Protein AF-A0A210QUE7-F1 (afdb_monomer_lite)

InterPro domains:
  IPR000237 GRIP domain [PF01465] (666-707)
  IPR000237 GRIP domain [PS50913] (662-712)
  IPR000237 GRIP domain [SM00755] (665-712)
  IPR051952 Golgi-associated and autophagy-related protein [PTHR23157] (8-717)

Sequence (719 aa):
MAMERATRVDLTKTIESQKEQLQRYEKRLRDMVQAYKGLLKEKEALDASVKVLSKSSKEERSPRQPSRTPTTDDGGDSSAAESDTEGRQFDDPLQTNSADAEDTEERDDQLQTLTASLLTLTQEKSKLEASYVSDKKRLIQENEELSKKLEEQQNKHEAELKTLEQTSNELKNRIRSQQAEREKEQNAHASMLRELQRLLAEERNSKEQLENQLEDTTAALREKEKLLPNMSEHFETRTQEMTREIKSLRSKLQAMEDKAKEPSPLVLNLQTEVAELKAQYRVQVQQEQHRVLEAENKLKQLSEQSEKRVSTLEAKISELSEVVGDYERLRFQDQQTTQKLKDRLIQLDMENTVLARAAHSPGKAELGDEDQDPANQDPHVLADKLVTLKGLLKLANQKAANPVDIDDLLQDDTSLESNKYKEELEKVKEEFERYKLRAQSVLKNKSTKDVGNTKEVDLLKSQIKDLKDKLKTLHLQMDEDMEMSKHRTGSMQKTVVSLQEKHKQDAATLAAEYKQRIGEMDIELRKQRERTVSLLAEKDREIGQLKAGNVHRIEGTYYSQLRNPPDSGASAEL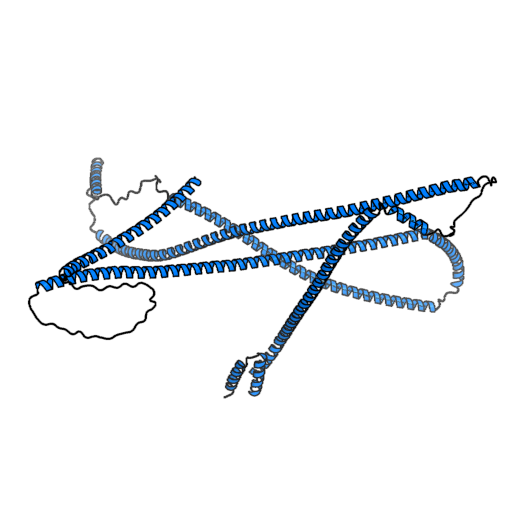PMDVLQSKSEEERAVSRLLNLGHGDANLIYFSQEQARKDVEINSLRKQKHEIELALRDLQISASTQAESLSDTIDNMKESVRKSERDKIREGANLEYLKNVTYKFLISVDPQAKQQMMNAITTILQFSPQEKAVVHTQFKGWWKH

Foldseek 3Di:
DVVVVVVVVVVVVVVVVVVVVVVVVVVVVVVVVVVVVLVVLLVVLVVLLVVLVVVVVVVDDDDDDDDDDDDDDDDDDDDDDDDDDDDDDDDDDDDDDPDCPVVVVSVVVSVVSNVVSVVSVVVSVVVVVVVVVVVVVVVVVVVVVVVVVVVVVVVVVVVVVVVVVVVVVVVVVVVVVVVVVVVVVVVVVVVVVVVVVVVVVVVVVVVVVVVVVVVVVVVVVVVVVVCVVVVVVVCVVVVVVVVVVCVVVVVVCVVCVVVPPDDDVVVVVVVVVVVVVVVVVVVVVVVVVVVVVVVVVVVVVVVVVVVVVVVVVVVVVVVVVVVVVVVVVVVVVVVVVVVVVVVVVVVVVVVVVVVVVVVPPPDDPPDDDDDDDPPPDDPVVVVVVVVVVVVVLVVVLVVDPHRDDPVVVVDDPCDPCVVVVVVVVVVVVVVVVVVVVVVVVVVVVVVVVVVVVVVVVVVVVVVVVVVVVVVVVVVVVVVVVVVVVVVVVVVVVVVVVVVVVVVVVVVVVVVVVVVVVVVVVVVVVVVVVVVVVVVVVVVVVVVVVVVVVVVVVCVVVVVPDPDDDDDDDDDDDDDDDDDDDDDPPVVVVVVVVPCPVVVVVVVVVVVVVVVVVVVVVVVVVVVVVVVVVVVVVVVVVVVVVVVVVVVVVVVVVVVVVVVVVVVVVVVLVVVLVVLVVCLVVDPDLVSVVVSVVSNCVSVVDDPVVVVVVVVVSVVVPPD

pLDDT: mean 77.84, std 19.37, range [26.31, 97.94]

Radius of gyration: 67.95 Å; chains: 1; bounding box: 179×138×189 Å

Structure (mmCIF, N/CA/C/O backbone):
data_AF-A0A210QUE7-F1
#
_entry.id   AF-A0A210QUE7-F1
#
loop_
_atom_site.group_PDB
_atom_site.id
_atom_site.type_symbol
_atom_site.label_atom_id
_atom_site.label_alt_id
_atom_site.label_comp_id
_atom_site.label_asym_id
_atom_site.label_entity_id
_atom_site.label_seq_id
_atom_site.pdbx_PDB_ins_code
_atom_site.Cartn_x
_atom_site.Cartn_y
_atom_site.Cartn_z
_atom_site.occupancy
_atom_site.B_iso_or_equiv
_atom_site.auth_seq_id
_atom_site.auth_comp_id
_atom_site.auth_asym_id
_atom_site.auth_atom_id
_atom_site.pdbx_PDB_model_num
ATOM 1 N N . MET A 1 1 ? -1.533 21.983 49.956 1.00 50.62 1 MET A N 1
ATOM 2 C CA . MET A 1 1 ? -2.956 21.872 49.551 1.00 50.62 1 MET A CA 1
ATOM 3 C C . MET A 1 1 ? -3.318 20.593 48.785 1.00 50.62 1 MET A C 1
ATOM 5 O O . MET A 1 1 ? -4.267 19.947 49.202 1.00 50.62 1 MET A O 1
ATOM 9 N N . ALA A 1 2 ? -2.639 20.186 47.698 1.00 48.59 2 ALA A N 1
ATOM 10 C CA . ALA A 1 2 ? -2.998 18.942 46.982 1.00 48.59 2 ALA A CA 1
ATOM 11 C C . ALA A 1 2 ? -2.655 17.658 47.773 1.00 48.59 2 ALA A C 1
ATOM 13 O O . ALA A 1 2 ? -3.473 16.746 47.846 1.00 48.59 2 ALA A O 1
ATOM 14 N N . MET A 1 3 ? -1.499 17.631 48.448 1.00 49.34 3 MET A N 1
ATOM 15 C CA . MET A 1 3 ? -1.089 16.514 49.316 1.00 49.34 3 MET A CA 1
ATOM 16 C C . MET A 1 3 ? -1.993 16.343 50.548 1.00 49.34 3 MET A C 1
ATOM 18 O O . MET A 1 3 ? -2.348 15.222 50.882 1.00 49.34 3 MET A O 1
ATOM 22 N N . GLU A 1 4 ? -2.432 17.441 51.177 1.00 58.12 4 GLU A N 1
ATOM 23 C CA . GLU A 1 4 ? -3.380 17.404 52.309 1.00 58.12 4 GLU A CA 1
ATOM 24 C C . GLU A 1 4 ? -4.781 16.941 51.903 1.00 58.12 4 GLU A C 1
ATOM 26 O O . GLU A 1 4 ? -5.498 16.339 52.697 1.00 58.12 4 GLU A O 1
ATOM 31 N N . ARG A 1 5 ? -5.195 17.221 50.660 1.00 61.94 5 ARG A N 1
ATOM 32 C CA . ARG A 1 5 ? -6.456 16.693 50.129 1.00 61.94 5 ARG A CA 1
ATOM 33 C C . ARG A 1 5 ? -6.364 15.186 49.905 1.00 61.94 5 ARG A C 1
ATOM 35 O O . ARG A 1 5 ? -7.312 14.497 50.255 1.00 61.94 5 ARG A O 1
ATOM 42 N N . ALA A 1 6 ? -5.238 14.680 49.397 1.00 65.31 6 ALA A N 1
ATOM 43 C CA . ALA A 1 6 ? -5.021 13.243 49.227 1.00 65.31 6 ALA A CA 1
ATOM 44 C C . ALA A 1 6 ? -5.023 12.499 50.576 1.00 65.31 6 ALA A C 1
ATOM 46 O O . ALA A 1 6 ? -5.786 11.554 50.748 1.00 65.31 6 ALA A O 1
ATOM 47 N N . THR A 1 7 ? -4.296 12.998 51.581 1.00 77.12 7 THR A N 1
ATOM 48 C CA . THR A 1 7 ? -4.293 12.387 52.922 1.00 77.12 7 THR A CA 1
ATOM 49 C C . THR A 1 7 ? -5.646 12.472 53.623 1.00 77.12 7 THR A C 1
ATOM 51 O O . THR A 1 7 ? -6.027 11.536 54.322 1.00 77.12 7 THR A O 1
ATOM 54 N N . ARG A 1 8 ? -6.419 13.546 53.416 1.00 78.00 8 ARG A N 1
ATOM 55 C CA . ARG A 1 8 ? -7.788 13.648 53.944 1.00 78.00 8 ARG A CA 1
ATOM 56 C C . ARG A 1 8 ? -8.740 12.646 53.286 1.00 78.00 8 ARG A C 1
ATOM 58 O O . ARG A 1 8 ? -9.579 12.094 53.988 1.00 78.00 8 ARG A O 1
ATOM 65 N N . VAL A 1 9 ? -8.599 12.396 51.982 1.00 84.62 9 VAL A N 1
ATOM 66 C CA . VAL A 1 9 ? -9.393 11.392 51.249 1.00 84.62 9 VAL A CA 1
ATOM 67 C C . VAL A 1 9 ? -9.064 9.973 51.723 1.00 84.62 9 VAL A C 1
ATOM 69 O O . VAL A 1 9 ? -9.971 9.170 51.953 1.00 84.62 9 VAL A O 1
ATOM 72 N N . ASP A 1 10 ? -7.785 9.676 51.944 1.00 81.94 10 ASP A N 1
ATOM 73 C CA . ASP A 1 10 ? -7.358 8.374 52.462 1.00 81.94 10 ASP A CA 1
ATOM 74 C C . ASP A 1 10 ? -7.826 8.158 53.910 1.00 81.94 10 ASP A C 1
ATOM 76 O O . ASP A 1 10 ? -8.306 7.079 54.251 1.00 81.94 10 ASP A O 1
ATOM 80 N N . LEU A 1 11 ? -7.798 9.203 54.746 1.00 83.69 11 LEU A N 1
ATOM 81 C CA . LEU A 1 11 ? -8.379 9.185 56.094 1.00 83.69 11 LEU A CA 1
ATOM 82 C C . LEU A 1 11 ? -9.901 8.987 56.082 1.00 83.69 11 LEU A C 1
ATOM 84 O O . LEU A 1 11 ? -10.429 8.247 56.906 1.00 83.69 11 LEU A O 1
ATOM 88 N N . THR A 1 12 ? -10.633 9.604 55.151 1.00 87.19 12 THR A N 1
ATOM 89 C CA . THR A 1 12 ? -12.081 9.359 55.041 1.00 87.19 12 THR A CA 1
ATOM 90 C C . THR A 1 12 ? -12.385 7.926 54.615 1.00 87.19 12 THR A C 1
ATOM 92 O O . THR A 1 12 ? -13.277 7.309 55.190 1.00 87.19 12 THR A O 1
ATOM 95 N N . LYS A 1 13 ? -11.590 7.351 53.703 1.00 90.00 13 LYS A N 1
ATOM 96 C CA . LYS A 1 13 ? -11.724 5.942 53.304 1.00 90.00 13 LYS A CA 1
ATOM 97 C C . LYS A 1 13 ? -11.430 4.978 54.450 1.00 90.00 13 LYS A C 1
ATOM 99 O O . LYS A 1 13 ? -12.116 3.967 54.589 1.00 90.00 13 LYS A O 1
ATOM 104 N N . THR A 1 14 ? -10.424 5.261 55.280 1.00 88.06 14 THR A N 1
ATOM 105 C CA . THR A 1 14 ? -10.134 4.411 56.446 1.00 88.06 14 THR A CA 1
ATOM 106 C C . THR A 1 14 ? -11.229 4.513 57.501 1.00 88.06 14 THR A C 1
ATOM 108 O O . THR A 1 14 ? -11.618 3.483 58.046 1.00 88.06 14 THR A O 1
ATOM 111 N N . ILE A 1 15 ? -11.793 5.703 57.732 1.00 89.75 15 ILE A N 1
ATOM 112 C CA . ILE A 1 15 ? -12.943 5.896 58.629 1.00 89.75 15 ILE A CA 1
ATOM 113 C C . ILE A 1 15 ? -14.182 5.150 58.113 1.00 89.75 15 ILE A C 1
ATOM 115 O O . ILE A 1 15 ? -14.866 4.493 58.896 1.00 89.75 15 ILE A O 1
ATOM 119 N N . GLU A 1 16 ? -14.471 5.204 56.812 1.00 90.06 16 GLU A N 1
ATOM 120 C CA . GLU A 1 16 ? -15.582 4.456 56.204 1.00 90.06 16 GLU A CA 1
ATOM 121 C C . GLU A 1 16 ? -15.383 2.940 56.333 1.00 90.06 16 GLU A C 1
ATOM 123 O O . GLU A 1 16 ? -16.283 2.245 56.805 1.00 90.06 16 GLU A O 1
ATOM 128 N N . SER A 1 17 ? -14.181 2.438 56.039 1.00 87.69 17 SER A N 1
ATOM 129 C CA . SER A 1 17 ? -13.819 1.026 56.233 1.00 87.69 17 SER A CA 1
ATOM 130 C C . SER A 1 17 ? -13.959 0.583 57.696 1.00 87.69 17 SER A C 1
ATOM 132 O O . SER A 1 17 ? -14.548 -0.460 57.987 1.00 87.69 17 SER A O 1
ATOM 134 N N . GLN A 1 18 ? -13.494 1.397 58.648 1.00 89.25 18 GLN A N 1
ATOM 135 C CA . GLN A 1 18 ? -13.650 1.127 60.080 1.00 89.25 18 GLN A CA 1
ATOM 136 C C . GLN A 1 18 ? -15.121 1.134 60.513 1.00 89.25 18 GLN A C 1
ATOM 138 O O . GLN A 1 18 ? -15.528 0.303 61.326 1.00 89.25 18 GLN A O 1
ATOM 143 N N . LYS A 1 19 ? -15.942 2.030 59.956 1.00 91.31 19 LYS A N 1
ATOM 144 C CA . LYS A 1 19 ? -17.382 2.099 60.234 1.00 91.31 19 LYS A CA 1
ATOM 145 C C . LYS A 1 19 ? -18.120 0.865 59.712 1.00 91.31 19 LYS A C 1
ATOM 147 O O . LYS A 1 19 ? -18.963 0.320 60.424 1.00 91.31 19 LYS A O 1
ATOM 152 N N . GLU A 1 20 ? -17.769 0.380 58.522 1.00 90.62 20 GLU A N 1
ATOM 153 C CA . GLU A 1 20 ? -18.292 -0.883 57.990 1.00 90.62 20 GLU A CA 1
ATOM 154 C C . GLU A 1 20 ? -17.875 -2.082 58.849 1.00 90.62 20 GLU A C 1
ATOM 156 O O . GLU A 1 20 ? -18.698 -2.950 59.147 1.00 90.62 20 GLU A O 1
ATOM 161 N N . GLN A 1 21 ? -16.614 -2.134 59.289 1.00 89.31 21 GLN A N 1
ATOM 162 C CA . GLN A 1 21 ? -16.139 -3.188 60.187 1.00 89.31 21 GLN A CA 1
ATOM 163 C C . GLN A 1 21 ? -16.887 -3.171 61.524 1.00 89.31 21 GLN A C 1
ATOM 165 O O . GLN A 1 21 ? -17.331 -4.223 61.986 1.00 89.31 21 GLN A O 1
ATOM 170 N N . LEU A 1 22 ? -17.097 -1.992 62.116 1.00 89.94 22 LEU A N 1
ATOM 171 C CA . LEU A 1 22 ? -17.878 -1.839 63.344 1.00 89.94 22 LEU A CA 1
ATOM 172 C C . LEU A 1 22 ? -19.328 -2.295 63.164 1.00 89.94 22 LEU A C 1
ATOM 174 O O . LEU A 1 22 ? -19.826 -3.029 64.012 1.00 89.94 22 LEU A O 1
ATOM 178 N N . GLN A 1 23 ? -19.985 -1.957 62.052 1.00 90.62 23 GLN A N 1
ATOM 179 C CA . GLN A 1 23 ? -21.335 -2.456 61.760 1.00 90.62 23 GLN A CA 1
ATOM 180 C C . GLN A 1 23 ? -21.380 -3.982 61.613 1.00 90.62 23 GLN A C 1
ATOM 182 O O . GLN A 1 23 ? -22.310 -4.624 62.106 1.00 90.62 23 GLN A O 1
ATOM 187 N N . ARG A 1 24 ? -20.373 -4.586 60.966 1.00 87.62 24 ARG A N 1
ATOM 188 C CA . ARG A 1 24 ? -20.264 -6.051 60.863 1.00 87.62 24 ARG A CA 1
ATOM 189 C C . ARG A 1 24 ? -20.098 -6.692 62.239 1.00 87.62 24 ARG A C 1
ATOM 191 O O . ARG A 1 24 ? -20.776 -7.679 62.523 1.00 87.62 24 ARG A O 1
ATOM 198 N N . TYR A 1 25 ? -19.245 -6.132 63.097 1.00 91.06 25 TYR A N 1
ATOM 199 C CA . TYR A 1 25 ? -19.064 -6.627 64.462 1.00 91.06 25 TYR A CA 1
ATOM 200 C C . TYR A 1 25 ? -20.312 -6.435 65.320 1.00 91.06 25 TYR A C 1
ATOM 202 O O . TYR A 1 25 ? -20.695 -7.359 66.025 1.00 91.06 25 TYR A O 1
ATOM 210 N N . GLU A 1 26 ? -20.992 -5.296 65.219 1.00 90.50 26 GLU A N 1
ATOM 211 C CA . GLU A 1 26 ? -22.238 -5.024 65.938 1.00 90.50 26 GLU A CA 1
ATOM 212 C C . GLU A 1 26 ? -23.349 -6.006 65.532 1.00 90.50 26 GLU A C 1
ATOM 214 O O . GLU A 1 26 ? -24.054 -6.542 66.388 1.00 90.50 26 GLU A O 1
ATOM 219 N N . LYS A 1 27 ? -23.481 -6.300 64.230 1.00 86.94 27 LYS A N 1
ATOM 220 C CA . LYS A 1 27 ? -24.419 -7.313 63.730 1.00 86.94 27 LYS A CA 1
ATOM 221 C C . LYS A 1 27 ? -24.063 -8.703 64.258 1.00 86.94 27 LYS A C 1
ATOM 223 O O . LYS A 1 27 ? -24.913 -9.358 64.848 1.00 86.94 27 LYS A O 1
ATOM 228 N N . ARG A 1 28 ? -22.791 -9.100 64.161 1.00 86.62 28 ARG A N 1
ATOM 229 C CA . ARG A 1 28 ? -22.315 -10.397 64.662 1.00 86.62 28 ARG A CA 1
ATOM 230 C C . ARG A 1 28 ? -22.491 -10.541 66.176 1.00 86.62 28 ARG A C 1
ATOM 232 O O . ARG A 1 28 ? -22.797 -11.630 66.646 1.00 86.62 28 ARG A O 1
ATOM 239 N N . LEU A 1 29 ? -22.328 -9.457 66.937 1.00 86.94 29 LEU A N 1
ATOM 240 C CA . LEU A 1 29 ? -22.552 -9.438 68.381 1.00 86.94 29 LEU A CA 1
ATOM 241 C C . LEU A 1 29 ? -24.044 -9.558 68.715 1.00 86.94 29 LEU A C 1
ATOM 243 O O . LEU A 1 29 ? -24.397 -10.315 69.613 1.00 86.94 29 LEU A O 1
ATOM 247 N N . ARG A 1 30 ? -24.928 -8.866 67.979 1.00 87.31 30 ARG A N 1
ATOM 248 C CA . ARG A 1 30 ? -26.388 -9.028 68.109 1.00 87.31 30 ARG A CA 1
ATOM 249 C C . ARG A 1 30 ? -26.819 -10.467 67.843 1.00 87.31 30 ARG A C 1
ATOM 251 O O . ARG A 1 30 ? -27.537 -11.033 68.664 1.00 87.31 30 ARG A O 1
ATOM 258 N N . ASP A 1 31 ? -26.325 -11.059 66.760 1.00 82.12 31 ASP A N 1
ATOM 259 C CA . ASP A 1 31 ? -26.628 -12.443 66.390 1.00 82.12 31 ASP A CA 1
ATOM 260 C C . ASP A 1 31 ? -26.110 -13.420 67.459 1.00 82.12 31 ASP A C 1
ATOM 262 O O . ASP A 1 31 ? -26.825 -14.328 67.879 1.00 82.12 31 ASP A O 1
ATOM 266 N N . MET A 1 32 ? -24.904 -13.184 67.991 1.00 85.81 32 MET A N 1
ATOM 267 C CA . MET A 1 32 ? -24.324 -13.982 69.076 1.00 85.81 32 MET A CA 1
ATOM 268 C C . MET A 1 32 ? -25.125 -13.859 70.378 1.00 85.81 32 MET A C 1
ATOM 270 O O . MET A 1 32 ? -25.382 -14.864 71.032 1.00 85.81 32 MET A O 1
ATOM 274 N N . VAL A 1 33 ? -25.576 -12.656 70.744 1.00 87.31 33 VAL A N 1
ATOM 275 C CA . VAL A 1 33 ? -26.442 -12.431 71.915 1.00 87.31 33 VAL A CA 1
ATOM 276 C C . VAL A 1 33 ? -27.794 -13.120 71.737 1.00 87.31 33 VAL A C 1
ATOM 278 O O . VAL A 1 33 ? -28.334 -13.670 72.696 1.00 87.31 33 VAL A O 1
ATOM 281 N N . GLN A 1 34 ? -28.353 -13.113 70.527 1.00 81.31 34 GLN A N 1
ATOM 282 C CA . GLN A 1 34 ? -29.618 -13.778 70.233 1.00 81.31 34 GLN A CA 1
ATOM 283 C C . GLN A 1 34 ? -29.484 -15.306 70.276 1.00 81.31 34 GLN A C 1
ATOM 285 O O . GLN A 1 34 ? -30.327 -15.959 70.890 1.00 81.31 34 GLN A O 1
ATOM 290 N N . ALA A 1 35 ? -28.392 -15.855 69.738 1.00 81.06 35 ALA A N 1
ATOM 291 C CA . ALA A 1 35 ? -28.042 -17.268 69.871 1.00 81.06 35 ALA A CA 1
ATOM 292 C C . ALA A 1 35 ? -27.834 -17.665 71.342 1.00 81.06 35 ALA A C 1
ATOM 294 O O . ALA A 1 35 ? -28.394 -18.661 71.792 1.00 81.06 35 ALA A O 1
ATOM 295 N N . TYR A 1 36 ? -27.122 -16.847 72.127 1.00 85.31 36 TYR A N 1
ATOM 296 C CA . TYR A 1 36 ? -26.956 -17.067 73.567 1.00 85.31 36 TYR A CA 1
ATOM 297 C C . TYR A 1 36 ? -28.292 -17.063 74.309 1.00 85.31 36 TYR A C 1
ATOM 299 O O . TYR A 1 36 ? -28.503 -17.916 75.161 1.00 85.31 36 TYR A O 1
ATOM 307 N N . LYS A 1 37 ? -29.211 -16.142 73.989 1.00 86.31 37 LYS A N 1
ATOM 308 C CA . LYS A 1 37 ? -30.558 -16.111 74.584 1.00 86.31 37 LYS A CA 1
ATOM 309 C C . LYS A 1 37 ? -31.390 -17.343 74.219 1.00 86.31 37 LYS A C 1
ATOM 311 O O . LYS A 1 37 ? -32.150 -17.803 75.063 1.00 86.31 37 LYS A O 1
ATOM 316 N N . GLY A 1 38 ? -31.267 -17.857 72.995 1.00 81.69 38 GLY A N 1
ATOM 317 C CA . GLY A 1 38 ? -31.903 -19.112 72.576 1.00 81.69 38 GLY A CA 1
ATOM 318 C C . GLY A 1 38 ? -31.352 -20.308 73.352 1.00 81.69 38 GLY A C 1
ATOM 319 O O . GLY A 1 38 ? -32.110 -21.021 74.001 1.00 81.69 38 GLY A O 1
ATOM 320 N N . LEU A 1 39 ? -30.024 -20.433 73.407 1.00 83.69 39 LEU A N 1
ATOM 321 C CA . LEU A 1 39 ? -29.335 -21.484 74.161 1.00 83.69 39 LEU A CA 1
ATOM 322 C C . LEU A 1 39 ? -29.664 -21.438 75.662 1.00 83.69 39 LEU A C 1
ATOM 324 O O . LEU A 1 39 ? -29.768 -22.469 76.316 1.00 83.69 39 LEU A O 1
ATOM 328 N N . LEU A 1 40 ? -29.848 -20.239 76.222 1.00 85.12 40 LEU A N 1
ATOM 329 C CA . LEU A 1 40 ? -30.234 -20.069 77.621 1.00 85.12 40 LEU A CA 1
ATOM 330 C C . LEU A 1 40 ? -31.646 -20.607 77.884 1.00 85.12 40 LEU A C 1
ATOM 332 O O . LEU A 1 40 ? -31.847 -21.280 78.887 1.00 85.12 40 LEU A O 1
ATOM 336 N N . LYS A 1 41 ? -32.589 -20.383 76.960 1.00 83.50 41 LYS A N 1
ATOM 337 C CA . LYS A 1 41 ? -33.944 -20.952 77.037 1.00 83.50 41 LYS A CA 1
ATOM 338 C C . LYS A 1 41 ? -33.939 -22.471 76.890 1.00 83.50 41 LYS A C 1
ATOM 340 O O . LYS A 1 41 ? -34.656 -23.144 77.619 1.00 83.50 41 LYS A O 1
ATOM 345 N N . GLU A 1 42 ? -33.119 -23.013 75.989 1.00 83.31 42 GLU A N 1
ATOM 346 C CA . GLU A 1 42 ? -32.928 -24.465 75.862 1.00 83.31 42 GLU A CA 1
ATOM 347 C C . GLU A 1 42 ? -32.347 -25.058 77.147 1.00 83.31 42 GLU A C 1
ATOM 349 O O . GLU A 1 42 ? -32.840 -26.068 77.642 1.00 83.31 42 GLU A O 1
ATOM 354 N N . LYS A 1 43 ? -31.343 -24.397 77.735 1.00 86.19 43 LYS A N 1
ATOM 355 C CA . LYS A 1 43 ? -30.761 -24.798 79.016 1.00 86.19 43 LYS A CA 1
ATOM 356 C C . LYS A 1 43 ? -31.796 -24.752 80.140 1.00 86.19 43 LYS A C 1
ATOM 358 O O . LYS A 1 43 ? -31.885 -25.704 80.899 1.00 86.19 43 LYS A O 1
ATOM 363 N N . GLU A 1 44 ? -32.584 -23.685 80.248 1.00 84.94 44 GLU A N 1
ATOM 364 C CA . GLU A 1 44 ? -33.643 -23.561 81.259 1.00 84.94 44 GLU A CA 1
ATOM 365 C C . GLU A 1 44 ? -34.726 -24.640 81.092 1.00 84.94 44 GLU A C 1
ATOM 367 O O . GLU A 1 44 ? -35.153 -25.238 82.080 1.00 84.94 44 GLU A O 1
ATOM 372 N N . ALA A 1 45 ? -35.121 -24.950 79.853 1.00 79.75 45 ALA A N 1
ATOM 373 C CA . ALA A 1 45 ? -36.062 -26.026 79.543 1.00 79.75 45 ALA A CA 1
ATOM 374 C C . ALA A 1 45 ? -35.489 -27.418 79.875 1.00 79.75 45 ALA A C 1
ATOM 376 O O . ALA A 1 45 ? -36.189 -28.273 80.429 1.00 79.75 45 ALA A O 1
ATOM 377 N N . LEU A 1 46 ? -34.206 -27.653 79.588 1.00 81.75 46 LEU A N 1
ATOM 378 C CA . LEU A 1 46 ? -33.509 -28.893 79.935 1.00 81.75 46 LEU A CA 1
ATOM 379 C C . LEU A 1 46 ? -33.296 -29.026 81.445 1.00 81.75 46 LEU A C 1
ATOM 381 O O . LEU A 1 46 ? -33.560 -30.092 81.989 1.00 81.75 46 LEU A O 1
ATOM 385 N N . ASP A 1 47 ? -32.902 -27.961 82.142 1.00 83.94 47 ASP A N 1
ATOM 386 C CA . ASP A 1 47 ? -32.756 -27.943 83.601 1.00 83.94 47 ASP A CA 1
ATOM 387 C C . ASP A 1 47 ? -34.108 -28.205 84.286 1.00 83.94 47 ASP A C 1
ATOM 389 O O . ASP A 1 47 ? -34.170 -28.968 85.253 1.00 83.94 47 ASP A O 1
ATOM 393 N 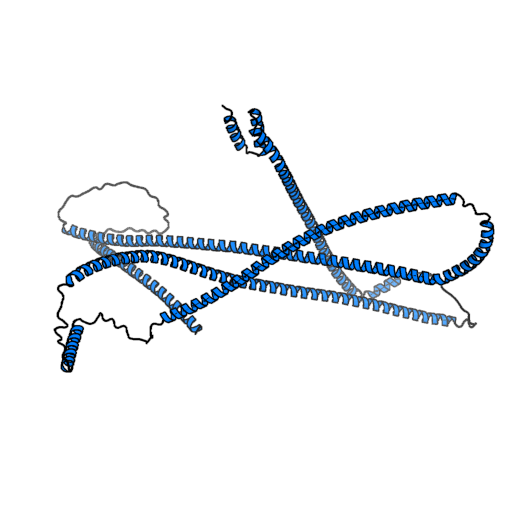N . ALA A 1 48 ? -35.211 -27.653 83.762 1.00 80.44 48 ALA A N 1
ATOM 394 C CA . ALA A 1 48 ? -36.563 -27.971 84.224 1.00 80.44 48 ALA A CA 1
ATOM 395 C C . ALA A 1 48 ? -36.903 -29.460 84.019 1.00 80.44 48 ALA A C 1
ATOM 397 O O . ALA A 1 48 ? -37.406 -30.109 84.937 1.00 80.44 48 ALA A O 1
ATOM 398 N N . SER A 1 49 ? -36.541 -30.025 82.863 1.00 79.31 49 SER A N 1
ATOM 399 C CA . SER A 1 49 ? -36.746 -31.448 82.545 1.00 79.31 49 SER A CA 1
ATOM 400 C C . SER A 1 49 ? -35.915 -32.368 83.444 1.00 79.31 49 SER A C 1
ATOM 402 O O . SER A 1 49 ? -36.428 -33.338 83.995 1.00 79.31 49 SER A O 1
ATOM 404 N N . VAL A 1 50 ? -34.637 -32.045 83.659 1.00 81.75 50 VAL A N 1
ATOM 405 C CA . VAL A 1 50 ? -33.720 -32.788 84.538 1.00 81.75 50 VAL A CA 1
ATOM 406 C C . VAL A 1 50 ? -34.175 -32.698 85.993 1.00 81.75 50 VAL A C 1
ATOM 408 O O . VAL A 1 50 ? -34.078 -33.674 86.735 1.00 81.75 50 VAL A O 1
ATOM 411 N N . LYS A 1 51 ? -34.716 -31.558 86.428 1.00 80.88 51 LYS A N 1
ATOM 412 C CA . LYS A 1 51 ? -35.250 -31.379 87.785 1.00 80.88 51 LYS A CA 1
ATOM 413 C C . LYS A 1 51 ? -36.515 -32.207 88.036 1.00 80.88 51 LYS A C 1
ATOM 415 O O . LYS A 1 51 ? -36.713 -32.663 89.159 1.00 80.88 51 LYS A O 1
ATOM 420 N N . VAL A 1 52 ? -37.330 -32.435 87.009 1.00 78.88 52 VAL A N 1
ATOM 421 C CA . VAL A 1 52 ? -38.485 -33.348 87.049 1.00 78.88 52 VAL A CA 1
ATOM 422 C C . VAL A 1 52 ? -38.025 -34.812 87.026 1.00 78.88 52 VAL A C 1
ATOM 424 O O . VAL A 1 52 ? -38.359 -35.581 87.925 1.00 78.88 52 VAL A O 1
ATOM 427 N N . LEU A 1 53 ? -37.149 -35.180 86.087 1.00 74.12 53 LEU A N 1
ATOM 428 C CA . LEU A 1 53 ? -36.608 -36.540 85.961 1.00 74.12 53 LEU A CA 1
ATOM 429 C C . LEU A 1 53 ? -35.806 -36.979 87.196 1.00 74.12 53 LEU A C 1
ATOM 431 O O . LEU A 1 53 ? -35.921 -38.119 87.638 1.00 74.12 53 LEU A O 1
ATOM 435 N N . SER A 1 54 ? -35.029 -36.082 87.805 1.00 73.75 54 SER A N 1
ATOM 436 C CA . SER A 1 54 ? -34.251 -36.382 89.017 1.00 73.75 54 SER A CA 1
ATOM 437 C C . SER A 1 54 ? -35.120 -36.613 90.256 1.00 73.75 54 SER A C 1
ATOM 439 O O . SER A 1 54 ? -34.714 -37.389 91.124 1.00 73.75 54 SER A O 1
ATOM 441 N N . LYS A 1 55 ? -36.314 -36.007 90.324 1.00 64.06 55 LYS A N 1
ATOM 442 C CA . LYS A 1 55 ? -37.321 -36.319 91.347 1.00 64.06 55 LYS A CA 1
ATOM 443 C C . LYS A 1 55 ? -37.928 -37.707 91.118 1.00 64.06 55 LYS A C 1
ATOM 445 O O . LYS A 1 55 ? -37.901 -38.499 92.051 1.00 64.06 55 LYS A O 1
ATOM 450 N N . SER A 1 56 ? -38.301 -38.050 89.879 1.00 57.50 56 SER A N 1
ATOM 451 C CA . SER A 1 56 ? -38.795 -39.402 89.542 1.00 57.50 56 SER A CA 1
ATOM 452 C C . SER A 1 56 ? -37.746 -40.509 89.778 1.00 57.50 56 SER A C 1
ATOM 454 O O . SER A 1 56 ? -38.056 -41.580 90.287 1.00 57.50 56 SER A O 1
ATOM 456 N N . SER A 1 57 ? -36.456 -40.233 89.528 1.00 46.97 57 SER A N 1
ATOM 457 C CA . SER A 1 57 ? -35.364 -41.208 89.721 1.00 46.97 57 SER A CA 1
ATOM 458 C C . SER A 1 57 ? -35.043 -41.524 91.189 1.00 46.97 57 SER A C 1
ATOM 460 O O . SER A 1 57 ? -34.290 -42.457 91.475 1.00 46.97 57 SER A O 1
ATOM 462 N N . LYS A 1 58 ? -35.559 -40.722 92.131 1.00 47.22 58 LYS A N 1
ATOM 463 C CA . LYS A 1 58 ? -35.358 -40.925 93.571 1.00 47.22 58 LYS A CA 1
ATOM 464 C C . LYS A 1 58 ? -36.339 -41.938 94.166 1.00 47.22 58 LYS A C 1
ATOM 466 O O . LYS A 1 58 ? -36.040 -42.463 95.235 1.00 47.22 58 LYS A O 1
ATOM 471 N N . GLU A 1 59 ? -37.438 -42.235 93.476 1.00 45.91 59 GLU A N 1
ATOM 472 C CA . GLU A 1 59 ? -38.470 -43.177 93.931 1.00 45.91 59 GLU A CA 1
ATOM 473 C C . GLU A 1 59 ? -38.267 -44.606 93.403 1.00 45.91 59 GLU A C 1
ATOM 475 O O . GLU A 1 59 ? -38.693 -45.562 94.045 1.00 45.91 59 GLU A O 1
ATOM 480 N N . GLU A 1 60 ? -37.485 -44.799 92.336 1.00 43.06 60 GLU A N 1
ATOM 481 C CA . GLU A 1 60 ? -37.136 -46.127 91.815 1.00 43.06 60 GLU A CA 1
ATOM 482 C C . GLU A 1 60 ? -35.655 -46.479 92.044 1.00 43.06 60 GLU A C 1
ATOM 484 O O . GLU A 1 60 ? -34.814 -46.430 91.145 1.00 43.06 60 GLU A O 1
ATOM 489 N N . ARG A 1 61 ? -35.294 -46.893 93.265 1.00 36.16 61 ARG A N 1
ATOM 490 C CA . ARG A 1 61 ? -34.048 -47.651 93.499 1.00 36.16 61 ARG A CA 1
ATOM 491 C C . ARG A 1 61 ? -34.297 -48.866 94.388 1.00 36.16 61 ARG A C 1
ATOM 493 O O . ARG A 1 61 ? -34.143 -48.800 95.603 1.00 36.16 61 ARG A O 1
ATOM 500 N N . SER A 1 62 ? -34.573 -50.005 93.753 1.00 32.19 62 SER A N 1
ATOM 501 C CA . SER A 1 62 ? -34.329 -51.335 94.327 1.00 32.19 62 SER A CA 1
ATOM 502 C C . SER A 1 62 ? -33.374 -52.124 93.411 1.00 32.19 62 SER A C 1
ATOM 504 O O . SER A 1 62 ? -33.472 -51.997 92.189 1.00 32.19 62 SER A O 1
ATOM 506 N N . PRO A 1 63 ? -32.388 -52.874 93.945 1.00 42.03 63 PRO A N 1
ATOM 507 C CA . PRO A 1 63 ? -31.170 -53.207 93.211 1.00 42.03 63 PRO A CA 1
ATOM 508 C C . PRO A 1 63 ? -31.233 -54.582 92.534 1.00 42.03 63 PRO A C 1
ATOM 510 O O . PRO A 1 63 ? -31.533 -55.585 93.182 1.00 42.03 63 PRO A O 1
ATOM 513 N N . ARG A 1 64 ? -30.806 -54.673 91.266 1.00 32.59 64 ARG A N 1
ATOM 514 C CA . ARG A 1 64 ? -30.266 -55.919 90.694 1.00 32.59 64 ARG A CA 1
ATOM 515 C C . ARG A 1 64 ? -29.014 -55.671 89.852 1.00 32.59 64 ARG A C 1
ATOM 517 O O . ARG A 1 64 ? -28.804 -54.608 89.285 1.00 32.59 64 ARG A O 1
ATOM 524 N N . GLN A 1 65 ? -28.158 -56.680 89.923 1.00 34.91 65 GLN A N 1
ATOM 525 C CA . GLN A 1 65 ? -26.712 -56.704 89.732 1.00 34.91 65 GLN A CA 1
ATOM 526 C C . GLN A 1 65 ? -26.249 -56.884 88.260 1.00 34.91 65 GLN A C 1
ATOM 528 O O . GLN A 1 65 ? -27.089 -57.028 87.376 1.00 34.91 65 GLN A O 1
ATOM 533 N N . PRO A 1 66 ? -24.922 -56.841 87.989 1.00 47.00 66 PRO A N 1
ATOM 534 C CA . PRO A 1 66 ? -24.336 -56.404 86.723 1.00 47.00 66 PRO A CA 1
ATOM 535 C C . PRO A 1 66 ? -23.987 -57.555 85.771 1.00 47.00 66 PRO A C 1
ATOM 537 O O . PRO A 1 66 ? -23.721 -58.676 86.198 1.00 47.00 66 PRO A O 1
ATOM 540 N N . SER A 1 67 ? -23.826 -57.245 84.483 1.00 32.16 67 SER A N 1
ATOM 541 C CA . SER A 1 67 ? -22.938 -58.025 83.616 1.00 32.16 67 SER A CA 1
ATOM 542 C C . SER A 1 67 ? -22.201 -57.137 82.611 1.00 32.16 67 SER A C 1
ATOM 544 O O . SER A 1 67 ? -22.731 -56.175 82.065 1.00 32.16 67 SER A O 1
ATOM 546 N N . ARG A 1 68 ? -20.910 -57.450 82.481 1.00 34.91 68 ARG A N 1
ATOM 547 C CA . ARG A 1 68 ? -19.889 -56.857 81.612 1.00 34.91 68 ARG A CA 1
ATOM 548 C C . ARG A 1 68 ? -20.119 -57.294 80.160 1.00 34.91 68 ARG A C 1
ATOM 550 O O . ARG A 1 68 ? -20.452 -58.452 79.940 1.00 34.91 68 ARG A O 1
ATOM 557 N N . THR A 1 69 ? -19.751 -56.468 79.183 1.00 33.97 69 THR A N 1
ATOM 558 C CA . THR A 1 69 ? -18.530 -56.645 78.358 1.00 33.97 69 THR A CA 1
ATOM 559 C C . THR A 1 69 ? -18.378 -55.507 77.327 1.00 33.97 69 THR A C 1
ATOM 561 O O . THR A 1 69 ? -19.383 -54.905 76.958 1.00 33.97 69 THR A O 1
ATOM 564 N N . PRO A 1 70 ? -17.141 -55.169 76.902 1.00 51.00 70 PRO A N 1
ATOM 565 C CA . PRO A 1 70 ? -16.841 -54.084 75.962 1.00 51.00 70 PRO A CA 1
ATOM 566 C C . PRO A 1 70 ? -16.366 -54.593 74.584 1.00 51.00 70 PRO A C 1
ATOM 568 O O . PRO A 1 70 ? -15.578 -55.531 74.530 1.00 51.00 70 PRO A O 1
ATOM 571 N N . THR A 1 71 ? -16.747 -53.910 73.501 1.00 34.19 71 THR A N 1
ATOM 572 C CA . THR A 1 71 ? -16.115 -53.966 72.158 1.00 34.19 71 THR A CA 1
ATOM 573 C C . THR A 1 71 ? -16.504 -52.683 71.407 1.00 34.19 71 THR A C 1
ATOM 575 O O . THR A 1 71 ? -17.691 -52.413 71.269 1.00 34.19 71 THR A O 1
ATOM 578 N N . THR A 1 72 ? -15.608 -51.711 71.214 1.00 35.00 72 THR A N 1
ATOM 579 C CA . THR A 1 72 ? -14.723 -51.513 70.041 1.00 35.00 72 THR A CA 1
ATOM 580 C C . THR A 1 72 ? -15.430 -51.449 68.685 1.00 35.00 72 THR A C 1
ATOM 582 O O . THR A 1 72 ? -15.786 -52.479 68.131 1.00 35.00 72 THR A O 1
ATOM 585 N N . ASP A 1 73 ? -15.472 -50.211 68.192 1.00 31.94 73 ASP A N 1
ATOM 586 C CA . ASP A 1 73 ? -15.053 -49.738 66.867 1.00 31.94 73 ASP A CA 1
ATOM 587 C C . ASP A 1 73 ? -15.894 -49.982 65.602 1.00 31.94 73 ASP A C 1
ATOM 589 O O . ASP A 1 73 ? -16.423 -51.057 65.344 1.00 31.94 73 ASP A O 1
ATOM 593 N N . ASP A 1 74 ? -15.838 -48.918 64.800 1.00 31.95 74 ASP A N 1
ATOM 594 C CA . ASP A 1 74 ? -15.965 -48.811 63.347 1.00 31.95 74 ASP A CA 1
ATOM 595 C C . ASP A 1 74 ? -17.352 -48.663 62.680 1.00 31.95 74 ASP A C 1
ATOM 597 O O . ASP A 1 74 ? -18.170 -49.572 62.595 1.00 31.95 74 ASP A O 1
ATOM 601 N N . GLY A 1 75 ? -17.562 -47.455 62.142 1.00 31.09 75 GLY A N 1
ATOM 602 C CA . GLY A 1 75 ? -17.488 -47.277 60.691 1.00 31.09 75 GLY A CA 1
ATOM 603 C C . GLY A 1 75 ? -18.695 -47.673 59.839 1.00 31.09 75 GLY A C 1
ATOM 604 O O . GLY A 1 75 ? -18.773 -48.788 59.341 1.00 31.09 75 GLY A O 1
ATOM 605 N N . GLY A 1 76 ? -19.503 -46.665 59.495 1.00 28.67 76 GLY A N 1
ATOM 606 C CA . GLY A 1 76 ? -20.172 -46.583 58.194 1.00 28.67 76 GLY A CA 1
ATOM 607 C C . GLY A 1 76 ? -21.652 -46.950 58.184 1.00 28.67 76 GLY A C 1
ATOM 608 O O . GLY A 1 76 ? -22.008 -48.120 58.223 1.00 28.67 76 GLY A O 1
ATOM 609 N N . ASP A 1 77 ? -22.506 -45.943 57.998 1.00 26.31 77 ASP A N 1
ATOM 610 C CA . ASP A 1 77 ? -23.779 -46.165 57.322 1.00 26.31 77 ASP A CA 1
ATOM 611 C C . ASP A 1 77 ? -23.976 -45.113 56.229 1.00 26.31 77 ASP A C 1
ATOM 613 O O . ASP A 1 77 ? -23.819 -43.904 56.433 1.00 26.31 77 ASP A O 1
ATOM 617 N N . SER A 1 78 ? -24.275 -45.622 55.042 1.00 34.44 78 SER A N 1
ATOM 618 C CA . SER A 1 78 ? -24.672 -44.883 53.863 1.00 34.44 78 SER A CA 1
ATOM 619 C C . SER A 1 78 ? -26.025 -45.418 53.425 1.00 34.44 78 SER A C 1
ATOM 621 O O . SER A 1 78 ? -26.174 -46.614 53.193 1.00 34.44 78 SER A O 1
ATOM 623 N N . SER A 1 79 ? -26.929 -44.465 53.196 1.00 32.41 79 SER A N 1
ATOM 624 C CA . SER A 1 79 ? -28.154 -44.535 52.391 1.00 32.41 79 SER A CA 1
ATOM 625 C C . SER A 1 79 ? -29.313 -45.409 52.886 1.00 32.41 79 SER A C 1
ATOM 627 O O . SER A 1 79 ? -29.371 -46.607 52.653 1.00 32.41 79 SER A O 1
ATOM 629 N N . ALA A 1 80 ? -30.304 -44.713 53.449 1.00 33.41 80 ALA A N 1
ATOM 630 C CA . ALA A 1 80 ? -31.654 -44.544 52.900 1.00 33.41 80 ALA A CA 1
ATOM 631 C C . ALA A 1 80 ? -32.244 -45.673 52.032 1.00 33.41 80 ALA A C 1
ATOM 633 O O . ALA A 1 80 ? -31.792 -45.885 50.910 1.00 33.41 80 ALA A O 1
ATOM 634 N N . ALA A 1 81 ? -33.392 -46.204 52.463 1.00 30.23 81 ALA A N 1
ATOM 635 C CA . ALA A 1 81 ? -34.605 -46.281 51.642 1.00 30.23 81 ALA A CA 1
ATOM 636 C C . ALA A 1 81 ? -35.837 -46.609 52.506 1.00 30.23 81 ALA A C 1
ATOM 638 O O . ALA A 1 81 ? -35.762 -47.358 53.476 1.00 30.23 81 ALA A O 1
ATOM 639 N N . GLU A 1 82 ? -36.951 -45.996 52.121 1.00 34.59 82 GLU A N 1
ATOM 640 C CA . GLU A 1 82 ? -38.287 -46.028 52.715 1.00 34.59 82 GLU A CA 1
ATOM 641 C C . GLU A 1 82 ? -39.034 -47.359 52.500 1.00 34.59 82 GLU A C 1
ATOM 643 O O . GLU A 1 82 ? -38.795 -48.073 51.527 1.00 34.59 82 GLU A O 1
ATOM 648 N N . SER A 1 83 ? -39.988 -47.657 53.388 1.00 30.12 83 SER A N 1
ATOM 649 C CA . SER A 1 83 ? -41.322 -48.254 53.126 1.00 30.12 83 SER A CA 1
ATOM 650 C C . SER A 1 83 ? -41.998 -48.492 54.487 1.00 30.12 83 SER A C 1
ATOM 652 O O . SER A 1 83 ? -41.407 -49.067 55.395 1.00 30.12 83 SER A O 1
ATOM 654 N N . ASP A 1 84 ? -43.053 -47.740 54.787 1.00 28.86 84 ASP A N 1
ATOM 655 C CA . ASP A 1 84 ? -44.473 -48.096 54.630 1.00 28.86 84 ASP A CA 1
ATOM 656 C C . ASP A 1 84 ? -45.028 -49.022 55.733 1.00 28.86 84 ASP A C 1
ATOM 658 O O . ASP A 1 84 ? -44.657 -50.181 55.871 1.00 28.86 84 ASP A O 1
ATOM 662 N N . THR A 1 85 ? -45.939 -48.420 56.512 1.00 34.28 85 THR A N 1
ATOM 663 C CA . THR A 1 85 ? -47.197 -48.955 57.073 1.00 34.28 85 THR A CA 1
ATOM 664 C C . THR A 1 85 ? -47.249 -50.405 57.576 1.00 34.28 85 THR A C 1
ATOM 666 O O . THR A 1 85 ? -47.183 -51.337 56.790 1.00 34.28 85 THR A O 1
ATOM 669 N N . GLU A 1 86 ? -47.605 -50.603 58.852 1.00 29.59 86 GLU A N 1
ATOM 670 C CA . GLU A 1 86 ? -48.954 -51.058 59.242 1.00 29.59 86 GLU A CA 1
ATOM 671 C C . GLU A 1 86 ? -49.110 -51.179 60.769 1.00 29.59 86 GLU A C 1
ATOM 673 O O . GLU A 1 86 ? -48.147 -51.198 61.535 1.00 29.59 86 GLU A O 1
ATOM 678 N N . GLY A 1 87 ? -50.372 -51.159 61.196 1.00 36.47 87 GLY A N 1
ATOM 679 C CA . GLY A 1 87 ? -50.817 -50.899 62.554 1.00 36.47 87 GLY A CA 1
ATOM 680 C C . GLY A 1 87 ? -50.458 -51.961 63.588 1.00 36.47 87 GLY A C 1
ATOM 681 O O . GLY A 1 87 ? -50.389 -53.159 63.317 1.00 36.47 87 GLY A O 1
ATOM 682 N N . ARG A 1 88 ? -50.384 -51.506 64.841 1.00 34.78 88 ARG A N 1
ATOM 683 C CA . ARG A 1 88 ? -50.755 -52.337 65.981 1.00 34.78 88 ARG A CA 1
ATOM 684 C C . ARG A 1 88 ? -51.701 -51.584 66.896 1.00 34.78 88 ARG A C 1
ATOM 686 O O . ARG A 1 88 ? -51.482 -50.429 67.245 1.00 34.78 88 ARG A O 1
ATOM 693 N N . GLN A 1 89 ? -52.780 -52.299 67.177 1.00 32.69 89 GLN A N 1
ATOM 694 C CA . GLN A 1 89 ? -53.937 -51.922 67.955 1.00 32.69 89 GLN A CA 1
ATOM 695 C C . GLN A 1 89 ? -53.571 -51.390 69.333 1.00 32.69 89 GLN A C 1
ATOM 697 O O . GLN A 1 89 ? -52.723 -51.921 70.045 1.00 32.69 89 GLN A O 1
ATOM 702 N N . PHE A 1 90 ? -54.302 -50.335 69.650 1.00 30.89 90 PHE A N 1
ATOM 703 C CA . PHE A 1 90 ? -54.573 -49.806 70.965 1.00 30.89 90 PHE A CA 1
ATOM 704 C C . PHE A 1 90 ? -55.431 -50.842 71.710 1.00 30.89 90 PHE A C 1
ATOM 706 O O . PHE A 1 90 ? -56.564 -51.083 71.297 1.00 30.89 90 PHE A O 1
ATOM 713 N N . ASP A 1 91 ? -54.894 -51.460 72.761 1.00 31.88 91 ASP A N 1
ATOM 714 C CA . ASP A 1 91 ? -55.711 -52.103 73.792 1.00 31.88 91 ASP A CA 1
ATOM 715 C C . ASP A 1 91 ? -55.718 -51.179 75.010 1.00 31.88 91 ASP A C 1
ATOM 717 O O . ASP A 1 91 ? -54.678 -50.872 75.592 1.00 31.88 91 ASP A O 1
ATOM 721 N N . ASP A 1 92 ? -56.918 -50.700 75.320 1.00 42.34 92 ASP A N 1
ATOM 722 C CA . ASP A 1 92 ? -57.304 -49.892 76.471 1.00 42.34 92 ASP A CA 1
ATOM 723 C C . ASP A 1 92 ? -57.500 -50.799 77.701 1.00 42.34 92 ASP A C 1
ATOM 725 O O . ASP A 1 92 ? -58.309 -51.731 77.637 1.00 42.34 92 ASP A O 1
ATOM 729 N N . PRO A 1 93 ? -56.808 -50.545 78.829 1.00 39.62 93 PRO A N 1
ATOM 730 C CA . PRO A 1 93 ? -57.183 -51.104 80.112 1.00 39.62 93 PRO A CA 1
ATOM 731 C C . PRO A 1 93 ? -57.394 -49.990 81.146 1.00 39.62 93 PRO A C 1
ATOM 733 O O . PRO A 1 93 ? -56.655 -49.871 82.123 1.00 39.62 93 PRO A O 1
ATOM 736 N N . LEU A 1 94 ? -58.446 -49.191 80.979 1.00 41.72 94 LEU A N 1
ATOM 737 C CA . LEU A 1 94 ? -59.105 -48.554 82.116 1.00 41.72 94 LEU A CA 1
ATOM 738 C C . LEU A 1 94 ? -59.938 -49.592 82.876 1.00 41.72 94 LEU A C 1
ATOM 740 O O . LEU A 1 94 ? -61.003 -49.984 82.403 1.00 4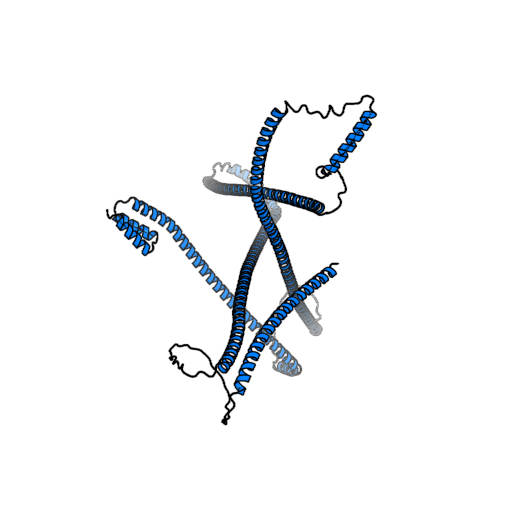1.72 94 LEU A O 1
ATOM 744 N N . GLN A 1 95 ? -59.499 -49.967 84.086 1.00 36.09 95 GLN A N 1
ATOM 745 C CA . GLN A 1 95 ? -60.375 -49.947 85.267 1.00 36.09 95 GLN A CA 1
ATOM 746 C C . GLN A 1 95 ? -59.666 -50.262 86.603 1.00 36.09 95 GLN A C 1
ATOM 748 O O . GLN A 1 95 ? -59.007 -51.287 86.761 1.00 36.09 95 GLN A O 1
ATOM 753 N N . THR A 1 96 ? -60.005 -49.427 87.598 1.00 35.06 96 THR A N 1
ATOM 754 C CA . THR A 1 96 ? -59.887 -49.603 89.066 1.00 35.06 96 THR A CA 1
ATOM 755 C C . THR A 1 96 ? -58.499 -49.285 89.654 1.00 35.06 96 THR A C 1
ATOM 757 O O . THR A 1 96 ? -57.499 -49.741 89.132 1.00 35.06 96 THR A O 1
ATOM 760 N N . ASN A 1 97 ? -58.310 -48.496 90.717 1.00 33.88 97 ASN A N 1
ATOM 761 C CA . ASN A 1 97 ? -59.180 -48.067 91.810 1.00 33.88 97 ASN A CA 1
ATOM 762 C C . ASN A 1 97 ? -58.859 -46.628 92.259 1.00 33.88 97 ASN A C 1
ATOM 764 O O . ASN A 1 97 ? -57.742 -46.141 92.146 1.00 33.88 97 ASN A O 1
ATOM 768 N N . SER A 1 98 ? -59.868 -45.987 92.834 1.00 43.09 98 SER A N 1
ATOM 769 C CA . SER A 1 98 ? -59.822 -44.714 93.542 1.00 43.09 98 SER A CA 1
ATOM 770 C C . SER A 1 98 ? -58.913 -44.775 94.779 1.00 43.09 98 SER A C 1
ATOM 772 O O . SER A 1 98 ? -59.349 -45.289 95.811 1.00 43.09 98 SER A O 1
ATOM 774 N N . ALA A 1 99 ? -57.686 -44.252 94.683 1.00 38.97 99 ALA A N 1
ATOM 775 C CA . ALA A 1 99 ? -56.871 -43.827 95.833 1.00 38.97 99 ALA A CA 1
ATOM 776 C C . ALA A 1 99 ? -55.665 -42.915 95.491 1.00 38.97 99 ALA A C 1
ATOM 778 O O . ALA A 1 99 ? -54.938 -42.573 96.413 1.00 38.97 99 ALA A O 1
ATOM 779 N N . ASP A 1 100 ? -55.471 -42.476 94.238 1.00 42.09 100 ASP A N 1
ATOM 780 C CA . ASP A 1 100 ? -54.223 -41.806 93.808 1.00 42.09 100 ASP A CA 1
ATOM 781 C C . ASP A 1 100 ? -54.426 -40.376 93.266 1.00 42.09 100 ASP A C 1
ATOM 783 O O . ASP A 1 100 ? -53.704 -39.956 92.375 1.00 42.09 100 ASP A O 1
ATOM 787 N N . ALA A 1 101 ? -55.407 -39.605 93.754 1.00 49.72 101 ALA A N 1
ATOM 788 C CA . ALA A 1 101 ? -55.672 -38.264 93.202 1.00 49.72 101 ALA A CA 1
ATOM 789 C C . ALA A 1 101 ? -54.482 -37.290 93.366 1.00 49.72 101 ALA A C 1
ATOM 791 O O . ALA A 1 101 ? -54.184 -36.535 92.445 1.00 49.72 101 ALA A O 1
ATOM 792 N N . GLU A 1 102 ? -53.761 -37.350 94.490 1.00 51.19 102 GLU A N 1
ATOM 793 C CA . GLU A 1 102 ? -52.576 -36.504 94.729 1.00 51.19 102 GLU A CA 1
ATOM 794 C C . GLU A 1 102 ? -51.353 -36.992 93.925 1.00 51.19 102 GLU A C 1
ATOM 796 O O . GLU A 1 102 ? -50.588 -36.197 93.386 1.00 51.19 102 GLU A O 1
ATOM 801 N N . ASP A 1 103 ? -51.236 -38.307 93.735 1.00 53.44 103 ASP A N 1
ATOM 802 C CA . ASP A 1 103 ? -50.160 -38.965 92.988 1.00 53.44 103 ASP A CA 1
ATOM 803 C C . ASP A 1 103 ? -50.326 -38.845 91.457 1.00 53.44 103 ASP A C 1
ATOM 805 O O . ASP A 1 103 ? -49.344 -38.928 90.710 1.00 53.44 103 ASP A O 1
ATOM 809 N N . THR A 1 104 ? -51.559 -38.661 90.969 1.00 59.94 104 THR A N 1
ATOM 810 C CA . THR A 1 104 ? -51.856 -38.342 89.564 1.00 59.94 104 THR A CA 1
ATOM 811 C C . THR A 1 104 ? -51.668 -36.865 89.258 1.00 59.94 104 THR A C 1
ATOM 813 O O . THR A 1 104 ? -51.110 -36.561 88.212 1.00 59.94 104 THR A O 1
ATOM 816 N N . GLU A 1 105 ? -52.037 -35.954 90.168 1.00 62.78 105 GLU A N 1
ATOM 817 C CA . GLU A 1 105 ? -51.814 -34.512 89.973 1.00 62.78 105 GLU A CA 1
ATOM 818 C C . GLU A 1 105 ? -50.314 -34.180 89.919 1.00 62.78 105 GLU A C 1
ATOM 820 O O . GLU A 1 105 ? -49.874 -33.456 89.027 1.00 62.78 105 GLU A O 1
ATOM 825 N N . GLU A 1 106 ? -49.488 -34.791 90.780 1.00 64.38 106 GLU A N 1
ATOM 826 C CA . GLU A 1 106 ? -48.032 -34.610 90.713 1.00 64.38 106 GLU A CA 1
ATOM 827 C C . GLU A 1 106 ? -47.417 -35.187 89.428 1.00 64.38 106 GLU A C 1
ATOM 829 O O . GLU A 1 106 ? -46.457 -34.625 88.892 1.00 64.38 106 GLU A O 1
ATOM 834 N N . ARG A 1 107 ? -47.951 -36.296 88.901 1.00 69.62 107 ARG A N 1
ATOM 835 C CA . ARG A 1 107 ? -47.519 -36.872 87.616 1.00 69.62 107 ARG A CA 1
ATOM 836 C C . ARG A 1 107 ? -47.994 -36.035 86.430 1.00 69.62 107 ARG A C 1
ATOM 838 O O . ARG A 1 107 ? -47.225 -35.859 85.485 1.00 69.62 107 ARG A O 1
ATOM 845 N N . ASP A 1 108 ? -49.193 -35.471 86.496 1.00 74.94 108 ASP A N 1
ATOM 846 C CA . ASP A 1 108 ? -49.743 -34.580 85.477 1.00 74.94 108 ASP A CA 1
ATOM 847 C C . ASP A 1 108 ? -48.958 -33.263 85.413 1.00 74.94 108 ASP A C 1
ATOM 849 O O . ASP A 1 108 ? -48.586 -32.833 84.322 1.00 74.94 108 ASP A O 1
ATOM 853 N N . ASP A 1 109 ? -48.566 -32.688 86.553 1.00 77.38 109 ASP A N 1
ATOM 854 C CA . ASP A 1 109 ? -47.686 -31.513 86.621 1.00 77.38 109 ASP A CA 1
ATOM 855 C C . ASP A 1 109 ? -46.279 -31.801 86.059 1.00 77.38 109 ASP A C 1
ATOM 857 O O . ASP A 1 109 ? -45.672 -30.970 85.363 1.00 77.38 109 ASP A O 1
ATOM 861 N N . GLN A 1 110 ? -45.743 -32.999 86.318 1.00 80.75 110 GLN A N 1
ATOM 862 C CA . GLN A 1 110 ? -44.470 -33.458 85.752 1.00 80.75 110 GLN A CA 1
ATOM 863 C C . GLN A 1 110 ? -44.563 -33.644 84.232 1.00 80.75 110 GLN A C 1
ATOM 865 O O . GLN A 1 110 ? -43.677 -33.182 83.506 1.00 80.75 110 GLN A O 1
ATOM 870 N N . LEU A 1 111 ? -45.643 -34.255 83.740 1.00 79.94 111 LEU A N 1
ATOM 871 C CA . LEU A 1 111 ? -45.922 -34.424 82.314 1.00 79.94 111 LEU A CA 1
ATOM 872 C C . LEU A 1 111 ? -46.138 -33.079 81.622 1.00 79.94 111 LEU A C 1
ATOM 874 O O . LEU A 1 111 ? -45.613 -32.864 80.531 1.00 79.94 111 LEU A O 1
ATOM 878 N N . GLN A 1 112 ? -46.843 -32.143 82.253 1.00 84.69 112 GLN A N 1
ATOM 879 C CA . GLN A 1 112 ? -47.093 -30.810 81.713 1.00 84.69 112 GLN A CA 1
ATOM 880 C C . GLN A 1 112 ? -45.794 -29.999 81.616 1.00 84.69 112 GLN A C 1
ATOM 882 O O . GLN A 1 112 ? -45.544 -29.346 80.601 1.00 84.69 112 GLN A O 1
ATOM 887 N N . THR A 1 113 ? -44.914 -30.117 82.615 1.00 82.50 113 THR A N 1
ATOM 888 C CA . THR A 1 113 ? -43.582 -29.492 82.603 1.00 82.50 113 THR A CA 1
ATOM 889 C C . THR A 1 113 ? -42.679 -30.095 81.523 1.00 82.50 113 THR A C 1
ATOM 891 O O . THR A 1 113 ? -42.024 -29.347 80.795 1.00 82.50 113 THR A O 1
ATOM 894 N N . LEU A 1 114 ? -42.670 -31.427 81.369 1.00 80.31 114 LEU A N 1
ATOM 895 C CA . LEU A 1 114 ? -41.905 -32.112 80.318 1.00 80.31 114 LEU A CA 1
ATOM 896 C C . LEU A 1 114 ? -42.449 -31.795 78.916 1.00 80.31 114 LEU A C 1
ATOM 898 O O . LEU A 1 114 ? -41.697 -31.658 77.956 1.00 80.31 114 LEU A O 1
ATOM 902 N N . THR A 1 115 ? -43.766 -31.645 78.795 1.00 85.25 115 THR A N 1
ATOM 903 C CA . THR A 1 115 ? -44.426 -31.267 77.542 1.00 85.25 115 THR A CA 1
ATOM 904 C C . THR A 1 115 ? -44.088 -29.824 77.176 1.00 85.25 115 THR A C 1
ATOM 906 O O . THR A 1 115 ? -43.772 -29.544 76.023 1.00 85.25 115 THR A O 1
ATOM 909 N N . ALA A 1 116 ? -44.075 -28.905 78.146 1.00 84.56 116 ALA A N 1
ATOM 910 C CA . ALA A 1 116 ? -43.685 -27.514 77.929 1.00 84.56 116 ALA A CA 1
ATOM 911 C C . ALA A 1 116 ? -42.195 -27.368 77.557 1.00 84.56 116 ALA A C 1
ATOM 913 O O . ALA A 1 116 ? -41.849 -26.574 76.675 1.00 84.56 116 ALA A O 1
ATOM 914 N N . SER A 1 117 ? -41.303 -28.146 78.179 1.00 85.31 117 SER A N 1
ATOM 915 C CA . SER A 1 117 ? -39.877 -28.149 77.833 1.00 85.31 117 SER A CA 1
ATOM 916 C C . SER A 1 117 ? -39.610 -28.779 76.463 1.00 85.31 117 SER A C 1
ATOM 918 O O . SER A 1 117 ? -38.814 -28.254 75.686 1.00 85.31 117 SER A O 1
ATOM 920 N N . LEU A 1 118 ? -40.323 -29.849 76.108 1.00 84.06 118 LEU A N 1
ATOM 921 C CA . LEU A 1 118 ? -40.226 -30.466 74.787 1.00 84.06 118 LEU A CA 1
ATOM 922 C C . LEU A 1 118 ? -40.775 -29.529 73.706 1.00 84.06 118 LEU A C 1
ATOM 924 O O . LEU A 1 118 ? -40.130 -29.355 72.676 1.00 84.06 118 LEU A O 1
ATOM 928 N N . LEU A 1 119 ? -41.893 -28.845 73.972 1.00 88.00 119 LEU A N 1
ATOM 929 C CA . LEU A 1 119 ? -42.489 -27.866 73.062 1.00 88.00 119 LEU A CA 1
ATOM 930 C C . LEU A 1 119 ? -41.537 -26.693 72.803 1.00 88.00 119 LEU A C 1
ATOM 932 O O . LEU A 1 119 ? -41.294 -26.345 71.647 1.00 88.00 119 LEU A O 1
ATOM 936 N N . THR A 1 120 ? -40.929 -26.131 73.851 1.00 86.69 120 THR A N 1
ATOM 937 C CA . THR A 1 120 ? -39.927 -25.059 73.705 1.00 86.69 120 THR A CA 1
ATOM 938 C C . THR A 1 120 ? -38.690 -25.521 72.934 1.00 86.69 120 THR A C 1
ATOM 940 O O . THR A 1 120 ? -38.243 -24.805 72.038 1.00 86.69 120 THR A O 1
ATOM 943 N N . LEU A 1 121 ? -38.195 -26.737 73.179 1.00 85.12 121 LEU A N 1
ATOM 944 C CA . LEU A 1 121 ? -37.052 -27.300 72.455 1.00 85.12 121 LEU A CA 1
ATOM 945 C C . LEU A 1 121 ? -37.386 -27.595 70.982 1.00 85.12 121 LEU A C 1
ATOM 947 O O . LEU A 1 121 ? -36.596 -27.281 70.094 1.00 85.12 121 LEU A O 1
ATOM 951 N N . THR A 1 122 ? -38.586 -28.105 70.682 1.00 86.12 122 THR A N 1
ATOM 952 C CA . THR A 1 122 ? -39.061 -28.250 69.294 1.00 86.12 122 THR A CA 1
ATOM 953 C C . THR A 1 122 ? -39.272 -26.908 68.601 1.00 86.12 122 THR A C 1
ATOM 955 O O . THR A 1 122 ? -39.002 -26.794 67.407 1.00 86.12 122 THR A O 1
ATOM 958 N N . GLN A 1 123 ? -39.708 -25.875 69.325 1.00 88.62 123 GLN A N 1
ATOM 959 C CA . GLN A 1 123 ? -39.922 -24.546 68.762 1.00 88.62 123 GLN A CA 1
ATOM 960 C C . GLN A 1 123 ? -38.595 -23.842 68.445 1.00 88.62 123 GLN A C 1
ATOM 962 O O . GLN A 1 123 ? -38.477 -23.231 67.384 1.00 88.62 123 GLN A O 1
ATOM 967 N N . GLU A 1 124 ? -37.590 -23.930 69.319 1.00 85.81 124 GLU A N 1
ATOM 968 C CA . GLU A 1 124 ? -36.250 -23.391 69.042 1.00 85.81 124 GLU A CA 1
ATOM 969 C C . GLU A 1 124 ? -35.528 -24.203 67.951 1.00 85.81 124 GLU A C 1
ATOM 971 O O . GLU A 1 124 ? -34.984 -23.608 67.019 1.00 85.81 124 GLU A O 1
ATOM 976 N N . LYS A 1 125 ? -35.651 -25.541 67.943 1.00 87.12 125 LYS A N 1
ATOM 977 C CA . LYS A 1 125 ? -35.164 -26.390 66.840 1.00 87.12 125 LYS A CA 1
ATOM 978 C C . LYS A 1 125 ? -35.807 -26.020 65.500 1.00 87.12 125 LYS A C 1
ATOM 980 O O . LYS A 1 125 ? -35.100 -25.834 64.516 1.00 87.12 125 LYS A O 1
ATOM 985 N N . SER A 1 126 ? -37.127 -25.832 65.465 1.00 88.31 126 SER A N 1
ATOM 986 C CA . SER A 1 126 ? -37.852 -25.409 64.260 1.00 88.31 126 SER A CA 1
ATOM 987 C C . SER A 1 126 ? -37.416 -24.022 63.774 1.00 88.31 126 SER A C 1
ATOM 989 O O . SER A 1 126 ? -37.242 -23.818 62.572 1.00 88.31 126 SER A O 1
ATOM 991 N N . LYS A 1 127 ? -37.173 -23.067 64.684 1.00 88.44 127 LYS A N 1
ATOM 992 C CA . LYS A 1 127 ? -36.630 -21.744 64.328 1.00 88.44 127 LYS A CA 1
ATOM 993 C C . LYS A 1 127 ? -35.221 -21.841 63.746 1.00 88.44 127 LYS A C 1
ATOM 995 O O . LYS A 1 127 ? -34.940 -21.180 62.746 1.00 88.44 127 LYS A O 1
ATOM 1000 N N . LEU A 1 128 ? -34.348 -22.654 64.343 1.00 86.00 128 LEU A N 1
ATOM 1001 C CA . LEU A 1 128 ? -32.992 -22.880 63.843 1.00 86.00 128 LEU A CA 1
ATOM 1002 C C . LEU A 1 128 ? -33.013 -23.553 62.468 1.00 86.00 128 LEU A C 1
ATOM 1004 O O . LEU A 1 128 ? -32.363 -23.062 61.547 1.00 86.00 128 LEU A O 1
ATOM 1008 N N . GLU A 1 129 ? -33.817 -24.598 62.284 1.00 87.94 129 GLU A N 1
ATOM 1009 C CA . GLU A 1 129 ? -33.996 -25.269 60.993 1.00 87.94 129 GLU A CA 1
ATOM 1010 C C . GLU A 1 129 ? -34.565 -24.320 59.928 1.00 87.94 129 GLU A C 1
ATOM 1012 O O . GLU A 1 129 ? -34.044 -24.264 58.813 1.00 87.94 129 GLU A O 1
ATOM 1017 N N . ALA A 1 130 ? -35.564 -23.500 60.268 1.00 89.94 130 ALA A N 1
ATOM 1018 C CA . ALA A 1 130 ? -36.102 -22.484 59.365 1.00 89.94 130 ALA A CA 1
ATOM 1019 C C . ALA A 1 130 ? -35.043 -21.438 58.979 1.00 89.94 130 ALA A C 1
ATOM 1021 O O . ALA A 1 130 ? -34.927 -21.082 57.801 1.00 89.94 130 ALA A O 1
ATOM 1022 N N . SER A 1 131 ? -34.231 -20.983 59.941 1.00 88.62 131 SER A N 1
ATOM 1023 C CA . SER A 1 131 ? -33.129 -20.053 59.676 1.00 88.62 131 SER A CA 1
ATOM 1024 C C . SER A 1 131 ? -32.067 -20.678 58.763 1.00 88.62 131 SER A C 1
ATOM 1026 O O . SER A 1 131 ? -31.694 -20.064 57.765 1.00 88.62 131 SER A O 1
ATOM 1028 N N . TYR A 1 132 ? -31.692 -21.940 58.997 1.00 90.56 132 TYR A N 1
ATOM 1029 C CA . TYR A 1 132 ? -30.735 -22.683 58.178 1.00 90.56 132 TYR A CA 1
ATOM 1030 C C . TYR A 1 132 ? -31.243 -22.899 56.749 1.00 90.56 132 TYR A C 1
ATOM 1032 O O . TYR A 1 132 ? -30.504 -22.693 55.788 1.00 90.56 132 TYR A O 1
ATOM 1040 N N . VAL A 1 133 ? -32.518 -23.264 56.578 1.00 92.31 133 VAL A N 1
ATOM 1041 C CA . VAL A 1 133 ? -33.133 -23.411 55.250 1.00 92.31 133 VAL A CA 1
ATOM 1042 C C . VAL A 1 133 ? -33.177 -22.068 54.517 1.00 92.31 133 VAL A C 1
ATOM 1044 O O . VAL A 1 133 ? -32.913 -22.025 53.313 1.00 92.31 133 VAL A O 1
ATOM 1047 N N . SER A 1 134 ? -33.470 -20.969 55.220 1.00 90.56 134 SER A N 1
ATOM 1048 C CA . SER A 1 134 ? -33.470 -19.625 54.630 1.00 90.56 134 SER A CA 1
ATOM 1049 C C . SER A 1 134 ? -32.069 -19.171 54.213 1.00 90.56 134 SER A C 1
ATOM 1051 O O . SER A 1 134 ? -31.898 -18.673 53.102 1.00 90.56 134 SER A O 1
ATOM 1053 N N . ASP A 1 135 ? -31.054 -19.431 55.039 1.00 90.44 135 ASP A N 1
ATOM 1054 C CA . ASP A 1 135 ? -29.660 -19.111 54.743 1.00 90.44 135 ASP A CA 1
ATOM 1055 C C . ASP A 1 135 ? -29.118 -19.983 53.609 1.00 90.44 135 ASP A C 1
ATOM 1057 O O . ASP A 1 135 ? -28.462 -19.470 52.708 1.00 90.44 135 ASP A O 1
ATOM 1061 N N . LYS A 1 136 ? -29.453 -21.279 53.579 1.00 93.50 136 LYS A N 1
ATOM 1062 C CA . LYS A 1 136 ? -29.113 -22.178 52.468 1.00 93.50 136 LYS A CA 1
ATOM 1063 C C . LYS A 1 136 ? -29.722 -21.689 51.155 1.00 93.50 136 LYS A C 1
ATOM 1065 O O . LYS A 1 136 ? -29.023 -21.645 50.148 1.00 93.50 136 LYS A O 1
ATOM 1070 N N . LYS A 1 137 ? -31.001 -21.291 51.154 1.00 94.75 137 LYS A N 1
ATOM 1071 C CA . LYS A 1 137 ? -31.647 -20.704 49.967 1.00 94.75 137 LYS A CA 1
ATOM 1072 C C . LYS A 1 137 ? -30.981 -19.395 49.551 1.00 94.75 137 LYS A C 1
ATOM 1074 O O . LYS A 1 137 ? -30.722 -19.222 48.365 1.00 94.75 137 LYS A O 1
ATOM 1079 N N . ARG A 1 138 ? -30.664 -18.514 50.507 1.00 94.81 138 ARG A N 1
ATOM 1080 C CA . ARG A 1 138 ? -29.960 -17.255 50.232 1.00 94.81 138 ARG A CA 1
ATOM 1081 C C . ARG A 1 138 ? -28.585 -17.508 49.616 1.00 94.81 138 ARG A C 1
ATOM 1083 O O . ARG A 1 138 ? -28.273 -16.907 48.603 1.00 94.81 138 ARG A O 1
ATOM 1090 N N . LEU A 1 139 ? -27.800 -18.432 50.168 1.00 92.38 139 LEU A N 1
ATOM 1091 C CA . LEU A 1 139 ? -26.475 -18.776 49.645 1.00 92.38 139 LEU A CA 1
ATOM 1092 C C . LEU A 1 139 ? -26.541 -19.392 48.244 1.00 92.38 139 LEU A C 1
ATOM 1094 O O . LEU A 1 139 ? -25.687 -19.096 47.417 1.00 92.38 139 LEU A O 1
ATOM 1098 N N . ILE A 1 140 ? -27.548 -20.223 47.957 1.00 94.88 140 ILE A N 1
ATOM 1099 C CA . ILE A 1 140 ? -27.757 -20.764 46.606 1.00 94.88 140 ILE A CA 1
ATOM 1100 C C . ILE A 1 140 ? -28.085 -19.631 45.628 1.00 94.88 140 ILE A C 1
ATOM 1102 O O . ILE A 1 140 ? -27.460 -19.551 44.577 1.00 94.88 140 ILE A O 1
ATOM 1106 N N . GLN A 1 141 ? -28.990 -18.720 45.996 1.00 94.81 141 GLN A N 1
ATOM 1107 C CA . GLN A 1 141 ? -29.330 -17.558 45.170 1.00 94.81 141 GLN A CA 1
ATOM 1108 C C . GLN A 1 141 ? -28.126 -16.634 44.952 1.00 94.81 141 GLN A C 1
ATOM 1110 O O . GLN A 1 141 ? -27.852 -16.252 43.821 1.00 94.81 141 GLN A O 1
ATOM 1115 N N . GLU A 1 142 ? -27.362 -16.324 46.003 1.00 95.12 142 GLU A N 1
ATOM 1116 C CA . GLU A 1 142 ? -26.135 -15.527 45.900 1.00 95.12 142 GLU A CA 1
ATOM 1117 C C . GLU A 1 142 ? -25.107 -16.204 44.981 1.00 95.12 142 GLU A C 1
ATOM 1119 O O . GLU A 1 142 ? -24.477 -15.533 44.166 1.00 95.12 142 GLU A O 1
ATOM 1124 N N . ASN A 1 143 ? -24.959 -17.529 45.058 1.00 91.56 143 ASN A N 1
ATOM 1125 C CA . ASN A 1 143 ? -24.031 -18.275 44.211 1.00 91.56 143 ASN A CA 1
ATOM 1126 C C . ASN A 1 143 ? -24.502 -18.341 42.745 1.00 91.56 143 ASN A C 1
ATOM 1128 O O . ASN A 1 143 ? -23.694 -18.190 41.830 1.00 91.56 143 ASN A O 1
ATOM 1132 N N . GLU A 1 144 ? -25.806 -18.494 42.500 1.00 96.06 144 GLU A N 1
ATOM 1133 C CA . GLU A 1 144 ? -26.399 -18.407 41.159 1.00 96.06 144 GLU A CA 1
ATOM 1134 C C . GLU A 1 144 ? -26.248 -17.003 40.560 1.00 96.06 144 GLU A C 1
ATOM 1136 O O . GLU A 1 144 ? -25.881 -16.862 39.393 1.00 96.06 144 GLU A O 1
ATOM 1141 N N . GLU A 1 145 ? -26.483 -15.949 41.344 1.00 95.25 145 GLU A N 1
ATOM 1142 C CA . GLU A 1 145 ? -26.281 -14.565 40.911 1.00 95.25 145 GLU A CA 1
ATOM 1143 C C . GLU A 1 145 ? -24.811 -14.261 40.617 1.00 95.25 145 GLU A C 1
ATOM 1145 O O . GLU A 1 145 ? -24.509 -13.590 39.630 1.00 95.25 145 GLU A O 1
ATOM 1150 N N . LEU A 1 146 ? -23.890 -14.737 41.460 1.00 94.12 146 LEU A N 1
ATOM 1151 C CA . LEU A 1 146 ? -22.454 -14.586 41.232 1.00 94.12 146 LEU A CA 1
ATOM 1152 C C . LEU A 1 146 ? -22.002 -15.361 39.993 1.00 94.12 146 LEU A C 1
ATOM 1154 O O . LEU A 1 146 ? -21.231 -14.818 39.205 1.00 94.12 146 LEU A O 1
ATOM 1158 N N . SER A 1 147 ? -22.520 -16.571 39.777 1.00 93.19 147 SER A N 1
ATOM 1159 C CA . SER A 1 147 ? -22.231 -17.373 38.582 1.00 93.19 147 SER A CA 1
ATOM 1160 C C . SER A 1 147 ? -22.742 -16.687 37.314 1.00 93.19 147 SER A C 1
ATOM 1162 O O . SER A 1 147 ? -21.986 -16.537 36.359 1.00 93.19 147 SER A O 1
ATOM 1164 N N . LYS A 1 148 ? -23.969 -16.148 37.330 1.00 96.50 148 LYS A N 1
ATOM 1165 C CA . LYS A 1 148 ? -24.508 -15.351 36.213 1.00 96.50 148 LYS A CA 1
ATOM 1166 C C . LYS A 1 148 ? -23.682 -14.098 35.946 1.00 96.50 148 LYS A C 1
ATOM 1168 O O . LYS A 1 148 ? -23.364 -13.810 34.798 1.00 96.50 148 LYS A O 1
ATOM 1173 N N . LYS A 1 149 ? -23.289 -13.363 36.991 1.00 95.12 149 LYS A N 1
ATOM 1174 C CA . LYS A 1 149 ? -22.410 -12.191 36.842 1.00 95.12 149 LYS A CA 1
ATOM 1175 C C . LYS A 1 149 ? -21.057 -12.588 36.254 1.00 95.12 149 LYS A C 1
ATOM 1177 O O . LYS A 1 149 ? -20.535 -11.851 35.426 1.00 95.12 149 LYS A O 1
ATOM 1182 N N . LEU A 1 150 ? -20.495 -13.730 36.652 1.00 93.81 150 LEU A N 1
ATOM 1183 C CA . LEU A 1 150 ? -19.242 -14.241 36.098 1.00 93.81 150 LEU A CA 1
ATOM 1184 C C . LEU A 1 150 ? -19.389 -14.573 34.607 1.00 93.81 150 LEU A C 1
ATOM 1186 O O . LEU A 1 150 ? -18.567 -14.121 33.815 1.00 93.81 150 LEU A O 1
ATOM 1190 N N . GLU A 1 151 ? -20.446 -15.288 34.218 1.00 95.56 151 GLU A N 1
ATOM 1191 C CA . GLU A 1 151 ? -20.744 -15.609 32.814 1.00 95.56 151 GLU A CA 1
ATOM 1192 C C . GLU A 1 151 ? -20.986 -14.348 31.976 1.00 95.56 151 GLU A C 1
ATOM 1194 O O . GLU A 1 151 ? -20.463 -14.220 30.872 1.00 95.56 151 GLU A O 1
ATOM 1199 N N . GLU A 1 152 ? -21.726 -13.366 32.496 1.00 95.50 152 GLU A N 1
ATOM 1200 C CA . GLU A 1 152 ? -21.931 -12.085 31.816 1.00 95.50 152 GLU A CA 1
ATOM 1201 C C . GLU A 1 152 ? -20.616 -11.328 31.599 1.00 95.50 152 GLU A C 1
ATOM 1203 O O . GLU A 1 152 ? -20.418 -10.746 30.532 1.00 95.50 152 GLU A O 1
ATOM 1208 N N . GLN A 1 153 ? -19.712 -11.322 32.584 1.00 92.69 153 GLN A N 1
ATOM 1209 C CA . GLN A 1 153 ? -18.393 -10.701 32.430 1.00 92.69 153 GLN A CA 1
ATOM 1210 C C . GLN A 1 153 ? -17.514 -11.483 31.449 1.00 92.69 153 GLN A C 1
ATOM 1212 O O . GLN A 1 153 ? -16.856 -10.871 30.612 1.00 92.69 153 GLN A O 1
ATOM 1217 N N . GLN A 1 154 ? -17.546 -12.818 31.478 1.00 93.81 154 GLN A N 1
ATOM 1218 C CA . GLN A 1 154 ? -16.846 -13.654 30.498 1.00 93.81 154 GLN A CA 1
ATOM 1219 C C . GLN A 1 154 ? -17.342 -13.386 29.075 1.00 93.81 154 GLN A C 1
ATOM 1221 O O . GLN A 1 154 ? -16.528 -13.147 28.189 1.00 93.81 154 GLN A O 1
ATOM 1226 N N . ASN A 1 155 ? -18.658 -13.319 28.867 1.00 95.81 155 ASN A N 1
ATOM 1227 C CA . ASN A 1 155 ? -19.253 -13.013 27.566 1.00 95.81 155 ASN A CA 1
ATOM 1228 C C . ASN A 1 155 ? -18.900 -11.598 27.084 1.00 95.81 155 ASN A C 1
ATOM 1230 O O . ASN A 1 155 ? -18.644 -11.401 25.896 1.00 95.81 155 ASN A O 1
ATOM 1234 N N . LYS A 1 156 ? -18.856 -10.608 27.988 1.00 94.69 156 LYS A N 1
ATOM 1235 C CA . LYS A 1 156 ? -18.397 -9.246 27.661 1.00 94.69 156 LYS A CA 1
ATOM 1236 C C . LYS A 1 156 ? -16.934 -9.242 27.230 1.00 94.69 156 LYS A C 1
ATOM 1238 O O . LYS A 1 156 ? -16.630 -8.702 26.172 1.00 94.69 156 LYS A O 1
ATOM 1243 N N . HIS A 1 157 ? -16.056 -9.900 27.983 1.00 91.44 157 HIS A N 1
ATOM 1244 C CA . HIS A 1 157 ? -14.642 -10.006 27.626 1.00 91.44 157 HIS A CA 1
ATOM 1245 C C . HIS A 1 157 ? -14.416 -10.793 26.331 1.00 91.44 157 HIS A C 1
ATOM 1247 O O . HIS A 1 157 ? -13.561 -10.421 25.532 1.00 91.44 157 HIS A O 1
ATOM 1253 N N . GLU A 1 158 ? -15.193 -11.845 26.070 1.00 95.88 158 GLU A N 1
ATOM 1254 C CA . GLU A 1 158 ? -15.114 -12.590 24.812 1.00 95.88 158 GLU A CA 1
ATOM 1255 C C . GLU A 1 158 ? -15.586 -11.739 23.620 1.00 95.88 158 GLU A C 1
ATOM 1257 O O . GLU A 1 158 ? -14.989 -11.786 22.542 1.00 95.88 158 GLU A O 1
ATOM 1262 N N . ALA A 1 159 ? -16.624 -10.918 23.803 1.00 94.88 159 ALA A N 1
ATOM 1263 C CA . ALA A 1 159 ? -17.070 -9.967 22.789 1.00 94.88 159 ALA A CA 1
ATOM 1264 C C . ALA A 1 159 ? -16.018 -8.875 22.523 1.00 94.88 159 ALA A C 1
ATOM 1266 O O . ALA A 1 159 ? -15.729 -8.590 21.362 1.00 94.88 159 ALA A O 1
ATOM 1267 N N . GLU A 1 160 ? -15.407 -8.313 23.570 1.00 95.19 160 GLU A N 1
ATOM 1268 C CA . GLU A 1 160 ? -14.306 -7.341 23.466 1.00 95.19 160 GLU A CA 1
ATOM 1269 C C . GLU A 1 160 ? -13.070 -7.938 22.776 1.00 95.19 160 GLU A C 1
ATOM 1271 O O . GLU A 1 160 ? -12.449 -7.289 21.938 1.00 95.19 160 GLU A O 1
ATOM 1276 N N . LEU A 1 161 ? -12.732 -9.199 23.063 1.00 95.00 161 LEU A N 1
ATOM 1277 C CA . LEU A 1 161 ? -11.657 -9.908 22.366 1.00 95.00 161 LEU A CA 1
ATOM 1278 C C . LEU A 1 161 ? -11.960 -10.060 20.874 1.00 95.00 161 LEU A C 1
ATOM 1280 O O . LEU A 1 161 ? -11.094 -9.778 20.049 1.00 95.00 161 LEU A O 1
ATOM 1284 N N . LYS A 1 162 ? -13.191 -10.434 20.507 1.00 95.81 162 LYS A N 1
ATOM 1285 C CA . LYS A 1 162 ? -13.595 -10.563 19.096 1.00 95.81 162 LYS A CA 1
ATOM 1286 C C . LYS A 1 162 ? -13.542 -9.227 18.355 1.00 95.81 162 LYS A C 1
ATOM 1288 O O . LYS A 1 162 ? -13.088 -9.192 17.211 1.00 95.81 162 LYS A O 1
ATOM 1293 N N . THR A 1 163 ? -13.964 -8.123 18.974 1.00 95.19 163 THR A N 1
ATOM 1294 C CA . THR A 1 163 ? -13.874 -6.793 18.343 1.00 95.19 163 THR A CA 1
ATOM 1295 C C . THR A 1 163 ? -12.422 -6.320 18.224 1.00 95.19 163 THR A C 1
ATOM 1297 O O . THR A 1 163 ? -12.028 -5.788 17.183 1.00 95.19 163 THR A O 1
ATOM 1300 N N . LEU A 1 164 ? -11.580 -6.580 19.228 1.00 93.19 164 LEU A N 1
ATOM 1301 C CA . LEU A 1 164 ? -10.136 -6.326 19.162 1.00 93.19 164 LEU A CA 1
ATOM 1302 C C . LEU A 1 164 ? -9.444 -7.171 18.079 1.00 93.19 164 LEU A C 1
ATOM 1304 O O . LEU A 1 164 ? -8.577 -6.675 17.359 1.00 93.19 164 LEU A O 1
ATOM 1308 N N . GLU A 1 165 ? -9.839 -8.430 17.902 1.00 95.81 165 GLU A N 1
ATOM 1309 C CA . GLU A 1 165 ? -9.331 -9.277 16.820 1.00 95.81 165 GLU A CA 1
ATOM 1310 C C . GLU A 1 165 ? -9.755 -8.768 15.439 1.00 95.81 165 GLU A C 1
ATOM 1312 O O . GLU A 1 165 ? -8.931 -8.727 14.521 1.00 95.81 165 GLU A O 1
ATOM 1317 N N . GLN A 1 166 ? -11.009 -8.332 15.284 1.00 96.44 166 GLN A N 1
ATOM 1318 C CA . GLN A 1 166 ? -11.508 -7.734 14.043 1.00 96.44 166 GLN A CA 1
ATOM 1319 C C . GLN A 1 166 ? -10.736 -6.461 13.688 1.00 96.44 166 GLN A C 1
ATOM 1321 O O . GLN A 1 166 ? -10.167 -6.383 12.600 1.00 96.44 166 GLN A O 1
ATOM 1326 N N . THR A 1 167 ? -10.608 -5.517 14.624 1.00 95.38 167 THR A N 1
ATOM 1327 C CA . THR A 1 167 ? -9.842 -4.275 14.408 1.00 95.38 167 THR A CA 1
ATOM 1328 C C . THR A 1 167 ? -8.358 -4.552 14.140 1.00 95.38 167 THR A C 1
ATOM 1330 O O . THR A 1 167 ? -7.749 -3.932 13.267 1.00 95.38 167 THR A O 1
ATOM 1333 N N . SER A 1 168 ? -7.759 -5.543 14.808 1.00 93.94 168 SER A N 1
ATOM 1334 C CA . SER A 1 168 ? -6.390 -5.997 14.526 1.00 93.94 168 SER A CA 1
ATOM 1335 C C . SER A 1 168 ? -6.248 -6.536 13.100 1.00 93.94 168 SER A C 1
ATOM 1337 O O . SER A 1 168 ? -5.290 -6.198 12.396 1.00 93.94 168 SER A O 1
ATOM 1339 N N . ASN A 1 169 ? -7.208 -7.335 12.633 1.00 95.00 169 ASN A N 1
ATOM 1340 C CA . ASN A 1 169 ? -7.214 -7.871 11.274 1.00 95.00 169 ASN A CA 1
ATOM 1341 C C . ASN A 1 169 ? -7.458 -6.783 10.219 1.00 95.00 169 ASN A C 1
ATOM 1343 O O . ASN A 1 169 ? -6.775 -6.771 9.193 1.00 95.00 169 ASN A O 1
ATOM 1347 N N . GLU A 1 170 ? -8.339 -5.822 10.486 1.00 96.12 170 GLU A N 1
ATOM 1348 C CA . GLU A 1 170 ? -8.537 -4.638 9.644 1.00 96.12 170 GLU A CA 1
ATOM 1349 C C . GLU A 1 170 ? -7.255 -3.805 9.532 1.00 96.12 170 GLU A C 1
ATOM 1351 O O . GLU A 1 170 ? -6.837 -3.453 8.426 1.00 96.12 170 GLU A O 1
ATOM 1356 N N . LEU A 1 171 ? -6.560 -3.557 10.647 1.00 92.62 171 LEU A N 1
ATOM 1357 C CA . LEU A 1 171 ? -5.281 -2.842 10.657 1.00 92.62 171 LEU A CA 1
ATOM 1358 C C . LEU A 1 171 ? -4.186 -3.608 9.903 1.00 92.62 171 LEU A C 1
ATOM 1360 O O . LEU A 1 171 ? -3.406 -2.993 9.173 1.00 92.62 171 LEU A O 1
ATOM 1364 N N . LYS A 1 172 ? -4.123 -4.940 10.035 1.00 97.44 172 LYS A N 1
ATOM 1365 C CA . LYS A 1 172 ? -3.204 -5.786 9.251 1.00 97.44 172 LYS A CA 1
ATOM 1366 C C . LYS A 1 172 ? -3.502 -5.685 7.754 1.00 97.44 172 LYS A C 1
ATOM 1368 O O . LYS A 1 172 ? -2.574 -5.524 6.964 1.00 97.44 172 LYS A O 1
ATOM 1373 N N . ASN A 1 173 ? -4.773 -5.733 7.361 1.00 93.56 173 ASN A N 1
ATOM 1374 C CA . ASN A 1 173 ? -5.182 -5.608 5.962 1.00 93.56 173 ASN A CA 1
ATOM 1375 C C . ASN A 1 173 ? -4.889 -4.211 5.404 1.00 93.56 173 ASN A C 1
ATOM 1377 O O . ASN A 1 173 ? -4.365 -4.095 4.297 1.00 93.56 173 ASN A O 1
ATOM 1381 N N . ARG A 1 174 ? -5.120 -3.152 6.189 1.00 97.75 174 ARG A N 1
ATOM 1382 C CA . ARG A 1 174 ? -4.766 -1.778 5.811 1.00 97.75 174 ARG A CA 1
ATOM 1383 C C . ARG A 1 174 ? -3.262 -1.614 5.598 1.00 97.75 174 ARG A C 1
ATOM 1385 O O . ARG A 1 174 ? -2.856 -0.997 4.618 1.00 97.75 174 ARG A O 1
ATOM 1392 N N . ILE A 1 175 ? -2.434 -2.209 6.460 1.00 93.12 175 ILE A N 1
ATOM 1393 C CA . ILE A 1 175 ? -0.972 -2.205 6.291 1.00 93.12 175 ILE A CA 1
ATOM 1394 C C . ILE A 1 175 ? -0.560 -2.955 5.024 1.00 93.12 175 ILE A C 1
ATOM 1396 O O . ILE A 1 175 ? 0.250 -2.433 4.263 1.00 93.12 175 ILE A O 1
ATOM 1400 N N . ARG A 1 176 ? -1.134 -4.136 4.762 1.00 94.00 176 ARG A N 1
ATOM 1401 C CA . ARG A 1 176 ? -0.865 -4.892 3.526 1.00 94.00 176 ARG A CA 1
ATOM 1402 C C . ARG A 1 176 ? -1.245 -4.097 2.276 1.00 94.00 176 ARG A C 1
ATOM 1404 O O . ARG A 1 176 ? -0.474 -4.073 1.326 1.00 94.00 176 ARG A O 1
ATOM 1411 N N . SER A 1 177 ? -2.387 -3.404 2.292 1.00 93.81 177 SER A N 1
ATOM 1412 C CA . SER A 1 177 ? -2.809 -2.536 1.183 1.00 93.81 177 SER A CA 1
ATOM 1413 C C . SER A 1 177 ? -1.808 -1.406 0.941 1.00 93.81 177 SER A C 1
ATOM 1415 O O . SER A 1 177 ? -1.373 -1.207 -0.187 1.00 93.81 177 SER A O 1
ATOM 1417 N N . GLN A 1 178 ? -1.375 -0.716 2.002 1.00 94.19 178 GLN A N 1
ATOM 1418 C CA . GLN A 1 178 ? -0.378 0.353 1.893 1.00 94.19 178 GLN A CA 1
ATOM 1419 C C . GLN A 1 178 ? 0.993 -0.156 1.430 1.00 94.19 178 GLN A C 1
ATOM 1421 O O . GLN A 1 178 ? 1.708 0.554 0.727 1.00 94.19 178 GLN A O 1
ATOM 1426 N N . GLN A 1 179 ? 1.389 -1.367 1.829 1.00 93.06 179 GLN A N 1
ATOM 1427 C CA . GLN A 1 179 ? 2.612 -2.000 1.330 1.00 93.06 179 GLN A CA 1
ATOM 1428 C C . GLN A 1 179 ? 2.497 -2.301 -0.167 1.00 93.06 179 GLN A C 1
ATOM 1430 O O . GLN A 1 179 ? 3.387 -1.920 -0.918 1.00 93.06 179 GLN A O 1
ATOM 1435 N N . ALA A 1 180 ? 1.378 -2.878 -0.610 1.00 92.88 180 ALA A N 1
ATOM 1436 C CA . ALA A 1 180 ? 1.135 -3.156 -2.023 1.00 92.88 180 ALA A CA 1
ATOM 1437 C C . ALA A 1 180 ? 1.069 -1.876 -2.879 1.00 92.88 180 ALA A C 1
ATOM 1439 O O . ALA A 1 180 ? 1.541 -1.869 -4.013 1.00 92.88 180 ALA A O 1
ATOM 1440 N N . GLU A 1 181 ? 0.505 -0.782 -2.358 1.00 93.44 181 GLU A N 1
ATOM 1441 C CA . GLU A 1 181 ? 0.524 0.529 -3.022 1.00 93.44 181 GLU A CA 1
ATOM 1442 C C . GLU A 1 181 ? 1.947 1.076 -3.149 1.00 93.44 181 GLU A C 1
ATOM 1444 O O . GLU A 1 181 ? 2.357 1.433 -4.251 1.00 93.44 181 GLU A O 1
ATOM 1449 N N . ARG A 1 182 ? 2.742 1.045 -2.072 1.00 94.88 182 ARG A N 1
ATOM 1450 C CA . ARG A 1 182 ? 4.149 1.473 -2.129 1.00 94.88 182 ARG A CA 1
ATOM 1451 C C . ARG A 1 182 ? 4.986 0.619 -3.073 1.00 94.88 182 ARG A C 1
ATOM 1453 O O . ARG A 1 182 ? 5.837 1.154 -3.772 1.00 94.88 182 ARG A O 1
ATOM 1460 N N . GLU A 1 183 ? 4.757 -0.689 -3.123 1.00 94.75 183 GLU A N 1
ATOM 1461 C CA . GLU A 1 183 ? 5.416 -1.570 -4.092 1.00 94.75 183 GLU A CA 1
ATOM 1462 C C . GLU A 1 183 ? 5.006 -1.230 -5.529 1.00 94.75 183 GLU A C 1
ATOM 1464 O O . GLU A 1 183 ? 5.858 -1.187 -6.415 1.00 94.75 183 GLU A O 1
ATOM 1469 N N . LYS A 1 184 ? 3.726 -0.924 -5.780 1.00 95.38 184 LYS A N 1
ATOM 1470 C CA . LYS A 1 184 ? 3.264 -0.447 -7.093 1.00 95.38 184 LYS A CA 1
ATOM 1471 C C . LYS A 1 184 ? 3.919 0.879 -7.478 1.00 95.38 184 LYS A C 1
ATOM 1473 O O . LYS A 1 184 ? 4.376 1.001 -8.610 1.00 95.38 184 LYS A O 1
ATOM 1478 N N . GLU A 1 185 ? 4.002 1.837 -6.558 1.00 95.44 185 GLU A N 1
ATOM 1479 C CA . GLU A 1 185 ? 4.681 3.119 -6.778 1.00 95.44 185 GLU A CA 1
ATOM 1480 C C . GLU A 1 185 ? 6.177 2.922 -7.046 1.00 95.44 185 GLU A C 1
ATOM 1482 O O . GLU A 1 185 ? 6.699 3.447 -8.024 1.00 95.44 185 GLU A O 1
ATOM 1487 N N . GLN A 1 186 ? 6.867 2.095 -6.253 1.00 94.94 186 GLN A N 1
ATOM 1488 C CA . GLN A 1 186 ? 8.273 1.750 -6.487 1.00 94.94 186 GLN A CA 1
ATOM 1489 C C . GLN A 1 186 ? 8.479 1.075 -7.844 1.00 94.94 186 GLN A C 1
ATOM 1491 O O . GLN A 1 186 ? 9.419 1.417 -8.562 1.00 94.94 186 GLN A O 1
ATOM 1496 N N . ASN A 1 187 ? 7.585 0.165 -8.234 1.00 96.38 187 ASN A N 1
ATOM 1497 C CA . ASN A 1 187 ? 7.629 -0.484 -9.540 1.00 96.38 187 ASN A CA 1
ATOM 1498 C C . ASN A 1 187 ? 7.389 0.512 -10.683 1.00 96.38 187 ASN A C 1
ATOM 1500 O O . ASN A 1 187 ? 8.090 0.441 -11.693 1.00 96.38 187 ASN A O 1
ATOM 1504 N N . ALA A 1 188 ? 6.466 1.462 -10.513 1.00 97.06 188 ALA A N 1
ATOM 1505 C CA . ALA A 1 188 ? 6.214 2.535 -11.472 1.00 97.06 188 ALA A CA 1
ATOM 1506 C C . ALA A 1 188 ? 7.412 3.493 -11.588 1.00 97.06 188 ALA A C 1
ATOM 1508 O O . ALA A 1 188 ? 7.825 3.852 -12.691 1.00 97.06 188 ALA A O 1
ATOM 1509 N N . HIS A 1 189 ? 8.038 3.859 -10.466 1.00 95.56 189 HIS A N 1
ATOM 1510 C CA . HIS A 1 189 ? 9.278 4.634 -10.467 1.00 95.56 189 HIS A CA 1
ATOM 1511 C C . HIS A 1 189 ? 10.413 3.868 -11.152 1.00 95.56 189 HIS A C 1
ATOM 1513 O O . HIS A 1 189 ? 11.151 4.446 -11.946 1.00 95.56 189 HIS A O 1
ATOM 1519 N N . ALA A 1 190 ? 10.527 2.559 -10.920 1.00 96.75 190 ALA A N 1
ATOM 1520 C CA . ALA A 1 190 ? 11.522 1.714 -11.569 1.00 96.75 190 ALA A CA 1
ATOM 1521 C C . ALA A 1 190 ? 11.268 1.536 -13.077 1.00 96.75 190 ALA A C 1
ATOM 1523 O O . ALA A 1 190 ? 12.227 1.430 -13.846 1.00 96.75 190 ALA A O 1
ATOM 1524 N N . SER A 1 191 ? 10.010 1.485 -13.533 1.00 94.94 191 SER A N 1
ATOM 1525 C CA . SER A 1 191 ? 9.695 1.485 -14.969 1.00 94.94 191 SER A CA 1
ATOM 1526 C C . SER A 1 191 ? 9.976 2.844 -15.601 1.00 94.94 191 SER A C 1
ATOM 1528 O O . SER A 1 191 ? 10.604 2.886 -16.653 1.00 94.94 191 SER A O 1
ATOM 1530 N N . MET A 1 192 ? 9.617 3.943 -14.930 1.00 95.31 192 MET A N 1
ATOM 1531 C CA . MET A 1 192 ? 9.907 5.301 -15.396 1.00 95.31 192 MET A CA 1
ATOM 1532 C C . MET A 1 192 ? 11.416 5.554 -15.488 1.00 95.31 192 MET A C 1
ATOM 1534 O O . MET A 1 192 ? 11.886 6.097 -16.478 1.00 95.31 192 MET A O 1
ATOM 1538 N N . LEU A 1 193 ? 12.204 5.111 -14.502 1.00 95.88 193 LEU A N 1
ATOM 1539 C CA . LEU A 1 193 ? 13.668 5.193 -14.539 1.00 95.88 193 LEU A CA 1
ATOM 1540 C C . LEU A 1 193 ? 14.259 4.392 -15.701 1.00 95.88 193 LEU A C 1
ATOM 1542 O O . LEU A 1 193 ? 15.150 4.892 -16.382 1.00 95.88 193 LEU A O 1
ATOM 1546 N N . ARG A 1 194 ? 13.756 3.177 -15.957 1.00 96.81 194 ARG A N 1
ATOM 1547 C CA . ARG A 1 194 ? 14.175 2.377 -17.120 1.00 96.81 194 ARG A CA 1
ATOM 1548 C C . ARG A 1 194 ? 13.814 3.058 -18.435 1.00 96.81 194 ARG A C 1
ATOM 1550 O O . ARG A 1 194 ? 14.616 3.040 -19.362 1.00 96.81 194 ARG A O 1
ATOM 1557 N N . GLU A 1 195 ? 12.645 3.680 -18.513 1.00 96.38 195 GLU A N 1
ATOM 1558 C CA . GLU A 1 195 ? 12.222 4.419 -19.697 1.00 96.38 195 GLU A CA 1
ATOM 1559 C C . GLU A 1 195 ? 13.053 5.688 -19.910 1.00 96.38 195 GLU A C 1
ATOM 1561 O O . GLU A 1 195 ? 13.523 5.917 -21.018 1.00 96.38 195 GLU A O 1
ATOM 1566 N N . LEU A 1 196 ? 13.348 6.449 -18.855 1.00 95.88 196 LEU A N 1
ATOM 1567 C CA . LEU A 1 196 ? 14.258 7.595 -18.922 1.00 95.88 196 LEU A CA 1
ATOM 1568 C C . LEU A 1 196 ? 15.677 7.175 -19.320 1.00 95.88 196 LEU A C 1
ATOM 1570 O O . LEU A 1 196 ? 16.310 7.849 -20.126 1.00 95.88 196 LEU A O 1
ATOM 1574 N N . GLN A 1 197 ? 16.180 6.054 -18.795 1.00 95.75 197 GLN A N 1
ATOM 1575 C CA . GLN A 1 197 ? 17.472 5.500 -19.207 1.00 95.75 197 GLN A CA 1
ATOM 1576 C C . GLN A 1 197 ? 17.462 5.069 -20.676 1.00 95.75 197 GLN A C 1
ATOM 1578 O O . GLN A 1 197 ? 18.440 5.319 -21.378 1.00 95.75 197 GLN A O 1
ATOM 1583 N N . ARG A 1 198 ? 16.363 4.466 -21.152 1.00 97.94 198 ARG A N 1
ATOM 1584 C CA . ARG A 1 198 ? 16.179 4.105 -22.563 1.00 97.94 198 ARG A CA 1
ATOM 1585 C C . ARG A 1 198 ? 16.172 5.344 -23.453 1.00 97.94 198 ARG A C 1
ATOM 1587 O O . ARG A 1 198 ? 16.947 5.386 -24.397 1.00 97.94 198 ARG A O 1
ATOM 1594 N N . LEU A 1 199 ? 15.376 6.361 -23.120 1.00 96.75 199 LEU A N 1
ATOM 1595 C CA . LEU A 1 199 ? 15.323 7.622 -23.864 1.00 96.75 199 LEU A CA 1
ATOM 1596 C C . LEU A 1 199 ? 16.687 8.317 -23.879 1.00 96.75 199 LEU A C 1
ATOM 1598 O O . LEU A 1 199 ? 17.139 8.765 -24.921 1.00 96.75 199 LEU A O 1
ATOM 1602 N N . LEU A 1 200 ? 17.398 8.349 -22.752 1.00 96.69 200 LEU A N 1
ATOM 1603 C CA . LEU A 1 200 ? 18.736 8.936 -22.685 1.00 96.69 200 LEU A CA 1
ATOM 1604 C C . LEU A 1 200 ? 19.755 8.152 -23.529 1.00 96.69 200 LEU A C 1
ATOM 1606 O O . LEU A 1 200 ? 20.654 8.752 -24.115 1.00 96.69 200 LEU A O 1
ATOM 1610 N N . ALA A 1 201 ? 19.630 6.825 -23.609 1.00 96.69 201 ALA A N 1
ATOM 1611 C CA . ALA A 1 201 ? 20.443 6.002 -24.502 1.00 96.69 201 ALA A CA 1
ATOM 1612 C C . ALA A 1 201 ? 20.088 6.229 -25.981 1.00 96.69 201 ALA A C 1
ATOM 1614 O O . ALA A 1 201 ? 20.992 6.318 -26.807 1.00 96.69 201 ALA A O 1
ATOM 1615 N N . GLU A 1 202 ? 18.802 6.374 -26.309 1.00 97.62 202 GLU A N 1
ATOM 1616 C CA . GLU A 1 202 ? 18.324 6.720 -27.653 1.00 97.62 202 GLU A CA 1
ATOM 1617 C C . GLU A 1 202 ? 18.827 8.106 -28.083 1.00 97.62 202 GLU A C 1
ATOM 1619 O O . GLU A 1 202 ? 19.368 8.226 -29.177 1.00 97.62 202 GLU A O 1
ATOM 1624 N N . GLU A 1 203 ? 18.766 9.111 -27.204 1.00 95.81 203 GLU A N 1
ATOM 1625 C CA . GLU A 1 203 ? 19.316 10.457 -27.431 1.00 95.81 203 GLU A CA 1
ATOM 1626 C C . GLU A 1 203 ? 20.846 10.455 -27.574 1.00 95.81 203 GLU A C 1
ATOM 1628 O O . GLU A 1 203 ? 21.415 11.194 -28.375 1.00 95.81 203 GLU A O 1
ATOM 1633 N N . ARG A 1 204 ? 21.557 9.608 -26.818 1.00 96.25 204 ARG A N 1
ATOM 1634 C CA . ARG A 1 204 ? 23.010 9.444 -26.998 1.00 96.25 204 ARG A CA 1
ATOM 1635 C C . ARG A 1 204 ? 23.343 8.798 -28.337 1.00 96.25 204 ARG A C 1
ATOM 1637 O O . ARG A 1 204 ? 24.264 9.259 -28.999 1.00 96.25 204 ARG A O 1
ATOM 1644 N N . ASN A 1 205 ? 22.597 7.772 -28.734 1.00 96.62 205 ASN A N 1
ATOM 1645 C CA . ASN A 1 205 ? 22.794 7.084 -30.006 1.00 96.62 205 ASN A CA 1
ATOM 1646 C C . ASN A 1 205 ? 22.429 7.988 -31.194 1.00 96.62 205 ASN A C 1
ATOM 1648 O O . ASN A 1 205 ? 23.154 8.024 -32.180 1.00 96.62 205 ASN A O 1
ATOM 1652 N N . SER A 1 206 ? 21.345 8.767 -31.101 1.00 95.81 206 SER A N 1
ATOM 1653 C CA . SER A 1 206 ? 20.982 9.740 -32.138 1.00 95.81 206 SER A CA 1
ATOM 1654 C C . SER A 1 206 ? 22.040 10.837 -32.258 1.00 95.81 206 SER A C 1
ATOM 1656 O O . SER A 1 206 ? 22.436 11.185 -33.369 1.00 95.81 206 SER A O 1
ATOM 1658 N N . LYS A 1 207 ? 22.565 11.328 -31.128 1.00 96.69 207 LYS A N 1
ATOM 1659 C CA . LYS A 1 207 ? 23.684 12.271 -31.109 1.00 96.69 207 LYS A CA 1
ATOM 1660 C C . LYS A 1 207 ? 24.937 11.677 -31.758 1.00 96.69 207 LYS A C 1
ATOM 1662 O O . LYS A 1 207 ? 25.514 12.337 -32.612 1.00 96.69 207 LYS A O 1
ATOM 1667 N N . GLU A 1 208 ? 25.326 10.454 -31.404 1.00 96.88 208 GLU A N 1
ATOM 1668 C CA . GLU A 1 208 ? 26.485 9.769 -31.995 1.00 96.88 208 GLU A CA 1
ATOM 1669 C C . GLU A 1 208 ? 26.304 9.555 -33.506 1.00 96.88 208 GLU A C 1
ATOM 1671 O O . GLU A 1 208 ? 27.216 9.806 -34.287 1.00 96.88 208 GLU A O 1
ATOM 1676 N N . GLN A 1 209 ? 25.104 9.175 -33.955 1.00 96.31 209 GLN A N 1
ATOM 1677 C CA . GLN A 1 209 ? 24.789 9.057 -35.382 1.00 96.31 209 GLN A CA 1
ATOM 1678 C C . GLN A 1 209 ? 24.899 10.395 -36.116 1.00 96.31 209 GLN A C 1
ATOM 1680 O O . GLN A 1 209 ? 25.436 10.438 -37.222 1.00 96.31 209 GLN A O 1
ATOM 1685 N N . LEU A 1 210 ? 24.407 11.484 -35.520 1.00 94.31 210 LEU A N 1
ATOM 1686 C CA . LEU A 1 210 ? 24.529 12.824 -36.092 1.00 94.31 210 LEU A CA 1
ATOM 1687 C C . LEU A 1 210 ? 25.983 13.304 -36.105 1.00 94.31 210 LEU A C 1
ATOM 1689 O O . LEU A 1 210 ? 26.405 13.888 -37.097 1.00 94.31 210 LEU A O 1
ATOM 1693 N N . GLU A 1 211 ? 26.754 13.041 -35.047 1.00 95.56 211 GLU A N 1
ATOM 1694 C CA . GLU A 1 211 ? 28.189 13.339 -34.985 1.00 95.56 211 GLU A CA 1
ATOM 1695 C C . GLU A 1 211 ? 28.948 12.570 -36.074 1.00 95.56 211 GLU A C 1
ATOM 1697 O O . GLU A 1 211 ? 29.685 13.194 -36.833 1.00 95.56 211 GLU A O 1
ATOM 1702 N N . ASN A 1 212 ? 28.669 11.276 -36.259 1.00 95.38 212 ASN A N 1
ATOM 1703 C CA . ASN A 1 212 ? 29.244 10.470 -37.340 1.00 95.38 212 ASN A CA 1
ATOM 1704 C C . ASN A 1 212 ? 28.866 11.009 -38.730 1.00 95.38 212 ASN A C 1
ATOM 1706 O O . ASN A 1 212 ? 29.725 11.133 -39.593 1.00 95.38 212 ASN A O 1
ATOM 1710 N N . GLN A 1 213 ? 27.608 11.407 -38.957 1.00 95.75 213 GLN A N 1
ATOM 1711 C CA . GLN A 1 213 ? 27.205 12.044 -40.222 1.00 95.75 213 GLN A CA 1
ATOM 1712 C C . GLN A 1 213 ? 27.925 13.381 -40.453 1.00 95.75 213 GLN A C 1
ATOM 1714 O O . GLN A 1 213 ? 28.244 13.743 -41.589 1.00 95.75 213 GLN A O 1
ATOM 1719 N N . LEU A 1 214 ? 28.188 14.140 -39.390 1.00 93.56 214 LEU A N 1
ATOM 1720 C CA . LEU A 1 214 ? 28.926 15.399 -39.459 1.00 93.56 214 LEU A CA 1
ATOM 1721 C C . LEU A 1 214 ? 30.414 15.139 -39.746 1.00 93.56 214 LEU A C 1
ATOM 1723 O O . LEU A 1 214 ? 31.020 15.820 -40.573 1.00 93.56 214 LEU A O 1
ATOM 1727 N N . GLU A 1 215 ? 31.000 14.106 -39.147 1.00 94.75 215 GLU A N 1
ATOM 1728 C CA . GLU A 1 215 ? 32.351 13.642 -39.462 1.00 94.75 215 GLU A CA 1
ATOM 1729 C C . GLU A 1 215 ? 32.463 13.141 -40.906 1.00 94.75 215 GLU A C 1
ATOM 1731 O O . GLU A 1 215 ? 33.354 13.584 -41.625 1.00 94.75 215 GLU A O 1
ATOM 1736 N N . ASP A 1 216 ? 31.518 12.333 -41.385 1.00 94.38 216 ASP A N 1
ATOM 1737 C CA . ASP A 1 216 ? 31.480 11.844 -42.766 1.00 94.38 216 ASP A CA 1
ATOM 1738 C C . ASP A 1 216 ? 31.315 12.990 -43.769 1.00 94.38 216 ASP A C 1
ATOM 1740 O O . ASP A 1 216 ? 32.017 13.056 -44.779 1.00 94.38 216 ASP A O 1
ATOM 1744 N N . THR A 1 217 ? 30.417 13.942 -43.498 1.00 91.06 217 THR A N 1
ATOM 1745 C CA . THR A 1 217 ? 30.227 15.108 -44.375 1.00 91.06 217 THR A CA 1
ATOM 1746 C C . THR A 1 217 ? 31.434 16.039 -44.353 1.00 91.06 217 THR A C 1
ATOM 1748 O O . THR A 1 217 ? 31.833 16.529 -45.409 1.00 91.06 217 THR A O 1
ATOM 1751 N N . THR A 1 218 ? 32.069 16.259 -43.200 1.00 93.38 218 THR A N 1
ATOM 1752 C CA . THR A 1 218 ? 33.312 17.044 -43.122 1.00 93.38 218 THR A CA 1
ATOM 1753 C C . THR A 1 218 ? 34.492 16.317 -43.761 1.00 93.38 218 THR A C 1
ATOM 1755 O O . THR A 1 218 ? 35.322 16.966 -44.396 1.00 93.38 218 THR A O 1
ATOM 1758 N N . ALA A 1 219 ? 34.567 14.988 -43.670 1.00 90.25 219 ALA A N 1
ATOM 1759 C CA . ALA A 1 219 ? 35.553 14.172 -44.370 1.00 90.25 219 ALA A CA 1
ATOM 1760 C C . ALA A 1 219 ? 35.339 14.228 -45.886 1.00 90.25 219 ALA A C 1
ATOM 1762 O O . ALA A 1 219 ? 36.291 14.495 -46.613 1.00 90.25 219 ALA A O 1
ATOM 1763 N N . ALA A 1 220 ? 34.099 14.092 -46.359 1.00 89.81 220 ALA A N 1
ATOM 1764 C CA . ALA A 1 220 ? 33.747 14.231 -47.770 1.00 89.81 220 ALA A CA 1
ATOM 1765 C C . ALA A 1 220 ? 33.995 15.654 -48.293 1.00 89.81 220 ALA A C 1
ATOM 1767 O O . ALA A 1 220 ? 34.416 15.828 -49.435 1.00 89.81 220 ALA A O 1
ATOM 1768 N N . LEU A 1 221 ? 33.768 16.688 -47.473 1.00 85.31 221 LEU A N 1
ATOM 1769 C CA . LEU A 1 221 ? 34.137 18.066 -47.803 1.00 85.31 221 LEU A CA 1
ATOM 1770 C C . LEU A 1 221 ? 35.654 18.225 -47.880 1.00 85.31 221 LEU A C 1
ATOM 1772 O O . LEU A 1 221 ? 36.127 18.767 -48.869 1.00 85.31 221 LEU A O 1
ATOM 1776 N N . ARG A 1 222 ? 36.422 17.688 -46.924 1.00 85.38 222 ARG A N 1
ATOM 1777 C CA . ARG A 1 222 ? 37.895 17.685 -46.979 1.00 85.38 222 ARG A CA 1
ATOM 1778 C C . ARG A 1 222 ? 38.430 16.905 -48.176 1.00 85.38 222 ARG A C 1
ATOM 1780 O O . ARG A 1 222 ? 39.436 17.294 -48.759 1.00 85.38 222 ARG A O 1
ATOM 1787 N N . GLU A 1 223 ? 37.796 15.798 -48.542 1.00 84.56 223 GLU A N 1
ATOM 1788 C CA . GLU A 1 223 ? 38.150 15.022 -49.728 1.00 84.56 223 GLU A CA 1
ATOM 1789 C C . GLU A 1 223 ? 37.847 15.822 -50.996 1.00 84.56 223 GLU A C 1
ATOM 1791 O O . GLU A 1 223 ? 38.718 15.957 -51.849 1.00 84.56 223 GLU A O 1
ATOM 1796 N N . LYS A 1 224 ? 36.671 16.455 -51.085 1.00 81.00 224 LYS A N 1
ATOM 1797 C CA . LYS A 1 224 ? 36.337 17.375 -52.180 1.00 81.00 224 LYS A CA 1
ATOM 1798 C C . LYS A 1 224 ? 37.278 18.576 -52.236 1.00 81.00 224 LYS A C 1
ATOM 1800 O O . LYS A 1 224 ? 37.699 18.928 -53.328 1.00 81.00 224 LYS A O 1
ATOM 1805 N N . GLU A 1 225 ? 37.655 19.169 -51.106 1.00 78.25 225 GLU A N 1
ATOM 1806 C CA . GLU A 1 225 ? 38.639 20.256 -51.012 1.00 78.25 225 GLU A CA 1
ATOM 1807 C C . GLU A 1 225 ? 40.029 19.811 -51.480 1.00 78.25 225 GLU A C 1
ATOM 1809 O O . GLU A 1 225 ? 40.712 20.573 -52.155 1.00 78.25 225 GLU A O 1
ATOM 1814 N N . LYS A 1 226 ? 40.443 18.571 -51.191 1.00 76.56 226 LYS A N 1
ATOM 1815 C CA . LYS A 1 226 ? 41.694 17.984 -51.709 1.00 76.56 226 LYS A CA 1
ATOM 1816 C C . LYS A 1 226 ? 41.612 17.607 -53.187 1.00 76.56 226 LYS A C 1
ATOM 1818 O O . LYS A 1 226 ? 42.621 17.650 -53.885 1.00 76.56 226 LYS A O 1
ATOM 1823 N N . LEU A 1 227 ? 40.428 17.234 -53.666 1.00 70.00 227 LEU A N 1
ATOM 1824 C CA . LEU A 1 227 ? 40.162 16.950 -55.073 1.00 70.00 227 LEU A CA 1
ATOM 1825 C C . LEU A 1 227 ? 39.918 18.225 -55.881 1.00 70.00 227 LEU A C 1
ATOM 1827 O O . LEU A 1 227 ? 40.021 18.168 -57.094 1.00 70.00 227 LEU A O 1
ATOM 1831 N N . LEU A 1 228 ? 39.629 19.368 -55.256 1.00 64.50 228 LEU A N 1
ATOM 1832 C CA . LEU A 1 228 ? 39.407 20.655 -55.919 1.00 64.50 228 LEU A CA 1
ATOM 1833 C C . LEU A 1 228 ? 40.645 21.146 -56.691 1.00 64.50 228 LEU A C 1
ATOM 1835 O O . LEU A 1 228 ? 40.456 21.572 -57.823 1.00 64.50 228 LEU A O 1
ATOM 1839 N N . PRO A 1 229 ? 41.891 21.033 -56.187 1.00 63.25 229 PRO A N 1
ATOM 1840 C CA . PRO A 1 229 ? 43.100 21.270 -56.975 1.00 63.25 229 PRO A CA 1
ATOM 1841 C C . PRO A 1 229 ? 43.208 20.322 -58.173 1.00 63.25 229 PRO A C 1
ATOM 1843 O O . PRO A 1 229 ? 43.311 20.781 -59.304 1.00 63.25 229 PRO A O 1
ATOM 1846 N N . ASN A 1 230 ? 43.066 19.011 -57.957 1.00 64.50 230 ASN A N 1
ATOM 1847 C CA . ASN A 1 230 ? 43.227 18.013 -59.022 1.00 64.50 230 ASN A CA 1
ATOM 1848 C C . ASN A 1 230 ? 42.104 18.087 -60.067 1.00 64.50 230 ASN A C 1
ATOM 1850 O O . ASN A 1 230 ? 42.336 17.903 -61.255 1.00 64.50 230 ASN A O 1
ATOM 1854 N N . MET A 1 231 ? 40.874 18.370 -59.643 1.00 59.66 231 MET A N 1
ATOM 1855 C CA . MET A 1 231 ? 39.729 18.561 -60.521 1.00 59.66 231 MET A CA 1
ATOM 1856 C C . MET A 1 231 ? 39.737 19.934 -61.158 1.00 59.66 231 MET A C 1
ATOM 1858 O O . MET A 1 231 ? 39.348 20.016 -62.305 1.00 59.66 231 MET A O 1
ATOM 1862 N N . SER A 1 232 ? 40.222 20.991 -60.508 1.00 65.62 232 SER A N 1
ATOM 1863 C CA . SER A 1 232 ? 40.454 22.276 -61.172 1.00 65.62 232 SER A CA 1
ATOM 1864 C C . SER A 1 232 ? 41.524 22.132 -62.245 1.00 65.62 232 SER A C 1
ATOM 1866 O O . SER A 1 232 ? 41.310 22.609 -63.345 1.00 65.62 232 SER A O 1
ATOM 1868 N N . GLU A 1 233 ? 42.616 21.413 -61.991 1.00 68.19 233 GLU A N 1
ATOM 1869 C CA . GLU A 1 233 ? 43.653 21.141 -62.993 1.00 68.19 233 GLU A CA 1
ATOM 1870 C C . GLU A 1 233 ? 43.138 20.236 -64.119 1.00 68.19 233 GLU A C 1
ATOM 1872 O O . GLU A 1 233 ? 43.369 20.508 -65.298 1.00 68.19 233 GLU A O 1
ATOM 1877 N N . HIS A 1 234 ? 42.374 19.188 -63.801 1.00 67.62 234 HIS A N 1
ATOM 1878 C CA . HIS A 1 234 ? 41.740 18.340 -64.810 1.00 67.62 234 HIS A CA 1
ATOM 1879 C C . HIS A 1 234 ? 40.617 19.053 -65.562 1.00 67.62 234 HIS A C 1
ATOM 1881 O O . HIS A 1 234 ? 40.492 18.855 -66.760 1.00 67.62 234 HIS A O 1
ATOM 1887 N N . PHE A 1 235 ? 39.815 19.902 -64.924 1.00 71.62 235 PHE A N 1
ATOM 1888 C CA . PHE A 1 235 ? 38.815 20.730 -65.589 1.00 71.62 235 PHE A CA 1
ATOM 1889 C C . PHE A 1 235 ? 39.475 21.861 -66.351 1.00 71.62 235 PHE A C 1
ATOM 1891 O O . PHE A 1 235 ? 38.939 22.243 -67.370 1.00 71.62 235 PHE A O 1
ATOM 1898 N N . GLU A 1 236 ? 40.626 22.381 -65.951 1.00 79.88 236 GLU A N 1
ATOM 1899 C CA . GLU A 1 236 ? 41.351 23.406 -66.693 1.00 79.88 236 GLU A CA 1
ATOM 1900 C C . GLU A 1 236 ? 42.016 22.797 -67.926 1.00 79.88 236 GLU A C 1
ATOM 1902 O O . GLU A 1 236 ? 41.812 23.290 -69.032 1.00 79.88 236 GLU A O 1
ATOM 1907 N N . THR A 1 237 ? 42.700 21.661 -67.786 1.00 77.81 237 THR A N 1
ATOM 1908 C CA . THR A 1 237 ? 43.236 20.894 -68.922 1.00 77.81 237 THR A CA 1
ATOM 1909 C C . THR A 1 237 ? 42.117 20.393 -69.827 1.00 77.81 237 THR A C 1
ATOM 1911 O O . THR A 1 237 ? 42.173 20.630 -71.031 1.00 77.81 237 THR A O 1
ATOM 1914 N N . ARG A 1 238 ? 41.035 19.833 -69.275 1.00 77.56 238 ARG A N 1
ATOM 1915 C CA . ARG A 1 238 ? 39.848 19.418 -70.033 1.00 77.56 238 ARG A CA 1
ATOM 1916 C C . ARG A 1 238 ? 39.090 20.601 -70.609 1.00 77.56 238 ARG A C 1
ATOM 1918 O O . ARG A 1 238 ? 38.541 20.448 -71.679 1.00 77.56 238 ARG A O 1
ATOM 1925 N N . THR A 1 239 ? 39.049 21.776 -69.987 1.00 78.94 239 THR A N 1
ATOM 1926 C CA . THR A 1 239 ? 38.420 22.982 -70.562 1.00 78.94 239 THR A CA 1
ATOM 1927 C C . THR A 1 239 ? 39.301 23.548 -71.656 1.00 78.94 239 THR A C 1
ATOM 1929 O O . THR A 1 239 ? 38.779 23.987 -72.669 1.00 78.94 239 THR A O 1
ATOM 1932 N N . GLN A 1 240 ? 40.625 23.490 -71.534 1.00 80.75 240 GLN A N 1
ATOM 1933 C CA . GLN A 1 240 ? 41.541 23.850 -72.612 1.00 80.75 240 GLN A CA 1
ATOM 1934 C C . GLN A 1 240 ? 41.438 22.861 -73.780 1.00 80.75 240 GLN A C 1
ATOM 1936 O O . GLN A 1 240 ? 41.351 23.286 -74.930 1.00 80.75 240 GLN A O 1
ATOM 1941 N N . GLU A 1 241 ? 41.383 21.558 -73.510 1.00 82.69 241 GLU A N 1
ATOM 1942 C CA . GLU A 1 241 ? 41.132 20.508 -74.499 1.00 82.69 241 GLU A CA 1
ATOM 1943 C C . GLU A 1 241 ? 39.746 20.643 -75.110 1.00 82.69 241 GLU A C 1
ATOM 1945 O O . GLU A 1 241 ? 39.666 20.738 -76.317 1.00 82.69 241 GLU A O 1
ATOM 1950 N N . MET A 1 242 ? 38.680 20.786 -74.323 1.00 77.00 242 MET A N 1
ATOM 1951 C CA . MET A 1 242 ? 37.312 21.055 -74.775 1.00 77.00 242 MET A CA 1
ATOM 1952 C C . MET A 1 242 ? 37.210 22.398 -75.478 1.00 77.00 242 MET A C 1
ATOM 1954 O O . MET A 1 242 ? 36.367 22.545 -76.334 1.00 77.00 242 MET A O 1
ATOM 1958 N N . THR A 1 243 ? 38.053 23.389 -75.204 1.00 82.62 243 THR A N 1
ATOM 1959 C CA . THR A 1 243 ? 38.081 24.640 -75.977 1.00 82.62 243 THR A CA 1
ATOM 1960 C C . THR A 1 243 ? 38.779 24.421 -77.318 1.00 82.62 243 THR A C 1
ATOM 1962 O O . THR A 1 243 ? 38.345 24.968 -78.331 1.00 82.62 243 THR A O 1
ATOM 1965 N N . ARG A 1 244 ? 39.831 23.593 -77.372 1.00 81.69 244 ARG A N 1
ATOM 1966 C CA . ARG A 1 244 ? 40.482 23.157 -78.623 1.00 81.69 244 ARG A CA 1
ATOM 1967 C C . ARG A 1 244 ? 39.571 22.225 -79.431 1.00 81.69 244 ARG A C 1
ATOM 1969 O O . ARG A 1 244 ? 39.473 22.352 -80.649 1.00 81.69 244 ARG A O 1
ATOM 1976 N N . GLU A 1 245 ? 38.845 21.349 -78.756 1.00 79.81 245 GLU A N 1
ATOM 1977 C CA . GLU A 1 245 ? 37.862 20.431 -79.303 1.00 79.81 245 GLU A CA 1
ATOM 1978 C C . GLU A 1 245 ? 36.593 21.170 -79.679 1.00 79.81 245 GLU A C 1
ATOM 1980 O O . GLU A 1 245 ? 36.134 20.921 -80.759 1.00 79.81 245 GLU A O 1
ATOM 1985 N N . ILE A 1 246 ? 36.070 22.145 -78.936 1.00 77.94 246 ILE A N 1
ATOM 1986 C CA . ILE A 1 246 ? 34.957 23.017 -79.356 1.00 77.94 246 ILE A CA 1
ATOM 1987 C C . ILE A 1 246 ? 35.398 23.895 -80.515 1.00 77.94 246 ILE A C 1
ATOM 1989 O O . ILE A 1 246 ? 34.586 24.192 -81.371 1.00 77.94 246 ILE A O 1
ATOM 1993 N N . LYS A 1 247 ? 36.663 24.307 -80.620 1.00 79.12 247 LYS A N 1
ATOM 1994 C CA . LYS A 1 247 ? 37.147 24.967 -81.842 1.00 79.12 247 LYS A CA 1
ATOM 1995 C C . LYS A 1 247 ? 37.172 23.997 -83.027 1.00 79.12 247 LYS A C 1
ATOM 1997 O O . LYS A 1 247 ? 36.670 24.343 -84.092 1.00 79.12 247 LYS A O 1
ATOM 2002 N N . SER A 1 248 ? 37.677 22.777 -82.843 1.00 79.50 248 SER A N 1
ATOM 2003 C CA . SER A 1 248 ? 37.738 21.771 -83.918 1.00 79.50 248 SER A CA 1
ATOM 2004 C C . SER A 1 248 ? 36.392 21.099 -84.213 1.00 79.50 248 SER A C 1
ATOM 2006 O O . SER A 1 248 ? 36.145 20.663 -85.326 1.00 79.50 248 SER A O 1
ATOM 2008 N N . LEU A 1 249 ? 35.493 21.056 -83.241 1.00 72.19 249 LEU A N 1
ATOM 2009 C CA . LEU A 1 249 ? 34.121 20.594 -83.310 1.00 72.19 249 LEU A CA 1
ATOM 2010 C C . LEU A 1 249 ? 33.218 21.727 -83.710 1.00 72.19 249 LEU A C 1
ATOM 2012 O O . LEU A 1 249 ? 32.240 21.414 -84.313 1.00 72.19 249 LEU A O 1
ATOM 2016 N N . ARG A 1 250 ? 33.484 23.013 -83.493 1.00 74.94 250 ARG A N 1
ATOM 2017 C CA . ARG A 1 250 ? 32.730 24.070 -84.187 1.00 74.94 250 ARG A CA 1
ATOM 2018 C C . ARG A 1 250 ? 33.055 24.047 -85.670 1.00 74.94 250 ARG A C 1
ATOM 2020 O O . ARG A 1 250 ? 32.150 24.236 -86.465 1.00 74.94 250 ARG A O 1
ATOM 2027 N N . SER A 1 251 ? 34.296 23.724 -86.049 1.00 69.00 251 SER A N 1
ATOM 2028 C CA . SER A 1 251 ? 34.632 23.524 -87.462 1.00 69.00 251 SER A CA 1
ATOM 2029 C C . SER A 1 251 ? 34.082 22.202 -88.015 1.00 69.00 251 SER A C 1
ATOM 2031 O O . SER A 1 251 ? 33.591 22.171 -89.140 1.00 69.00 251 SER A O 1
ATOM 2033 N N . LYS A 1 252 ? 34.085 21.114 -87.230 1.00 73.19 252 LYS A N 1
ATOM 2034 C CA . LYS A 1 252 ? 33.455 19.842 -87.627 1.00 73.19 252 LYS A CA 1
ATOM 2035 C C . LYS A 1 252 ? 31.934 19.846 -87.479 1.00 73.19 252 LYS A C 1
ATOM 2037 O O . LYS A 1 252 ? 31.315 19.119 -88.220 1.00 73.19 252 LYS A O 1
ATOM 2042 N N . LEU A 1 253 ? 31.345 20.622 -86.573 1.00 60.19 253 LEU A N 1
ATOM 2043 C CA . LEU A 1 253 ? 29.909 20.849 -86.367 1.00 60.19 253 LEU A CA 1
ATOM 2044 C C . LEU A 1 253 ? 29.440 21.773 -87.467 1.00 60.19 253 LEU A C 1
ATOM 2046 O O . LEU A 1 253 ? 28.485 21.395 -88.077 1.00 60.19 253 LEU A O 1
ATOM 2050 N N . GLN A 1 254 ? 30.144 22.822 -87.896 1.00 62.38 254 GLN A N 1
ATOM 2051 C CA . GLN A 1 254 ? 29.815 23.436 -89.195 1.00 62.38 254 GLN A CA 1
ATOM 2052 C C . GLN A 1 254 ? 29.793 22.383 -90.321 1.00 62.38 254 GLN A C 1
ATOM 2054 O O . GLN A 1 254 ? 28.825 22.298 -91.061 1.00 62.38 254 GLN A O 1
ATOM 2059 N N . ALA A 1 255 ? 30.785 21.485 -90.374 1.00 56.25 255 ALA A N 1
ATOM 2060 C CA . ALA A 1 255 ? 30.846 20.421 -91.384 1.00 56.25 255 ALA A CA 1
ATOM 2061 C C . ALA A 1 255 ? 29.898 19.217 -91.157 1.00 56.25 255 ALA A C 1
ATOM 2063 O O . ALA A 1 255 ? 29.768 18.369 -92.044 1.00 56.25 255 ALA A O 1
ATOM 2064 N N . MET A 1 256 ? 29.285 19.097 -89.975 1.00 53.38 256 MET A N 1
ATOM 2065 C CA . MET A 1 256 ? 28.410 17.995 -89.561 1.00 53.38 256 MET A CA 1
ATOM 2066 C C . MET A 1 256 ? 26.992 18.477 -89.273 1.00 53.38 256 MET A C 1
ATOM 2068 O O . MET A 1 256 ? 26.107 17.662 -89.327 1.00 53.38 256 MET A O 1
ATOM 2072 N N . GLU A 1 257 ? 26.732 19.757 -89.051 1.00 54.62 257 GLU A N 1
ATOM 2073 C CA . GLU A 1 257 ? 25.443 20.470 -89.037 1.00 54.62 257 GLU A CA 1
ATOM 2074 C C . GLU A 1 257 ? 24.950 20.596 -90.487 1.00 54.62 257 GLU A C 1
ATOM 2076 O O . GLU A 1 257 ? 23.765 20.410 -90.756 1.00 54.62 257 GLU A O 1
ATOM 2081 N N . ASP A 1 258 ? 25.893 20.683 -91.436 1.00 54.53 258 ASP A N 1
ATOM 2082 C CA . ASP A 1 258 ? 25.694 20.378 -92.858 1.00 54.53 258 ASP A CA 1
ATOM 2083 C C . ASP A 1 258 ? 25.390 18.883 -93.137 1.00 54.53 258 ASP A C 1
ATOM 2085 O O . ASP A 1 258 ? 24.903 18.550 -94.216 1.00 54.53 258 ASP A O 1
ATOM 2089 N N . LYS A 1 259 ? 25.632 17.966 -92.182 1.00 54.84 259 LYS A N 1
ATOM 2090 C CA . LYS A 1 259 ? 25.388 16.505 -92.311 1.00 54.84 259 LYS A CA 1
ATOM 2091 C C . LYS A 1 259 ? 24.398 15.907 -91.290 1.00 54.84 259 LYS A C 1
ATOM 2093 O O . LYS A 1 259 ? 24.086 14.728 -91.389 1.00 54.84 259 LYS A O 1
ATOM 2098 N N . ALA A 1 260 ? 23.895 16.687 -90.332 1.00 49.34 260 ALA A N 1
ATOM 2099 C CA . ALA A 1 260 ? 23.130 16.251 -89.156 1.00 49.34 260 ALA A CA 1
ATOM 2100 C C . ALA A 1 260 ? 21.791 16.992 -89.042 1.00 49.34 260 ALA A C 1
ATOM 2102 O O . ALA A 1 260 ? 21.262 17.187 -87.950 1.00 49.34 260 ALA A O 1
ATOM 2103 N N . LYS A 1 261 ? 21.190 17.346 -90.183 1.00 55.41 261 LYS A N 1
ATOM 2104 C CA . LYS A 1 261 ? 19.757 17.670 -90.255 1.00 55.41 261 LYS A CA 1
ATOM 2105 C C . LYS A 1 261 ? 18.842 16.454 -90.038 1.00 55.41 261 LYS A C 1
ATOM 2107 O O . LYS A 1 261 ? 17.632 16.596 -90.152 1.00 55.41 261 LYS A O 1
ATOM 2112 N N . GLU A 1 262 ? 19.379 15.291 -89.669 1.00 56.06 262 GLU A N 1
ATOM 2113 C CA . GLU A 1 262 ? 18.586 14.095 -89.379 1.00 56.06 262 GLU A CA 1
ATOM 2114 C C . GLU A 1 262 ? 19.060 13.413 -88.079 1.00 56.06 262 GLU A C 1
ATOM 2116 O O . GLU A 1 262 ? 20.124 12.789 -88.059 1.00 56.06 262 GLU A O 1
ATOM 2121 N N . PRO A 1 263 ? 18.309 13.522 -86.964 1.00 59.84 263 PRO A N 1
ATOM 2122 C CA . PRO A 1 263 ? 18.547 12.705 -85.780 1.00 59.84 263 PRO A CA 1
ATOM 2123 C C . PRO A 1 263 ? 18.036 11.269 -85.999 1.00 59.84 263 PRO A C 1
ATOM 2125 O O . PRO A 1 263 ? 16.914 11.048 -86.450 1.00 59.84 263 PRO A O 1
ATOM 2128 N N . SER A 1 264 ? 18.876 10.286 -85.661 1.00 67.38 264 SER A N 1
ATOM 2129 C CA . SER A 1 264 ? 18.610 8.850 -85.840 1.00 67.38 264 SER A CA 1
ATOM 2130 C C . SER A 1 264 ? 17.449 8.339 -84.959 1.00 67.38 264 SER A C 1
ATOM 2132 O O . SER A 1 264 ? 17.383 8.678 -83.772 1.00 67.38 264 SER A O 1
ATOM 2134 N N . PRO A 1 265 ? 16.565 7.471 -85.493 1.00 66.62 265 PRO A N 1
ATOM 2135 C CA . PRO A 1 265 ? 15.307 7.044 -84.861 1.00 66.62 265 PRO A CA 1
ATOM 2136 C C . PRO A 1 265 ? 15.462 6.287 -83.531 1.00 66.62 265 PRO A C 1
ATOM 2138 O O . PRO A 1 265 ? 14.533 6.254 -82.729 1.00 66.62 265 PRO A O 1
ATOM 2141 N N . LEU A 1 266 ? 16.634 5.711 -83.246 1.00 70.94 266 LEU A N 1
ATOM 2142 C CA . LEU A 1 266 ? 16.889 4.999 -81.986 1.00 70.94 266 LEU A CA 1
ATOM 2143 C C . LEU A 1 266 ? 16.926 5.944 -80.773 1.00 70.94 266 LEU A C 1
ATOM 2145 O O . LEU A 1 266 ? 16.505 5.574 -79.679 1.00 70.94 266 LEU A O 1
ATOM 2149 N N . VAL A 1 267 ? 17.397 7.178 -80.975 1.00 76.44 267 VAL A N 1
ATOM 2150 C CA . VAL A 1 267 ? 17.451 8.192 -79.913 1.00 76.44 267 VAL A CA 1
ATOM 2151 C C . VAL A 1 267 ? 16.042 8.655 -79.547 1.00 76.44 267 VAL A C 1
ATOM 2153 O O . VAL A 1 267 ? 15.761 8.854 -78.369 1.00 76.44 267 VAL A O 1
ATOM 2156 N N . LEU A 1 268 ? 15.137 8.740 -80.529 1.00 75.94 268 LEU A N 1
ATOM 2157 C CA . LEU A 1 268 ? 13.727 9.056 -80.292 1.00 75.94 268 LEU A CA 1
ATOM 2158 C C . LEU A 1 268 ? 13.037 7.974 -79.452 1.00 75.94 268 LEU A C 1
ATOM 2160 O O . LEU A 1 268 ? 12.358 8.317 -78.491 1.00 75.94 268 LEU A O 1
ATOM 2164 N N . ASN A 1 269 ? 13.276 6.691 -79.736 1.00 82.56 269 ASN A N 1
ATOM 2165 C CA . ASN A 1 269 ? 12.660 5.590 -78.984 1.00 82.56 269 ASN A CA 1
ATOM 2166 C C . ASN A 1 269 ? 13.141 5.514 -77.523 1.00 82.56 269 ASN A C 1
ATOM 2168 O O . ASN A 1 269 ? 12.346 5.306 -76.609 1.00 82.56 269 ASN A O 1
ATOM 2172 N N . LEU A 1 270 ? 14.434 5.739 -77.274 1.00 80.31 270 LEU A N 1
ATOM 2173 C CA . LEU A 1 270 ? 14.951 5.818 -75.902 1.00 80.31 270 LEU A CA 1
ATOM 2174 C C . LEU A 1 270 ? 14.431 7.066 -75.177 1.00 80.31 270 LEU A C 1
ATOM 2176 O O . LEU A 1 270 ? 14.163 7.032 -73.976 1.00 80.31 270 LEU A O 1
ATOM 2180 N N . GLN A 1 271 ? 14.247 8.172 -75.899 1.00 85.31 271 GLN A N 1
ATOM 2181 C CA . GLN A 1 271 ? 13.672 9.389 -75.338 1.00 85.31 271 GLN A CA 1
ATOM 2182 C C . GLN A 1 271 ? 12.192 9.204 -74.968 1.00 85.31 271 GLN A C 1
ATOM 2184 O O . GLN A 1 271 ? 11.767 9.735 -73.938 1.00 85.31 271 GLN A O 1
ATOM 2189 N N . THR A 1 272 ? 11.426 8.424 -75.740 1.00 85.94 272 THR A N 1
ATOM 2190 C CA . THR A 1 272 ? 10.041 8.064 -75.401 1.00 85.94 272 THR A CA 1
ATOM 2191 C C . THR A 1 272 ? 9.969 7.094 -74.225 1.00 85.94 272 THR A C 1
ATOM 2193 O O . THR A 1 272 ? 9.202 7.346 -73.303 1.00 85.94 272 THR A O 1
ATOM 2196 N N . GLU A 1 273 ? 10.818 6.065 -74.166 1.00 89.31 273 GLU A N 1
ATOM 2197 C CA . GLU A 1 273 ? 10.828 5.100 -73.052 1.00 89.31 273 GLU A CA 1
ATOM 2198 C C . GLU A 1 273 ? 11.217 5.766 -71.719 1.00 89.31 273 GLU A C 1
ATOM 2200 O O . GLU A 1 273 ? 10.573 5.568 -70.687 1.00 89.31 273 GLU A O 1
ATOM 2205 N N . VAL A 1 274 ? 12.209 6.663 -71.734 1.00 86.94 274 VAL A N 1
ATOM 2206 C CA . VAL A 1 274 ? 12.571 7.463 -70.552 1.00 86.94 274 VAL A CA 1
ATOM 2207 C C . VAL A 1 274 ? 11.440 8.414 -70.152 1.00 86.94 274 VAL A C 1
ATOM 2209 O O . VAL A 1 274 ? 11.252 8.676 -68.960 1.00 86.94 274 VAL A O 1
ATOM 2212 N N . ALA A 1 275 ? 10.684 8.953 -71.111 1.00 89.62 275 ALA A N 1
ATOM 2213 C CA . ALA A 1 275 ? 9.526 9.791 -70.815 1.00 89.62 275 ALA A CA 1
ATOM 2214 C C . ALA A 1 275 ? 8.381 8.979 -70.187 1.00 89.62 275 ALA A C 1
ATOM 2216 O O . ALA A 1 275 ? 7.787 9.437 -69.209 1.00 89.62 275 ALA A O 1
ATOM 2217 N N . GLU A 1 276 ? 8.123 7.768 -70.681 1.00 92.25 276 GLU A N 1
ATOM 2218 C CA . GLU A 1 276 ? 7.118 6.848 -70.142 1.00 92.25 276 GLU A CA 1
ATOM 2219 C C . GLU A 1 276 ? 7.473 6.378 -68.730 1.00 92.25 276 GLU A C 1
ATOM 2221 O O . GLU A 1 276 ? 6.642 6.487 -67.827 1.00 92.25 276 GLU A O 1
ATOM 2226 N N . LEU A 1 277 ? 8.721 5.966 -68.484 1.00 92.19 277 LEU A N 1
ATOM 2227 C CA . LEU A 1 277 ? 9.178 5.596 -67.141 1.00 92.19 277 LEU A CA 1
ATOM 2228 C C . LEU A 1 277 ? 9.077 6.778 -66.171 1.00 92.19 277 LEU A C 1
ATOM 2230 O O . LEU A 1 277 ? 8.564 6.633 -65.061 1.00 92.19 277 LEU A O 1
ATOM 2234 N N . LYS A 1 278 ? 9.483 7.985 -66.587 1.00 93.88 278 LYS A N 1
ATOM 2235 C CA . LYS A 1 278 ? 9.320 9.198 -65.766 1.00 93.88 278 LYS A CA 1
ATOM 2236 C C . LYS A 1 278 ? 7.851 9.500 -65.467 1.00 93.88 278 LYS A C 1
ATOM 2238 O O . LYS A 1 278 ? 7.551 9.964 -64.367 1.00 93.88 278 LYS A O 1
ATOM 2243 N N . ALA A 1 279 ? 6.942 9.258 -66.409 1.00 92.75 279 ALA A N 1
ATOM 2244 C CA . ALA A 1 279 ? 5.510 9.422 -66.185 1.00 92.75 279 ALA A CA 1
ATOM 2245 C C . ALA A 1 279 ? 4.976 8.387 -65.180 1.00 92.75 279 ALA A C 1
ATOM 2247 O O . ALA A 1 279 ? 4.275 8.765 -64.243 1.00 92.75 279 ALA A O 1
ATOM 2248 N N . GLN A 1 280 ? 5.371 7.118 -65.305 1.00 93.62 280 GLN A N 1
ATOM 2249 C CA . GLN A 1 280 ? 4.981 6.052 -64.376 1.00 93.62 280 GLN A CA 1
ATOM 2250 C C . GLN A 1 280 ? 5.489 6.311 -62.949 1.00 93.62 280 GLN A C 1
ATOM 2252 O O . GLN A 1 280 ? 4.705 6.232 -62.003 1.00 93.62 280 GLN A O 1
ATOM 2257 N N . TYR A 1 281 ? 6.753 6.719 -62.783 1.00 92.12 281 TYR A N 1
ATOM 2258 C CA . TYR A 1 281 ? 7.291 7.094 -61.470 1.00 92.12 281 TYR A CA 1
ATOM 2259 C C . TYR A 1 281 ? 6.556 8.291 -60.859 1.00 92.12 281 TYR A C 1
ATOM 2261 O O . TYR A 1 281 ? 6.270 8.287 -59.665 1.00 92.12 281 TYR A O 1
ATOM 2269 N N . ARG A 1 282 ? 6.193 9.303 -61.660 1.00 95.19 282 ARG A N 1
ATOM 2270 C CA . ARG A 1 282 ? 5.397 10.441 -61.167 1.00 95.19 282 ARG A CA 1
ATOM 2271 C C . ARG A 1 282 ? 4.029 10.001 -60.653 1.00 95.19 282 ARG A C 1
ATOM 2273 O O . ARG A 1 282 ? 3.615 10.472 -59.599 1.00 95.19 282 ARG A O 1
ATOM 2280 N N . VAL A 1 283 ? 3.356 9.093 -61.359 1.00 94.44 283 VAL A N 1
ATOM 2281 C CA . VAL A 1 283 ? 2.052 8.562 -60.933 1.00 94.44 283 VAL A CA 1
ATOM 2282 C C . VAL A 1 283 ? 2.182 7.741 -59.647 1.00 94.44 283 VAL A C 1
ATOM 2284 O O . VAL A 1 283 ? 1.388 7.937 -58.732 1.00 94.44 283 VAL A O 1
ATOM 2287 N N . GLN A 1 284 ? 3.199 6.883 -59.524 1.00 94.62 284 GLN A N 1
ATOM 2288 C CA . GLN A 1 284 ? 3.433 6.114 -58.293 1.00 94.62 284 GLN A CA 1
ATOM 2289 C C . GLN A 1 284 ? 3.730 7.020 -57.093 1.00 94.62 284 GLN A C 1
ATOM 2291 O O . GLN A 1 284 ? 3.154 6.836 -56.024 1.00 94.62 284 GLN A O 1
ATOM 2296 N N . VAL A 1 285 ? 4.561 8.050 -57.277 1.00 93.19 285 VAL A N 1
ATOM 2297 C CA . VAL A 1 285 ? 4.839 9.032 -56.219 1.00 93.19 285 VAL A CA 1
ATOM 2298 C C . VAL A 1 285 ? 3.565 9.772 -55.806 1.00 93.19 285 VAL A C 1
ATOM 2300 O O . VAL A 1 285 ? 3.333 9.949 -54.615 1.00 93.19 285 VAL A O 1
ATOM 2303 N N . GLN A 1 286 ? 2.705 10.160 -56.753 1.00 95.44 286 GLN A N 1
ATOM 2304 C CA . GLN A 1 286 ? 1.420 10.797 -56.438 1.00 95.44 286 GLN A CA 1
ATOM 2305 C C . GLN A 1 286 ? 0.466 9.862 -55.682 1.00 95.44 286 GLN A C 1
ATOM 2307 O O . GLN A 1 286 ? -0.223 10.309 -54.767 1.00 95.44 286 GLN A O 1
ATOM 2312 N N . GLN A 1 287 ? 0.433 8.573 -56.025 1.00 94.88 287 GLN A N 1
ATOM 2313 C CA . GLN A 1 287 ? -0.386 7.582 -55.322 1.00 94.88 287 GLN A CA 1
ATOM 2314 C C . GLN A 1 287 ? 0.095 7.358 -53.884 1.00 94.88 287 GLN A C 1
ATOM 2316 O O . GLN A 1 287 ? -0.725 7.353 -52.966 1.00 94.88 287 GLN A O 1
ATOM 2321 N N . GLU A 1 288 ? 1.407 7.247 -53.664 1.00 90.81 288 GLU A N 1
ATOM 2322 C CA . GLU A 1 288 ? 1.964 7.131 -52.311 1.00 90.81 288 GLU A CA 1
ATOM 2323 C C . GLU A 1 288 ? 1.757 8.419 -51.501 1.00 90.81 288 GLU A C 1
ATOM 2325 O O . GLU A 1 288 ? 1.362 8.352 -50.339 1.00 90.81 288 GLU A O 1
ATOM 2330 N N . GLN A 1 289 ? 1.901 9.600 -52.114 1.00 93.62 289 GLN A N 1
ATOM 2331 C CA . GLN A 1 289 ? 1.561 10.875 -51.468 1.00 93.62 289 GLN A CA 1
ATOM 2332 C C . GLN A 1 289 ? 0.083 10.938 -51.062 1.00 93.62 289 GLN A C 1
ATOM 2334 O O . GLN A 1 289 ? -0.225 11.343 -49.943 1.00 93.62 289 GLN A O 1
ATOM 2339 N N . HIS A 1 290 ? -0.837 10.499 -51.927 1.00 96.44 290 HIS A N 1
ATOM 2340 C CA . HIS A 1 290 ? -2.263 10.445 -51.600 1.00 96.44 290 HIS A CA 1
ATOM 2341 C C . HIS A 1 290 ? -2.545 9.475 -50.446 1.00 96.44 290 HIS A C 1
ATOM 2343 O O . HIS A 1 290 ? -3.284 9.804 -49.520 1.00 96.44 290 HIS A O 1
ATOM 2349 N N . ARG A 1 291 ? -1.913 8.297 -50.459 1.00 96.19 291 ARG A N 1
ATOM 2350 C CA . ARG A 1 291 ? -2.044 7.295 -49.396 1.00 96.19 291 ARG A CA 1
ATOM 2351 C C . ARG A 1 291 ? -1.527 7.810 -48.050 1.00 96.19 291 ARG A C 1
ATOM 2353 O O . ARG A 1 291 ? -2.160 7.557 -47.025 1.00 96.19 291 ARG A O 1
ATOM 2360 N N . VAL A 1 292 ? -0.411 8.540 -48.049 1.00 94.88 292 VAL A N 1
ATOM 2361 C CA . VAL A 1 292 ? 0.131 9.194 -46.848 1.00 94.88 292 VAL A CA 1
ATOM 2362 C C . VAL A 1 292 ? -0.827 10.274 -46.349 1.00 94.88 292 VAL A C 1
ATOM 2364 O O . VAL A 1 292 ? -1.197 10.238 -45.180 1.00 94.88 292 VAL A O 1
ATOM 2367 N N . LEU A 1 293 ? -1.322 11.156 -47.223 1.00 96.69 293 LEU A N 1
ATOM 2368 C CA . LEU A 1 293 ? -2.286 12.198 -46.846 1.00 96.69 293 LEU A CA 1
ATOM 2369 C C . LEU A 1 293 ? -3.586 11.617 -46.266 1.00 96.69 293 LEU A C 1
ATOM 2371 O O . LEU A 1 293 ? -4.128 12.141 -45.294 1.00 96.69 293 LEU A O 1
ATOM 2375 N N . GLU A 1 294 ? -4.103 10.517 -46.818 1.00 96.06 294 GLU A N 1
ATOM 2376 C CA . GLU A 1 294 ? -5.259 9.819 -46.242 1.00 96.06 294 GLU A CA 1
ATOM 2377 C C . GLU A 1 294 ? -4.968 9.247 -44.848 1.00 96.06 294 GLU A C 1
ATOM 2379 O O . GLU A 1 294 ? -5.828 9.309 -43.965 1.00 96.06 294 GLU A O 1
ATOM 2384 N N . ALA A 1 295 ? -3.778 8.677 -44.640 1.00 92.50 295 ALA A N 1
ATOM 2385 C CA . ALA A 1 295 ? -3.363 8.152 -43.343 1.00 92.50 295 ALA A CA 1
ATOM 2386 C C . ALA A 1 295 ? -3.180 9.278 -42.312 1.00 92.50 295 ALA A C 1
ATOM 2388 O O . ALA A 1 295 ? -3.669 9.156 -41.187 1.00 92.50 295 ALA A O 1
ATOM 2389 N N . GLU A 1 296 ? -2.567 10.395 -42.708 1.00 95.44 296 GLU A N 1
ATOM 2390 C CA . GLU A 1 296 ? -2.423 11.598 -41.884 1.00 95.44 296 GLU A CA 1
ATOM 2391 C C . GLU A 1 296 ? -3.784 12.182 -41.499 1.00 95.44 296 GLU A C 1
ATOM 2393 O O . GLU A 1 296 ? -4.018 12.478 -40.328 1.00 95.44 296 GLU A O 1
ATOM 2398 N N . ASN A 1 297 ? -4.727 12.272 -42.441 1.00 95.56 297 ASN A N 1
ATOM 2399 C CA . ASN A 1 297 ? -6.083 12.747 -42.158 1.00 95.56 297 ASN A CA 1
ATOM 2400 C C . ASN A 1 297 ? -6.826 11.829 -41.176 1.00 95.56 297 ASN A C 1
ATOM 2402 O O . ASN A 1 297 ? -7.495 12.321 -40.267 1.00 95.56 297 ASN A O 1
ATOM 2406 N N . LYS A 1 298 ? -6.688 10.503 -41.307 1.00 95.75 298 LYS A N 1
ATOM 2407 C CA . LYS A 1 298 ? -7.263 9.542 -40.346 1.00 95.75 298 LYS A CA 1
ATOM 2408 C C . LYS A 1 298 ? -6.641 9.696 -38.959 1.00 95.75 298 LYS A C 1
ATOM 2410 O O . LYS A 1 298 ? -7.365 9.698 -37.965 1.00 95.75 298 LYS A O 1
ATOM 2415 N N . LEU A 1 299 ? -5.321 9.865 -38.883 1.00 92.69 299 LEU A N 1
ATOM 2416 C CA . LEU A 1 299 ? -4.619 10.077 -37.618 1.00 92.69 299 LEU A CA 1
ATOM 2417 C C . LEU A 1 299 ? -5.032 11.402 -36.966 1.00 92.69 299 LEU A C 1
ATOM 2419 O O . LEU A 1 299 ? -5.300 11.436 -35.767 1.00 92.69 299 LEU A O 1
ATOM 2423 N N . LYS A 1 300 ? -5.184 12.467 -37.759 1.00 96.81 300 LYS A N 1
ATOM 2424 C CA . LYS A 1 300 ? -5.675 13.765 -37.291 1.00 96.81 300 LYS A CA 1
ATOM 2425 C C . LYS A 1 300 ? -7.103 13.675 -36.749 1.00 96.81 300 LYS A C 1
ATOM 2427 O O . LYS A 1 300 ? -7.359 14.170 -35.658 1.00 96.81 300 LYS A O 1
ATOM 2432 N N . GLN A 1 301 ? -8.008 12.977 -37.437 1.00 96.31 301 GLN A N 1
ATOM 2433 C CA . GLN A 1 301 ? -9.374 12.751 -36.947 1.00 96.31 301 GLN A CA 1
ATOM 2434 C C . GLN A 1 301 ? -9.401 11.975 -35.623 1.00 96.31 301 GLN A C 1
ATOM 2436 O O . GLN A 1 301 ? -10.154 12.336 -34.719 1.00 96.31 301 GLN A O 1
ATOM 2441 N N . LEU A 1 302 ? -8.576 10.930 -35.482 1.00 94.94 302 LEU A N 1
ATOM 2442 C CA . LEU A 1 302 ? -8.456 10.191 -34.221 1.00 94.94 302 LEU A CA 1
ATOM 2443 C C . LEU A 1 302 ? -7.885 11.072 -33.103 1.00 94.94 302 LEU A C 1
ATOM 2445 O O . LEU A 1 302 ? -8.391 11.030 -31.981 1.00 94.94 302 LEU A O 1
ATOM 2449 N N . SER A 1 303 ? -6.890 11.908 -33.415 1.00 93.44 303 SER A N 1
ATOM 2450 C CA . SER A 1 303 ? -6.330 12.881 -32.476 1.00 93.44 303 SER A CA 1
ATOM 2451 C C . SER A 1 303 ? 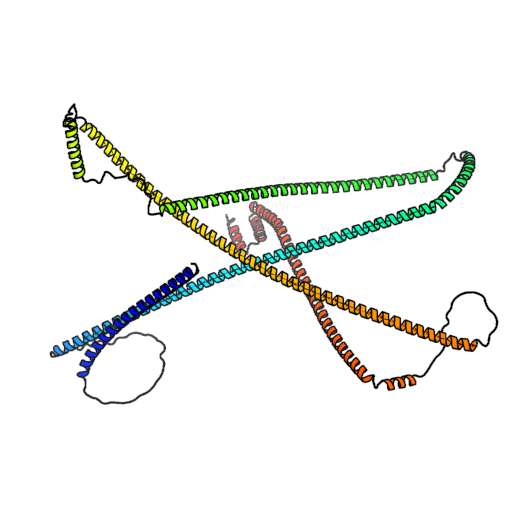-7.396 13.871 -32.009 1.00 93.44 303 SER A C 1
ATOM 2453 O O . SER A 1 303 ? -7.614 13.985 -30.808 1.00 93.44 303 SER A O 1
ATOM 2455 N N . GLU A 1 304 ? -8.138 14.500 -32.924 1.00 96.19 304 GLU A N 1
ATOM 2456 C CA . GLU A 1 304 ? -9.216 15.446 -32.598 1.00 96.19 304 GLU A CA 1
ATOM 2457 C C . GLU A 1 304 ? -10.334 14.797 -31.764 1.00 96.19 304 GLU A C 1
ATOM 2459 O O . GLU A 1 304 ? -10.882 15.420 -30.856 1.00 96.19 304 GLU A O 1
ATOM 2464 N N . GLN A 1 305 ? -10.692 13.538 -32.041 1.00 96.19 305 GLN A N 1
ATOM 2465 C CA . GLN A 1 305 ? -11.659 12.799 -31.221 1.00 96.19 305 GLN A CA 1
ATOM 2466 C C . GLN A 1 305 ? -11.114 12.521 -29.817 1.00 96.19 305 GLN A C 1
ATOM 2468 O O . GLN A 1 305 ? -11.847 12.654 -28.833 1.00 96.19 305 GLN A O 1
ATOM 2473 N N . SER A 1 306 ? -9.836 12.149 -29.714 1.00 93.69 306 SER A N 1
ATOM 2474 C CA . SER A 1 306 ? -9.186 11.912 -28.427 1.00 93.69 306 SER A CA 1
ATOM 2475 C C . SER A 1 306 ? -9.062 13.199 -27.609 1.00 93.69 306 SER A C 1
ATOM 2477 O O . SER A 1 306 ? -9.386 13.181 -26.426 1.00 93.69 306 SER A O 1
ATOM 2479 N N . GLU A 1 307 ? -8.721 14.318 -28.247 1.00 96.19 307 GLU A N 1
ATOM 2480 C CA . GLU A 1 307 ? -8.611 15.644 -27.640 1.00 96.19 307 GLU A CA 1
ATOM 2481 C C . GLU A 1 307 ? -9.976 16.158 -27.182 1.00 96.19 307 GLU A C 1
ATOM 2483 O O . GLU A 1 307 ? -10.115 16.577 -26.038 1.00 96.19 307 GLU A O 1
ATOM 2488 N N . LYS A 1 308 ? -11.028 16.021 -28.003 1.00 96.44 308 LYS A N 1
ATOM 2489 C CA . LYS A 1 308 ? -12.406 16.332 -27.582 1.00 96.44 308 LYS A CA 1
ATOM 2490 C C . LYS A 1 308 ? -12.817 15.505 -26.371 1.00 96.44 308 LYS A C 1
ATOM 2492 O O . LYS A 1 308 ? -13.398 16.040 -25.432 1.00 96.44 308 LYS A O 1
ATOM 2497 N N . ARG A 1 309 ? -12.502 14.206 -26.357 1.00 96.56 309 ARG A N 1
ATOM 2498 C CA . ARG A 1 309 ? -12.794 13.348 -25.203 1.00 96.56 309 ARG A CA 1
ATOM 2499 C C . ARG A 1 309 ? -12.034 13.819 -23.963 1.00 96.56 309 ARG A C 1
ATOM 2501 O O . ARG A 1 309 ? -12.646 13.914 -22.904 1.00 96.56 309 ARG A O 1
ATOM 2508 N N . VAL A 1 310 ? -10.746 14.131 -24.088 1.00 96.00 310 VAL A N 1
ATOM 2509 C CA . VAL A 1 310 ? -9.933 14.657 -22.980 1.00 96.00 310 VAL A CA 1
ATOM 2510 C C . VAL A 1 310 ? -10.505 15.982 -22.482 1.00 96.00 310 VAL A C 1
ATOM 2512 O O . VAL A 1 310 ? -10.825 16.067 -21.306 1.00 96.00 310 VAL A O 1
ATOM 2515 N N . SER A 1 311 ? -10.794 16.936 -23.365 1.00 96.44 311 SER A N 1
ATOM 2516 C CA . SER A 1 311 ? -11.425 18.214 -23.014 1.00 96.44 311 SER A CA 1
ATOM 2517 C C . SER A 1 311 ? -12.767 18.030 -22.290 1.00 96.44 311 SER A C 1
ATOM 2519 O O . SER A 1 311 ? -13.022 18.684 -21.282 1.00 96.44 311 SER A O 1
ATOM 2521 N N . THR A 1 312 ? -13.617 17.086 -22.719 1.00 96.19 312 THR A N 1
ATOM 2522 C CA . THR A 1 312 ? -14.871 16.796 -21.993 1.00 96.19 312 THR A CA 1
ATOM 2523 C C . THR A 1 312 ? -14.642 16.170 -20.618 1.00 96.19 312 THR A C 1
ATOM 2525 O O . THR A 1 312 ? -15.447 16.380 -19.713 1.00 96.19 312 THR A O 1
ATOM 2528 N N . LEU A 1 313 ? -13.575 15.384 -20.447 1.00 95.31 313 LEU A N 1
ATOM 2529 C CA . LEU A 1 313 ? -13.211 14.824 -19.147 1.00 95.31 313 LEU A CA 1
ATOM 2530 C C . LEU A 1 313 ? -12.613 15.899 -18.240 1.00 95.31 313 LEU A C 1
ATOM 2532 O O . LEU A 1 313 ? -12.976 15.953 -17.073 1.00 95.31 313 LEU A O 1
ATOM 2536 N N . GLU A 1 314 ? -11.775 16.784 -18.773 1.00 96.19 314 GLU A N 1
ATOM 2537 C CA . GLU A 1 314 ? -11.229 17.937 -18.057 1.00 96.19 314 GLU A CA 1
ATOM 2538 C C . GLU A 1 314 ? -12.338 18.880 -17.590 1.00 96.19 314 GLU A C 1
ATOM 2540 O O . GLU A 1 314 ? -12.344 19.253 -16.422 1.00 96.19 314 GLU A O 1
ATOM 2545 N N . ALA A 1 315 ? -13.327 19.175 -18.441 1.00 96.56 315 ALA A N 1
ATOM 2546 C CA . ALA A 1 315 ? -14.493 19.973 -18.063 1.00 96.56 315 ALA A CA 1
ATOM 2547 C C . ALA A 1 315 ? -15.272 19.329 -16.901 1.00 96.56 315 ALA A C 1
ATOM 2549 O O . ALA A 1 315 ? -15.551 19.981 -15.896 1.00 96.56 315 ALA A O 1
ATOM 2550 N N . LYS A 1 316 ? -15.537 18.017 -16.975 1.00 95.81 316 LYS A N 1
ATOM 2551 C CA . LYS A 1 316 ? -16.190 17.278 -15.880 1.00 95.81 316 LYS A CA 1
ATOM 2552 C C . LYS A 1 316 ? -15.350 17.257 -14.603 1.00 95.81 316 LYS A C 1
ATOM 2554 O O . LYS A 1 316 ? -15.903 17.321 -13.511 1.00 95.81 316 LYS A O 1
ATOM 2559 N N . ILE A 1 317 ? -14.026 17.156 -14.718 1.00 95.75 317 ILE A N 1
ATOM 2560 C CA . ILE A 1 317 ? -13.121 17.216 -13.564 1.00 95.75 317 ILE A CA 1
ATOM 2561 C C . ILE A 1 317 ? -13.125 18.621 -12.961 1.00 95.75 317 ILE A C 1
ATOM 2563 O O . ILE A 1 317 ? -13.144 18.734 -11.737 1.00 95.75 317 ILE A O 1
ATOM 2567 N N . SER A 1 318 ? -13.157 19.681 -13.774 1.00 95.44 318 SER A N 1
ATOM 2568 C CA . SER A 1 318 ? -13.274 21.050 -13.266 1.00 95.44 318 SER A CA 1
ATOM 2569 C C . SER A 1 318 ? -14.614 21.292 -12.576 1.00 95.44 318 SER A C 1
ATOM 2571 O O . SER A 1 318 ? -14.610 21.832 -11.478 1.00 95.44 318 SER A O 1
ATOM 2573 N N . GLU A 1 319 ? -15.725 20.800 -13.133 1.00 96.50 319 GLU A N 1
ATOM 2574 C CA . GLU A 1 319 ? -17.052 20.876 -12.503 1.00 96.50 319 GLU A CA 1
ATOM 2575 C C . GLU A 1 319 ? -17.073 20.128 -11.163 1.00 96.50 319 GLU A C 1
ATOM 2577 O O . GLU A 1 319 ? -17.526 20.660 -10.154 1.00 96.50 319 GLU A O 1
ATOM 2582 N N . LEU A 1 320 ? -16.530 18.905 -11.112 1.00 96.12 320 LEU A N 1
ATOM 2583 C CA . LEU A 1 320 ? -16.418 18.153 -9.859 1.00 96.12 320 LEU A CA 1
ATOM 2584 C C . LEU A 1 320 ? -15.512 18.860 -8.845 1.00 96.12 320 LEU A C 1
ATOM 2586 O O . LEU A 1 320 ? -15.816 18.859 -7.655 1.00 96.12 320 LEU A O 1
ATOM 2590 N N . SER A 1 321 ? -14.419 19.471 -9.301 1.00 95.88 321 SER A N 1
ATOM 2591 C CA . SER A 1 321 ? -13.498 20.217 -8.438 1.00 95.88 321 SER A CA 1
ATOM 2592 C C . SER A 1 321 ? -14.146 21.485 -7.882 1.00 95.88 321 SER A C 1
ATOM 2594 O O . SER A 1 321 ? -13.950 21.800 -6.711 1.00 95.88 321 SER A O 1
ATOM 2596 N N . GLU A 1 322 ? -14.945 22.185 -8.687 1.00 96.62 322 GLU A N 1
ATOM 2597 C CA . GLU A 1 322 ? -15.727 23.346 -8.257 1.00 96.62 322 GLU A CA 1
ATOM 2598 C C . GLU A 1 322 ? -16.776 22.940 -7.220 1.00 96.62 322 GLU A C 1
ATOM 2600 O O . GLU A 1 322 ? -16.805 23.506 -6.131 1.00 96.62 322 GLU A O 1
ATOM 2605 N N . VAL A 1 323 ? -17.544 21.880 -7.487 1.00 96.88 323 VAL A N 1
ATOM 2606 C CA . VAL A 1 323 ? -18.557 21.365 -6.555 1.00 96.88 323 VAL A CA 1
ATOM 2607 C C . VAL A 1 323 ? -17.926 20.918 -5.233 1.00 96.88 323 VAL A C 1
ATOM 2609 O O . VAL A 1 323 ? -18.431 21.255 -4.163 1.00 96.88 323 VAL A O 1
ATOM 2612 N N . VAL A 1 324 ? -16.804 20.191 -5.269 1.00 96.19 324 VAL A N 1
ATOM 2613 C CA . VAL A 1 324 ? -16.068 19.810 -4.050 1.00 96.19 324 VAL A CA 1
ATOM 2614 C C . VAL A 1 324 ? -15.547 21.048 -3.315 1.00 96.19 324 VAL A C 1
ATOM 2616 O O . VAL A 1 324 ? -15.658 21.113 -2.090 1.00 96.19 324 VAL A O 1
ATOM 2619 N N . GLY A 1 325 ? -15.043 22.046 -4.044 1.00 96.50 325 GLY A N 1
ATOM 2620 C CA . GLY A 1 325 ? -14.619 23.326 -3.479 1.00 96.50 325 GLY A CA 1
ATOM 2621 C C . GLY A 1 325 ? -15.760 24.082 -2.792 1.00 96.50 325 GLY A C 1
ATOM 2622 O O . GLY A 1 325 ? -15.579 24.602 -1.690 1.00 96.50 325 GLY A O 1
ATOM 2623 N N . ASP A 1 326 ? -16.952 24.097 -3.385 1.00 96.25 326 ASP A N 1
ATOM 2624 C CA . ASP A 1 326 ? -18.147 24.703 -2.798 1.00 96.25 326 ASP A CA 1
ATOM 2625 C C . ASP A 1 326 ? -18.618 23.947 -1.552 1.00 96.25 326 ASP A C 1
ATOM 2627 O O . ASP A 1 326 ? -18.941 24.575 -0.541 1.00 96.25 326 ASP A O 1
ATOM 2631 N N . TYR A 1 327 ? -18.577 22.611 -1.565 1.00 95.81 327 TYR A N 1
ATOM 2632 C CA . TYR A 1 327 ? -18.864 21.805 -0.376 1.00 95.81 327 TYR A CA 1
ATOM 2633 C C . TYR A 1 327 ? -17.857 22.047 0.751 1.00 95.81 327 TYR A C 1
ATOM 2635 O O . TYR A 1 327 ? -18.252 22.125 1.915 1.00 95.81 327 TYR A O 1
ATOM 2643 N N . GLU A 1 328 ? -16.569 22.195 0.443 1.00 95.62 328 GLU A N 1
ATOM 2644 C CA . GLU A 1 328 ? -15.553 22.507 1.448 1.00 95.62 328 GLU A CA 1
ATOM 2645 C C . GLU A 1 328 ? -15.742 23.916 2.027 1.00 95.62 328 GLU A C 1
ATOM 2647 O O . GLU A 1 328 ? -15.675 24.101 3.245 1.00 95.62 328 GLU A O 1
ATOM 2652 N N . ARG A 1 329 ? -16.072 24.901 1.182 1.00 96.44 329 ARG A N 1
ATOM 2653 C CA . ARG A 1 329 ? -16.419 26.262 1.621 1.00 96.44 329 ARG A CA 1
ATOM 2654 C C . ARG A 1 329 ? -17.662 26.276 2.502 1.00 96.44 329 ARG A C 1
ATOM 2656 O O . ARG A 1 329 ? -17.640 26.922 3.550 1.00 96.44 329 ARG A O 1
ATOM 2663 N N . LEU A 1 330 ? -18.717 25.559 2.116 1.00 96.81 330 LEU A N 1
ATOM 2664 C CA . LEU A 1 330 ? -19.940 25.440 2.908 1.00 96.81 330 LEU A CA 1
ATOM 2665 C C . LEU A 1 330 ? -19.654 24.761 4.250 1.00 96.81 330 LEU A C 1
ATOM 2667 O O . LEU A 1 330 ? -20.031 25.278 5.295 1.00 96.81 330 LEU A O 1
ATOM 2671 N N . ARG A 1 331 ? -18.878 23.672 4.245 1.00 96.06 331 ARG A N 1
ATOM 2672 C CA . ARG A 1 331 ? -18.435 22.991 5.467 1.00 96.06 331 ARG A CA 1
ATOM 2673 C C . ARG A 1 331 ? -17.640 23.919 6.385 1.00 96.06 331 ARG A C 1
ATOM 2675 O O . ARG A 1 331 ? -17.816 23.871 7.601 1.00 96.06 331 ARG A O 1
ATOM 2682 N N . PHE A 1 332 ? -16.774 24.765 5.832 1.00 96.00 332 PHE A N 1
ATOM 2683 C CA . PHE A 1 332 ? -16.028 25.750 6.613 1.00 96.00 332 PHE A CA 1
ATOM 2684 C C . PHE A 1 332 ? -16.945 26.834 7.196 1.00 96.00 332 PHE A C 1
ATOM 2686 O O . PHE A 1 332 ? -16.788 27.205 8.361 1.00 96.00 332 PHE A O 1
ATOM 2693 N N . GLN A 1 333 ? -17.935 27.309 6.433 1.00 96.56 333 GLN A N 1
ATOM 2694 C CA . GLN A 1 333 ? -18.959 28.226 6.942 1.00 96.56 333 GLN A CA 1
ATOM 2695 C C . GLN A 1 333 ? -19.766 27.584 8.076 1.00 96.56 333 GLN A C 1
ATOM 2697 O O . GLN A 1 333 ? -19.911 28.200 9.131 1.00 96.56 333 GLN A O 1
ATOM 2702 N N . ASP A 1 334 ? -20.197 26.334 7.918 1.00 94.88 334 ASP A N 1
ATOM 2703 C CA . ASP A 1 334 ? -20.918 25.575 8.943 1.00 94.88 334 ASP A CA 1
ATOM 2704 C C . ASP A 1 334 ? -20.065 25.330 10.191 1.00 94.88 334 ASP A C 1
ATOM 2706 O O . ASP A 1 334 ? -20.545 25.398 11.325 1.00 94.88 334 ASP A O 1
ATOM 2710 N N . GLN A 1 335 ? -18.764 25.099 10.019 1.00 96.12 335 GLN A N 1
ATOM 2711 C CA . GLN A 1 335 ? -17.837 24.992 11.139 1.00 96.12 335 GLN A CA 1
ATOM 2712 C C . GLN A 1 335 ? -17.699 26.331 11.878 1.00 96.12 335 GLN A C 1
ATOM 2714 O O . GLN A 1 335 ? -17.693 26.350 13.111 1.00 96.12 335 GLN A O 1
ATOM 2719 N N . GLN A 1 336 ? -17.640 27.455 11.157 1.00 96.00 336 GLN A N 1
ATOM 2720 C CA . GLN A 1 336 ? -17.614 28.783 11.771 1.00 96.00 336 GLN A CA 1
ATOM 2721 C C . GLN A 1 336 ? -18.923 29.131 12.483 1.00 96.00 336 GLN A C 1
ATOM 2723 O O . GLN A 1 336 ? -18.880 29.686 13.580 1.00 96.00 336 GLN A O 1
ATOM 2728 N N . THR A 1 337 ? -20.086 28.832 11.898 1.00 95.19 337 THR A N 1
ATOM 2729 C CA . THR A 1 337 ? -21.383 29.060 12.558 1.00 95.19 337 THR A CA 1
ATOM 2730 C C . THR A 1 337 ? -21.509 28.178 13.793 1.00 95.19 337 THR A C 1
ATOM 2732 O O . THR A 1 337 ? -21.889 28.672 14.852 1.00 95.19 337 THR A O 1
ATOM 2735 N N . THR A 1 338 ? -21.077 26.919 13.708 1.00 95.12 338 THR A N 1
ATOM 2736 C CA . THR A 1 338 ? -20.994 26.009 14.855 1.00 95.12 338 THR A CA 1
ATOM 2737 C C . THR A 1 338 ? -20.089 26.573 15.947 1.00 95.12 338 THR A C 1
ATOM 2739 O O . THR A 1 338 ? -20.461 26.532 17.117 1.00 95.12 338 THR A O 1
ATOM 2742 N N . GLN A 1 339 ? -18.930 27.140 15.600 1.00 94.25 339 GLN A N 1
ATOM 2743 C CA . GLN A 1 339 ? -18.039 27.760 16.580 1.00 94.25 339 GLN A CA 1
ATOM 2744 C C . GLN A 1 339 ? -18.672 29.003 17.220 1.00 94.25 339 GLN A C 1
ATOM 2746 O O . GLN A 1 339 ? -18.683 29.108 18.439 1.00 94.25 339 GLN A O 1
ATOM 2751 N N . LYS A 1 340 ? -19.298 29.888 16.434 1.00 96.94 340 LYS A N 1
ATOM 2752 C CA . LYS A 1 340 ? -20.025 31.059 16.961 1.00 96.94 340 LYS A CA 1
ATOM 2753 C C . LYS A 1 340 ? -21.168 30.658 17.896 1.00 96.94 340 LYS A C 1
ATOM 2755 O O . LYS A 1 340 ? -21.375 31.299 18.923 1.00 96.94 340 LYS A O 1
ATOM 2760 N N . LEU A 1 341 ? -21.904 29.597 17.563 1.00 93.88 341 LEU A N 1
ATOM 2761 C CA . LEU A 1 341 ? -22.966 29.056 18.413 1.00 93.88 341 LEU A CA 1
ATOM 2762 C C . LEU A 1 341 ? -22.402 28.424 19.690 1.00 93.88 341 LEU A C 1
ATOM 2764 O O . LEU A 1 341 ? -22.979 28.625 20.754 1.00 93.88 341 LEU A O 1
ATOM 2768 N N . LYS A 1 342 ? -21.266 27.717 19.613 1.00 95.38 342 LYS A N 1
ATOM 2769 C CA . LYS A 1 342 ? -20.544 27.214 20.794 1.00 95.38 342 LYS A CA 1
ATOM 2770 C C . LYS A 1 342 ? -20.080 28.359 21.690 1.00 95.38 342 LYS A C 1
ATOM 2772 O O . LYS A 1 342 ? -20.314 28.306 22.891 1.00 95.38 342 LYS A O 1
ATOM 2777 N N . ASP A 1 343 ? -19.499 29.409 21.121 1.00 94.81 343 ASP A N 1
ATOM 2778 C CA . ASP A 1 343 ? -19.050 30.581 21.872 1.00 94.81 343 ASP A CA 1
ATOM 2779 C C . ASP A 1 343 ? -20.242 31.310 22.513 1.00 94.81 343 ASP A C 1
ATOM 2781 O O . ASP A 1 343 ? -20.174 31.696 23.679 1.00 94.81 343 ASP A O 1
ATOM 2785 N N . ARG A 1 344 ? -21.380 31.429 21.808 1.00 94.94 344 ARG A N 1
ATOM 2786 C CA . ARG A 1 344 ? -22.616 31.990 22.378 1.00 94.94 344 ARG A CA 1
ATOM 2787 C C . ARG A 1 344 ? -23.202 31.105 23.477 1.00 94.94 344 ARG A C 1
ATOM 2789 O O . ARG A 1 344 ? -23.701 31.637 24.461 1.00 94.94 344 ARG A O 1
ATOM 2796 N N . LEU A 1 345 ? -23.132 29.782 23.337 1.00 92.31 345 LEU A N 1
ATOM 2797 C CA . LEU A 1 345 ? -23.543 28.842 24.380 1.00 92.31 345 LEU A CA 1
ATOM 2798 C C . LEU A 1 345 ? -22.673 29.012 25.628 1.00 92.31 345 LEU A C 1
ATOM 2800 O O . LEU A 1 345 ? -23.211 29.101 26.722 1.00 92.31 345 LEU A O 1
ATOM 2804 N N . ILE A 1 346 ? -21.351 29.131 25.463 1.00 93.19 346 ILE A N 1
ATOM 2805 C CA . ILE A 1 346 ? -20.423 29.393 26.570 1.00 93.19 346 ILE A CA 1
ATOM 2806 C C . ILE A 1 346 ? -20.741 30.742 27.224 1.00 93.19 346 ILE A C 1
ATOM 2808 O O . ILE A 1 346 ? -20.795 30.815 28.446 1.00 93.19 346 ILE A O 1
ATOM 2812 N N . GLN A 1 347 ? -21.004 31.795 26.445 1.00 92.81 347 GLN A N 1
ATOM 2813 C CA . GLN A 1 347 ? -21.434 33.091 26.985 1.00 92.81 347 GLN A CA 1
ATOM 2814 C C . GLN A 1 347 ? -22.736 32.975 27.781 1.00 92.81 347 GLN A C 1
ATOM 2816 O O . GLN A 1 347 ? -22.805 33.485 28.891 1.00 92.81 347 GLN A O 1
ATOM 2821 N N . LEU A 1 348 ? -23.743 32.275 27.253 1.00 90.62 348 LEU A N 1
ATOM 2822 C CA . LEU A 1 348 ? -25.012 32.054 27.949 1.00 90.62 348 LEU A CA 1
ATOM 2823 C C . LEU A 1 348 ? -24.841 31.185 29.200 1.00 90.62 348 LEU A C 1
ATOM 2825 O O . LEU A 1 348 ? -25.499 31.439 30.201 1.00 90.62 348 LEU A O 1
ATOM 2829 N N . ASP A 1 349 ? -23.947 30.198 29.189 1.00 90.50 349 ASP A N 1
ATOM 2830 C CA . ASP A 1 349 ? -23.601 29.412 30.375 1.00 90.50 349 ASP A CA 1
ATOM 2831 C C . ASP A 1 349 ? -22.847 30.272 31.404 1.00 90.50 349 ASP A C 1
ATOM 2833 O O . ASP A 1 349 ? -23.083 30.153 32.605 1.00 90.50 349 ASP A O 1
ATOM 2837 N N . MET A 1 350 ? -21.986 31.195 30.973 1.00 89.31 350 MET A N 1
ATOM 2838 C CA . MET A 1 350 ? -21.349 32.178 31.856 1.00 89.31 350 MET A CA 1
ATOM 2839 C C . MET A 1 350 ? -22.376 33.151 32.449 1.00 89.31 350 MET A C 1
ATOM 2841 O O . MET A 1 350 ? -22.380 33.367 33.656 1.00 89.31 350 MET A O 1
ATOM 2845 N N . GLU A 1 351 ? -23.287 33.690 31.640 1.00 90.38 351 GLU A N 1
ATOM 2846 C CA . GLU A 1 351 ? -24.393 34.539 32.096 1.00 90.38 351 GLU A CA 1
ATOM 2847 C C . GLU A 1 351 ? -25.290 33.771 33.079 1.00 90.38 351 GLU A C 1
ATOM 2849 O O . GLU A 1 351 ? -25.544 34.250 34.179 1.00 90.38 351 GLU A O 1
ATOM 2854 N N . ASN A 1 352 ? -25.683 32.537 32.758 1.00 82.12 352 ASN A N 1
ATOM 2855 C CA . ASN A 1 352 ? -26.485 31.685 33.636 1.00 82.12 352 ASN A CA 1
ATOM 2856 C C . ASN A 1 352 ? -25.749 31.286 34.915 1.00 82.12 352 ASN A C 1
ATOM 2858 O O . ASN A 1 352 ? -26.377 31.195 35.962 1.00 82.12 352 ASN A O 1
ATOM 2862 N N . THR A 1 353 ? -24.436 31.057 34.879 1.00 87.31 353 THR A N 1
ATOM 2863 C CA . THR A 1 353 ? -23.654 30.766 36.092 1.00 87.31 353 THR A CA 1
ATOM 2864 C C . THR A 1 353 ? -23.453 32.009 36.951 1.00 87.31 353 THR A C 1
ATOM 2866 O O . THR A 1 353 ? -23.467 31.896 38.174 1.00 87.31 353 THR A O 1
ATOM 2869 N N . VAL A 1 354 ? -23.328 33.197 36.353 1.00 81.00 354 VAL A N 1
ATOM 2870 C CA . VAL A 1 354 ? -23.320 34.478 37.074 1.00 81.00 354 VAL A CA 1
ATOM 2871 C C . VAL A 1 354 ? -24.695 34.760 37.680 1.00 81.00 354 VAL A C 1
ATOM 2873 O O . VAL A 1 354 ? -24.762 35.104 38.856 1.00 81.00 354 VAL A O 1
ATOM 2876 N N . LEU A 1 355 ? -25.783 34.539 36.939 1.00 77.38 355 LEU A N 1
ATOM 2877 C CA . LEU A 1 355 ? -27.159 34.677 37.424 1.00 77.38 355 LEU A CA 1
ATOM 2878 C C . LEU A 1 355 ? -27.490 33.642 38.504 1.00 77.38 355 LEU A C 1
ATOM 2880 O O . LEU A 1 355 ? -28.077 33.993 39.519 1.00 77.38 355 LEU A O 1
ATOM 2884 N N . ALA A 1 356 ? -27.057 32.390 38.351 1.00 75.19 356 ALA A N 1
ATOM 2885 C CA . ALA A 1 356 ? -27.200 31.362 39.377 1.00 75.19 356 ALA A CA 1
ATOM 2886 C C . ALA A 1 356 ? -26.345 31.679 40.609 1.00 75.19 356 ALA A C 1
ATOM 2888 O O . ALA A 1 356 ? -26.783 31.450 41.727 1.00 75.19 356 ALA A O 1
ATOM 2889 N N . ARG A 1 357 ? -25.148 32.257 40.443 1.00 70.62 357 ARG A N 1
ATOM 2890 C CA . ARG A 1 357 ? -24.323 32.735 41.563 1.00 70.62 357 ARG A CA 1
ATOM 2891 C C . ARG A 1 357 ? -24.949 33.951 42.254 1.00 70.62 357 ARG A C 1
ATOM 2893 O O . ARG A 1 357 ? -24.870 34.033 43.473 1.00 70.62 357 ARG A O 1
ATOM 2900 N N . ALA A 1 358 ? -25.595 34.847 41.510 1.00 66.62 358 ALA A N 1
ATOM 2901 C CA . ALA A 1 358 ? -26.367 35.957 42.064 1.00 66.62 358 ALA A CA 1
ATOM 2902 C C . ALA A 1 358 ? -27.626 35.460 42.799 1.00 66.62 358 ALA A C 1
ATOM 2904 O O . ALA A 1 358 ? -27.929 35.942 43.884 1.00 66.62 358 ALA A O 1
ATOM 2905 N N . ALA A 1 359 ? -28.302 34.434 42.272 1.00 59.34 359 ALA A N 1
ATOM 2906 C CA . ALA A 1 359 ? -29.451 33.786 42.907 1.00 59.34 359 ALA A CA 1
ATOM 2907 C C . ALA A 1 359 ? -29.064 32.899 44.111 1.00 59.34 359 ALA A C 1
ATOM 2909 O O . ALA A 1 359 ? -29.861 32.715 45.027 1.00 59.34 359 ALA A O 1
ATOM 2910 N N . HIS A 1 360 ? -27.840 32.362 44.136 1.00 48.78 360 HIS A N 1
ATOM 2911 C CA . HIS A 1 360 ? -27.275 31.569 45.236 1.00 48.78 360 HIS A CA 1
ATOM 2912 C C . HIS A 1 360 ? -26.402 32.387 46.198 1.00 48.78 360 HIS A C 1
ATOM 2914 O O . HIS A 1 360 ? -25.668 31.804 46.996 1.00 48.78 360 HIS A O 1
ATOM 2920 N N . SER A 1 361 ? -26.499 33.719 46.165 1.00 39.97 361 SER A N 1
ATOM 2921 C CA . SER A 1 361 ? -26.035 34.583 47.249 1.00 39.97 361 SER A CA 1
ATOM 2922 C C . SER A 1 361 ? -27.214 34.894 48.182 1.00 39.97 361 SER A C 1
ATOM 2924 O O . SER A 1 361 ? -27.927 35.871 47.953 1.00 39.97 361 SER A O 1
ATOM 2926 N N . PRO A 1 362 ? -27.467 34.096 49.239 1.00 49.53 362 PRO A N 1
ATOM 2927 C CA . PRO A 1 362 ? -28.368 34.512 50.297 1.00 49.53 362 PRO A CA 1
ATOM 2928 C C . PRO A 1 362 ? -27.652 35.589 51.121 1.00 49.53 362 PRO A C 1
ATOM 2930 O O . PRO A 1 362 ? -26.767 35.290 51.919 1.00 49.53 362 PRO A O 1
ATOM 2933 N N . GLY A 1 363 ? -28.024 36.852 50.915 1.00 40.53 363 GLY A N 1
ATOM 2934 C CA . GLY A 1 363 ? -27.659 37.949 51.811 1.00 40.53 363 GLY A CA 1
ATOM 2935 C C . GLY A 1 363 ? -27.045 39.165 51.121 1.00 40.53 363 GLY A C 1
ATOM 2936 O O . GLY A 1 363 ? -25.992 39.071 50.496 1.00 40.53 363 GLY A O 1
ATOM 2937 N N . LYS A 1 364 ? -27.695 40.311 51.362 1.00 39.66 364 LYS A N 1
ATOM 2938 C CA . LYS A 1 364 ? -27.339 41.694 50.999 1.00 39.66 364 LYS A CA 1
ATOM 2939 C C . LYS A 1 364 ? -27.593 42.127 49.552 1.00 39.66 364 LYS A C 1
ATOM 2941 O O . LYS A 1 364 ? -26.674 42.423 48.799 1.00 39.66 364 LYS A O 1
ATOM 2946 N N . ALA A 1 365 ? -28.873 42.333 49.254 1.00 35.88 365 ALA A N 1
ATOM 2947 C CA . ALA A 1 365 ? -29.298 43.568 48.606 1.00 35.88 365 ALA A CA 1
ATOM 2948 C C . ALA A 1 365 ? -30.003 44.423 49.675 1.00 35.88 365 ALA A C 1
ATOM 2950 O O . ALA A 1 365 ? -31.185 44.248 49.946 1.00 35.88 365 ALA A O 1
ATOM 2951 N N . GLU A 1 366 ? -29.240 45.282 50.355 1.00 40.53 366 GLU A N 1
ATOM 2952 C CA . GLU A 1 366 ? -29.800 46.515 50.913 1.00 40.53 366 GLU A CA 1
ATOM 2953 C C . GLU A 1 366 ? -30.171 47.378 49.711 1.00 40.53 366 GLU A C 1
ATOM 2955 O O . GLU A 1 366 ? -29.272 47.757 48.965 1.00 40.53 366 GLU A O 1
ATOM 2960 N N . LEU A 1 367 ? -31.467 47.609 49.497 1.00 39.78 367 LEU A N 1
ATOM 2961 C CA . LEU A 1 367 ? -32.044 48.764 48.802 1.00 39.78 367 LEU A CA 1
ATOM 2962 C C . LEU A 1 367 ? -33.574 48.605 48.794 1.00 39.78 367 LEU A C 1
ATOM 2964 O O . LEU A 1 367 ? -34.107 47.807 48.030 1.00 39.78 367 LEU A O 1
ATOM 2968 N N . GLY A 1 368 ? -34.251 49.400 49.627 1.00 36.94 368 GLY A N 1
ATOM 2969 C CA . GLY A 1 368 ? -35.655 49.774 49.430 1.00 36.94 368 GLY A CA 1
ATOM 2970 C C . GLY A 1 368 ? -36.685 49.028 50.275 1.00 36.94 368 GLY A C 1
ATOM 2971 O O . GLY A 1 368 ? -37.440 48.221 49.748 1.00 36.94 368 GLY A O 1
ATOM 2972 N N . ASP A 1 369 ? -36.756 49.362 51.564 1.00 37.84 369 ASP A N 1
ATOM 2973 C CA . ASP A 1 369 ? -37.995 49.298 52.347 1.00 37.84 369 ASP A CA 1
ATOM 2974 C C . ASP A 1 369 ? -39.071 50.169 51.673 1.00 37.84 369 ASP A C 1
ATOM 2976 O O . ASP A 1 369 ? -39.010 51.379 51.845 1.00 37.84 369 ASP A O 1
ATOM 2980 N N . GLU A 1 370 ? -40.035 49.596 50.943 1.00 47.25 370 GLU A N 1
ATOM 2981 C CA . GLU A 1 370 ? -41.347 50.228 50.658 1.00 47.25 370 GLU A CA 1
ATOM 2982 C C . GLU A 1 370 ? -42.475 49.218 50.343 1.00 47.25 370 GLU A C 1
ATOM 2984 O O . GLU A 1 370 ? -43.427 49.560 49.659 1.00 47.25 370 GLU A O 1
ATOM 2989 N N . ASP A 1 371 ? -42.461 48.005 50.903 1.00 39.38 371 ASP A N 1
ATOM 2990 C CA . ASP A 1 371 ? -43.642 47.122 50.850 1.00 39.38 371 ASP A CA 1
ATOM 2991 C C . ASP A 1 371 ? -44.031 46.659 52.261 1.00 39.38 371 ASP A C 1
ATOM 2993 O O . ASP A 1 371 ? -43.789 45.529 52.685 1.00 39.38 371 ASP A O 1
ATOM 2997 N N . GLN A 1 372 ? -44.632 47.577 53.027 1.00 45.88 372 GLN A N 1
ATOM 2998 C CA . GLN A 1 372 ? -45.447 47.213 54.187 1.00 45.88 372 GLN A CA 1
ATOM 2999 C C . GLN A 1 372 ? -46.869 46.911 53.713 1.00 45.88 372 GLN A C 1
ATOM 3001 O O . GLN A 1 372 ? -47.653 47.822 53.450 1.00 45.88 372 GLN A O 1
ATOM 3006 N N . ASP A 1 373 ? -47.198 45.621 53.653 1.00 45.19 373 ASP A N 1
ATOM 3007 C CA . ASP A 1 373 ? -48.558 45.107 53.495 1.00 45.19 373 ASP A CA 1
ATOM 3008 C C . ASP A 1 373 ? -49.528 45.762 54.512 1.00 45.19 373 ASP A C 1
ATOM 3010 O O . ASP A 1 373 ? -49.406 45.541 55.724 1.00 45.19 373 ASP A O 1
ATOM 3014 N N . PRO A 1 374 ? -50.544 46.532 54.072 1.00 51.16 374 PRO A N 1
ATOM 3015 C CA . PRO A 1 374 ? -51.476 47.243 54.955 1.00 51.16 374 PRO A CA 1
ATOM 3016 C C . PRO A 1 374 ? -52.601 46.358 55.528 1.00 51.16 374 PRO A C 1
ATOM 3018 O O . PRO A 1 374 ? -53.532 46.867 56.149 1.00 51.16 374 PRO A O 1
ATOM 3021 N N . ALA A 1 375 ? -52.552 45.039 55.330 1.00 56.34 375 ALA A N 1
ATOM 3022 C CA . ALA A 1 375 ? -53.655 44.129 55.646 1.00 56.34 375 ALA A CA 1
ATOM 3023 C C . ALA A 1 375 ? -53.551 43.436 57.019 1.00 56.34 375 ALA A C 1
ATOM 3025 O O . ALA A 1 375 ? -54.428 42.644 57.355 1.00 56.34 375 ALA A O 1
ATOM 3026 N N . ASN A 1 376 ? -52.507 43.714 57.812 1.00 54.75 376 ASN A N 1
ATOM 3027 C CA . ASN A 1 376 ? -52.235 42.974 59.053 1.00 54.75 376 ASN A CA 1
ATOM 3028 C C . ASN A 1 376 ? -52.102 43.857 60.312 1.00 54.75 376 ASN A C 1
ATOM 3030 O O . ASN A 1 376 ? -51.424 43.484 61.266 1.00 54.75 376 ASN A O 1
ATOM 3034 N N . GLN A 1 377 ? -52.732 45.040 60.325 1.00 55.78 377 GLN A N 1
ATOM 3035 C CA . GLN A 1 377 ? -52.857 45.865 61.535 1.00 55.78 377 GLN A CA 1
ATOM 3036 C C . GLN A 1 377 ? -54.211 45.617 62.208 1.00 55.78 377 GLN A C 1
ATOM 3038 O O . GLN A 1 377 ? -55.250 45.664 61.552 1.00 55.78 377 GLN A O 1
ATOM 3043 N N . ASP A 1 378 ? -54.186 45.372 63.522 1.00 61.06 378 ASP A N 1
ATOM 3044 C CA . ASP A 1 378 ? -55.373 45.069 64.321 1.00 61.06 378 ASP A CA 1
ATOM 3045 C C . ASP A 1 378 ? -56.478 46.134 64.144 1.00 61.06 378 ASP A C 1
ATOM 3047 O O . ASP A 1 378 ? -56.189 47.337 64.220 1.00 61.06 378 ASP A O 1
ATOM 3051 N N . PRO A 1 379 ? -57.757 45.732 63.989 1.00 61.12 379 PRO A N 1
ATOM 3052 C CA . PRO A 1 379 ? -58.889 46.650 63.825 1.00 61.12 379 PRO A CA 1
ATOM 3053 C C . PRO A 1 379 ? -58.981 47.702 64.936 1.00 61.12 379 PRO A C 1
ATOM 3055 O O . PRO A 1 379 ? -59.408 48.831 64.697 1.00 61.12 379 PRO A O 1
ATOM 3058 N N . HIS A 1 380 ? -58.533 47.355 66.146 1.00 61.91 380 HIS A N 1
ATOM 3059 C CA . HIS A 1 380 ? -58.493 48.272 67.281 1.00 61.91 380 HIS A CA 1
ATOM 3060 C C . HIS A 1 380 ? -57.418 49.359 67.141 1.00 61.91 380 HIS A C 1
ATOM 3062 O O . HIS A 1 380 ? -57.667 50.504 67.502 1.00 61.91 380 HIS A O 1
ATOM 3068 N N . VAL A 1 381 ? -56.269 49.047 66.536 1.00 66.00 381 VAL A N 1
ATOM 3069 C CA . VAL A 1 381 ? -55.183 50.010 66.282 1.00 66.00 381 VAL A CA 1
ATOM 3070 C C . VAL A 1 381 ? -55.562 50.970 65.150 1.00 66.00 381 VAL A C 1
ATOM 3072 O O . VAL A 1 381 ? -55.214 52.150 65.189 1.00 66.00 381 VAL A O 1
ATOM 3075 N N . LEU A 1 382 ? -56.323 50.497 64.160 1.00 63.75 382 LEU A N 1
ATOM 3076 C CA . LEU A 1 382 ? -56.947 51.341 63.135 1.00 63.75 382 LEU A CA 1
ATOM 3077 C C . LEU A 1 382 ? -58.052 52.231 63.719 1.00 63.75 382 LEU A C 1
ATOM 3079 O O . LEU A 1 382 ? -58.117 53.409 63.374 1.00 63.75 382 LEU A O 1
ATOM 3083 N N . ALA A 1 383 ? -58.867 51.713 64.642 1.00 66.94 383 ALA A N 1
ATOM 3084 C CA . ALA A 1 383 ? -59.874 52.502 65.349 1.00 66.94 383 ALA A CA 1
ATOM 3085 C C . ALA A 1 383 ? -59.237 53.594 66.227 1.00 66.94 383 ALA A C 1
ATOM 3087 O O . ALA A 1 383 ? -59.687 54.736 66.189 1.00 66.94 383 ALA A O 1
ATOM 3088 N N . ASP A 1 384 ? -58.143 53.299 66.931 1.00 71.81 384 ASP A N 1
ATOM 3089 C CA . ASP A 1 384 ? -57.415 54.286 67.740 1.00 71.81 384 ASP A CA 1
ATOM 3090 C C . ASP A 1 384 ? -56.708 55.339 66.871 1.00 71.81 384 ASP A C 1
ATOM 3092 O O . ASP A 1 384 ? -56.707 56.532 67.194 1.00 71.81 384 ASP A O 1
ATOM 3096 N N . LYS A 1 385 ? -56.175 54.943 65.706 1.00 70.06 385 LYS A N 1
ATOM 3097 C CA . LYS A 1 385 ? -55.678 55.878 64.679 1.00 70.06 385 LYS A CA 1
ATOM 3098 C C . LYS A 1 385 ? -56.799 56.750 64.109 1.00 70.06 385 LYS A C 1
ATOM 3100 O O . LYS A 1 385 ? -56.594 57.936 63.874 1.00 70.06 385 LYS A O 1
ATOM 3105 N N . LEU A 1 386 ? -58.003 56.209 63.942 1.00 71.44 386 LEU A N 1
ATOM 3106 C CA . LEU A 1 386 ? -59.168 56.953 63.463 1.00 71.44 386 LEU A CA 1
ATOM 3107 C C . LEU A 1 386 ? -59.710 57.907 64.537 1.00 71.44 386 LEU A C 1
ATOM 3109 O O . LEU A 1 386 ? -60.073 59.036 64.221 1.00 71.44 386 LEU A O 1
ATOM 3113 N N . VAL A 1 387 ? -59.689 57.521 65.815 1.00 74.62 387 VAL A N 1
ATOM 3114 C CA . VAL A 1 387 ? -60.042 58.397 66.946 1.00 74.62 387 VAL A CA 1
ATOM 3115 C C . VAL A 1 387 ? -59.017 59.519 67.111 1.00 74.62 387 VAL A C 1
ATOM 3117 O O . VAL A 1 387 ? -59.404 60.673 67.296 1.00 74.62 387 VAL A O 1
ATOM 3120 N N . THR A 1 388 ? -57.723 59.223 66.991 1.00 73.31 388 THR A N 1
ATOM 3121 C CA . THR A 1 388 ? -56.666 60.247 67.040 1.00 73.31 388 THR A CA 1
ATOM 3122 C C . THR A 1 388 ? -56.719 61.176 65.828 1.00 73.31 388 THR A C 1
ATOM 3124 O O . THR A 1 388 ? -56.631 62.390 66.008 1.00 73.31 388 THR A O 1
ATOM 3127 N N . LEU A 1 389 ? -56.984 60.663 64.622 1.00 70.00 389 LEU A N 1
ATOM 3128 C CA . LEU A 1 389 ? -57.228 61.479 63.426 1.00 70.00 389 LEU A CA 1
ATOM 3129 C C . LEU A 1 389 ? -58.509 62.310 63.544 1.00 70.00 389 LEU A C 1
ATOM 3131 O O . LEU A 1 389 ? -58.488 63.482 63.192 1.00 70.00 389 LEU A O 1
ATOM 3135 N N . LYS A 1 390 ? -59.595 61.776 64.114 1.00 71.12 390 LYS A N 1
ATOM 3136 C CA . LYS A 1 390 ? -60.824 62.530 64.420 1.00 71.12 390 LYS A CA 1
ATOM 3137 C C . LYS A 1 390 ? -60.571 63.615 65.470 1.00 71.12 390 LYS A C 1
ATOM 3139 O O . LYS A 1 390 ? -61.122 64.708 65.365 1.00 71.12 390 LYS A O 1
ATOM 3144 N N . GLY A 1 391 ? -59.720 63.348 66.461 1.00 71.88 391 GLY A N 1
ATOM 3145 C CA . GLY A 1 391 ? -59.265 64.327 67.450 1.00 71.88 391 GLY A CA 1
ATOM 3146 C C . GLY A 1 391 ? -58.434 65.446 66.822 1.00 71.88 391 GLY A C 1
ATOM 3147 O O . GLY A 1 391 ? -58.689 66.621 67.082 1.00 71.88 391 GLY A O 1
ATOM 3148 N N . LEU A 1 392 ? -57.500 65.097 65.934 1.00 71.25 392 LEU A N 1
ATOM 3149 C CA . LEU A 1 392 ? -56.701 66.050 65.163 1.00 71.25 392 LEU A CA 1
ATOM 3150 C C . LEU A 1 392 ? -57.554 66.846 64.170 1.00 71.25 392 LEU A C 1
ATOM 3152 O O . LEU A 1 392 ? -57.346 68.047 64.042 1.00 71.25 392 LEU A O 1
ATOM 3156 N N . LEU A 1 393 ? -58.553 66.224 63.538 1.00 67.81 393 LEU A N 1
ATOM 3157 C CA . LEU A 1 393 ? -59.504 66.884 62.644 1.00 67.81 393 LEU A CA 1
ATOM 3158 C C . LEU A 1 393 ? -60.382 67.870 63.423 1.00 67.81 393 LEU A C 1
ATOM 3160 O O . LEU A 1 393 ? -60.546 68.999 62.985 1.00 67.81 393 LEU A O 1
ATOM 3164 N N . LYS A 1 394 ? -60.874 67.506 64.617 1.00 70.38 394 LYS A N 1
ATOM 3165 C CA . LYS A 1 394 ? -61.597 68.433 65.507 1.00 70.38 394 LYS A CA 1
ATOM 3166 C C . LYS A 1 394 ? -60.711 69.588 65.986 1.00 70.38 394 LYS A C 1
ATOM 3168 O O . LYS A 1 394 ? -61.169 70.725 66.003 1.00 70.38 394 LYS A O 1
ATOM 3173 N N . LEU A 1 395 ? -59.447 69.327 66.327 1.00 69.38 395 LEU A N 1
ATOM 3174 C CA . LEU A 1 395 ? -58.478 70.363 66.711 1.00 69.38 395 LEU A CA 1
ATOM 3175 C C . LEU A 1 395 ? -58.091 71.277 65.537 1.00 69.38 395 LEU A C 1
ATOM 3177 O O . LEU A 1 395 ? -57.897 72.474 65.738 1.00 69.38 395 LEU A O 1
ATOM 3181 N N . ALA A 1 396 ? -57.996 70.739 64.320 1.00 66.06 396 ALA A N 1
ATOM 3182 C CA . ALA A 1 396 ? -57.761 71.506 63.099 1.00 66.06 396 ALA A CA 1
ATOM 3183 C C . ALA A 1 396 ? -58.999 72.329 62.709 1.00 66.06 396 ALA A C 1
ATOM 3185 O O . ALA A 1 396 ? -58.863 73.492 62.345 1.00 66.06 396 ALA A O 1
ATOM 3186 N N . ASN A 1 397 ? -60.199 71.772 62.886 1.00 66.81 397 ASN A N 1
ATOM 3187 C CA . ASN A 1 397 ? -61.474 72.443 62.637 1.00 66.81 397 ASN A CA 1
ATOM 3188 C C . ASN A 1 397 ? -61.748 73.575 63.648 1.00 66.81 397 ASN A C 1
ATOM 3190 O O . ASN A 1 397 ? -62.305 74.600 63.284 1.00 66.81 397 ASN A O 1
ATOM 3194 N N . GLN A 1 398 ? -61.283 73.447 64.900 1.00 65.38 398 GLN A N 1
ATOM 3195 C CA . GLN A 1 398 ? -61.306 74.530 65.901 1.00 65.38 398 GLN A CA 1
ATOM 3196 C C . GLN A 1 398 ? -60.275 75.643 65.631 1.00 65.38 398 GLN A C 1
ATOM 3198 O O . GLN A 1 398 ? -60.422 76.748 66.148 1.00 65.38 398 GLN A O 1
ATOM 3203 N N . LYS A 1 399 ? -59.221 75.362 64.851 1.00 65.25 399 LYS A N 1
ATOM 3204 C CA . LYS A 1 399 ? -58.175 76.330 64.463 1.00 65.25 399 LYS A CA 1
ATOM 3205 C C . LYS A 1 399 ? -58.392 76.935 63.070 1.00 65.25 399 LYS A C 1
ATOM 3207 O O . LYS A 1 399 ? -57.678 77.868 62.706 1.00 65.25 399 LYS A O 1
ATOM 3212 N N . ALA A 1 400 ? -59.344 76.421 62.296 1.00 59.72 400 ALA A N 1
ATOM 3213 C CA . ALA A 1 400 ? -59.695 76.927 60.977 1.00 59.72 400 ALA A CA 1
ATOM 3214 C C . ALA A 1 400 ? -60.722 78.064 61.094 1.00 59.72 400 ALA A C 1
ATOM 3216 O O . ALA A 1 400 ? -61.689 77.969 61.842 1.00 59.72 400 ALA A O 1
ATOM 3217 N N . ALA A 1 401 ? -60.529 79.141 60.327 1.00 59.31 401 ALA A N 1
ATOM 3218 C CA . ALA A 1 401 ? -61.408 80.315 60.346 1.00 59.31 401 ALA A CA 1
ATOM 3219 C C . ALA A 1 401 ? -62.829 80.050 59.793 1.00 59.31 401 ALA A C 1
ATOM 3221 O O . ALA A 1 401 ? -63.697 80.900 59.955 1.00 59.31 401 ALA A O 1
ATOM 3222 N N . ASN A 1 402 ? -63.070 78.870 59.204 1.00 57.69 402 ASN A N 1
ATOM 3223 C CA . ASN A 1 402 ? -64.380 78.359 58.795 1.00 57.69 402 ASN A CA 1
ATOM 3224 C C . ASN A 1 402 ? -64.532 76.913 59.309 1.00 57.69 402 ASN A C 1
ATOM 3226 O O . ASN A 1 402 ? -63.886 76.022 58.750 1.00 57.69 402 ASN A O 1
ATOM 3230 N N . PRO A 1 403 ? -65.343 76.654 60.348 1.00 56.47 403 PRO A N 1
ATOM 3231 C CA . PRO A 1 403 ? -65.572 75.300 60.830 1.00 56.47 403 PRO A CA 1
ATOM 3232 C C . PRO A 1 403 ? -66.506 74.538 59.878 1.00 56.47 403 PRO A C 1
ATOM 3234 O O . PRO A 1 403 ? -67.606 74.997 59.577 1.00 56.47 403 PRO A O 1
ATOM 3237 N N . VAL A 1 404 ? -66.066 73.373 59.406 1.00 60.91 404 VAL A N 1
ATOM 3238 C CA . VAL A 1 404 ? -66.873 72.435 58.608 1.00 60.91 404 VAL A CA 1
ATOM 3239 C C . VAL A 1 404 ? -67.622 71.511 59.566 1.00 60.91 404 VAL A C 1
ATOM 3241 O O . VAL A 1 404 ? -67.015 70.985 60.500 1.00 60.91 404 VAL A O 1
ATOM 3244 N N . ASP A 1 405 ? -68.927 71.320 59.371 1.00 59.88 405 ASP A N 1
ATOM 3245 C CA . ASP A 1 405 ? -69.707 70.376 60.173 1.00 59.88 405 ASP A CA 1
ATOM 3246 C C . ASP A 1 405 ? -69.314 68.936 59.804 1.00 59.88 405 ASP A C 1
ATOM 3248 O O . ASP A 1 405 ? -69.481 68.491 58.671 1.00 59.88 405 ASP A O 1
ATOM 3252 N N . ILE A 1 406 ? -68.695 68.228 60.748 1.00 58.84 406 ILE A N 1
ATOM 3253 C CA . ILE A 1 406 ? -68.097 66.905 60.511 1.00 58.84 406 ILE A CA 1
ATOM 3254 C C . ILE A 1 406 ? -69.175 65.804 60.517 1.00 58.84 406 ILE A C 1
ATOM 3256 O O . ILE A 1 406 ? -68.916 64.713 60.012 1.00 58.84 406 ILE A O 1
ATOM 3260 N N . ASP A 1 407 ? -70.377 66.079 61.037 1.00 59.16 407 ASP A N 1
ATOM 3261 C CA . ASP A 1 407 ? -71.468 65.097 61.079 1.00 59.16 407 ASP A CA 1
ATOM 3262 C C . ASP A 1 407 ? -72.345 65.101 59.806 1.00 59.16 407 ASP A C 1
ATOM 3264 O O . ASP A 1 407 ? -73.030 64.113 59.559 1.00 59.16 407 ASP A O 1
ATOM 3268 N N . ASP A 1 408 ? -72.257 66.125 58.947 1.00 59.44 408 ASP A N 1
ATOM 3269 C CA . ASP A 1 408 ? -72.963 66.187 57.648 1.00 59.44 408 ASP A CA 1
ATOM 3270 C C . ASP A 1 408 ? -72.180 65.472 56.520 1.00 59.44 408 ASP A C 1
ATOM 3272 O O . ASP A 1 408 ? -72.745 64.988 55.546 1.00 59.44 408 ASP A O 1
ATOM 3276 N N . LEU A 1 409 ? -70.859 65.300 56.684 1.00 57.22 409 LEU A N 1
ATOM 3277 C CA . LEU A 1 409 ? -69.998 64.540 55.757 1.00 57.22 409 LEU A CA 1
ATOM 3278 C C . LEU A 1 409 ? -70.079 63.011 55.969 1.00 57.22 409 LEU A C 1
ATOM 3280 O O . LEU A 1 409 ? -69.494 62.242 55.208 1.00 57.22 409 LEU A O 1
ATOM 3284 N N . LEU A 1 410 ? -70.766 62.566 57.026 1.00 58.62 410 LEU A N 1
ATOM 3285 C CA . LEU A 1 410 ? -70.919 61.156 57.402 1.00 58.62 410 LEU A CA 1
ATOM 3286 C C . LEU A 1 410 ? -72.390 60.712 57.477 1.00 58.62 410 LEU A C 1
ATOM 3288 O O . LEU A 1 410 ? -72.653 59.599 57.932 1.00 58.62 410 LEU A O 1
ATOM 3292 N N . GLN A 1 411 ? -73.342 61.549 57.045 1.00 54.03 411 GLN A N 1
ATOM 3293 C CA . GLN A 1 411 ? -74.745 61.154 56.929 1.00 54.03 411 GLN A CA 1
ATOM 3294 C C . GLN A 1 411 ? -75.063 60.630 55.524 1.00 54.03 411 GLN A C 1
ATOM 3296 O O . GLN A 1 411 ? -74.890 61.285 54.502 1.00 54.03 411 GLN A O 1
ATOM 3301 N N . ASP A 1 412 ? -75.500 59.379 55.533 1.00 47.81 412 ASP A N 1
ATOM 3302 C CA . ASP A 1 412 ? -75.822 58.499 54.424 1.00 47.81 412 ASP A CA 1
ATOM 3303 C C . ASP A 1 412 ? -77.076 58.927 53.623 1.00 47.81 412 ASP A C 1
ATOM 3305 O O . ASP A 1 412 ? -78.204 58.681 54.055 1.00 47.81 412 ASP A O 1
ATOM 3309 N N . ASP A 1 413 ? -76.917 59.389 52.378 1.00 47.19 413 ASP A N 1
ATOM 3310 C CA . ASP A 1 413 ? -77.994 59.408 51.361 1.00 47.19 413 ASP A CA 1
ATOM 3311 C C . ASP A 1 413 ? -78.216 57.996 50.747 1.00 47.19 413 ASP A C 1
ATOM 3313 O O . ASP A 1 413 ? -78.302 57.781 49.535 1.00 47.19 413 ASP A O 1
ATOM 3317 N N . THR A 1 414 ? -78.303 56.963 51.593 1.00 55.66 414 THR A N 1
ATOM 3318 C CA . THR A 1 414 ? -78.261 55.534 51.208 1.00 55.66 414 THR A CA 1
ATOM 3319 C C . THR A 1 414 ? -79.623 54.888 50.930 1.00 55.66 414 THR A C 1
ATOM 3321 O O . THR A 1 414 ? -79.770 53.672 51.060 1.00 55.66 414 THR A O 1
ATOM 3324 N N . SER A 1 415 ? -80.645 55.641 50.514 1.00 55.66 415 SER A N 1
ATOM 3325 C CA . SER A 1 415 ? -81.996 55.057 50.368 1.00 55.66 415 SER A CA 1
ATOM 3326 C C . SER A 1 415 ? -82.474 54.825 48.928 1.00 55.66 415 SER A C 1
ATOM 3328 O O . SER A 1 415 ? -83.219 53.875 48.700 1.00 55.66 415 SER A O 1
ATOM 3330 N N . LEU A 1 416 ? -82.032 55.604 47.931 1.00 53.50 416 LEU A N 1
ATOM 3331 C CA . LEU A 1 416 ? -82.516 55.453 46.541 1.00 53.50 416 LEU A CA 1
ATOM 3332 C C . LEU A 1 416 ? -81.478 54.889 45.560 1.00 53.50 416 LEU A C 1
ATOM 3334 O O . LEU A 1 416 ? -81.858 54.166 44.639 1.00 53.50 416 LEU A O 1
ATOM 3338 N N . GLU A 1 417 ? -80.179 55.103 45.781 1.00 51.31 417 GLU A N 1
ATOM 3339 C CA . GLU A 1 417 ? -79.147 54.446 44.966 1.00 51.31 417 GLU A CA 1
ATOM 3340 C C . GLU A 1 417 ? -78.827 53.013 45.434 1.00 51.31 417 GLU A C 1
ATOM 3342 O O . GLU A 1 417 ? -78.364 52.188 44.651 1.00 51.31 417 GLU A O 1
ATOM 3347 N N . SER A 1 418 ? -79.173 52.656 46.678 1.00 54.88 418 SER A N 1
ATOM 3348 C CA . SER A 1 418 ? -78.891 51.336 47.265 1.00 54.88 418 SER A CA 1
ATOM 3349 C C . SER A 1 418 ? -79.525 50.171 46.493 1.00 54.88 418 SER A C 1
ATOM 3351 O O . SER A 1 418 ? -78.922 49.109 46.395 1.00 54.88 418 SER A O 1
ATOM 3353 N N . ASN A 1 419 ? -80.705 50.345 45.887 1.00 58.31 419 ASN A N 1
ATOM 3354 C CA . ASN A 1 419 ? -81.326 49.265 45.107 1.00 58.31 419 ASN A CA 1
ATOM 3355 C C . ASN A 1 419 ? -80.692 49.085 43.720 1.00 58.31 419 ASN A C 1
ATOM 3357 O O . ASN A 1 419 ? -80.524 47.948 43.287 1.00 58.31 419 ASN A O 1
ATOM 3361 N N . LYS A 1 420 ? -80.259 50.167 43.060 1.00 60.81 420 LYS A N 1
ATOM 3362 C CA . LYS A 1 420 ? -79.513 50.066 41.794 1.00 60.81 420 LYS A CA 1
ATOM 3363 C C . LYS A 1 420 ? -78.126 49.476 42.023 1.00 60.81 420 LYS A C 1
ATOM 3365 O O . LYS A 1 420 ? -77.748 48.540 41.329 1.00 60.81 420 LYS A O 1
ATOM 3370 N N . TYR A 1 421 ? -77.428 49.924 43.068 1.00 58.62 421 TYR A N 1
ATOM 3371 C CA . TYR A 1 421 ? -76.151 49.329 43.445 1.00 58.62 421 TYR A CA 1
ATOM 3372 C C . TYR A 1 421 ? -76.292 47.881 43.905 1.00 58.62 421 TYR A C 1
ATOM 3374 O O . TYR A 1 421 ? -75.392 47.103 43.639 1.00 58.62 421 TYR A O 1
ATOM 3382 N N . LYS A 1 422 ? -77.398 47.463 44.538 1.00 71.00 422 LYS A N 1
ATOM 3383 C CA . LYS A 1 422 ? -77.619 46.044 44.875 1.00 71.00 422 LYS A CA 1
ATOM 3384 C C . LYS A 1 422 ? -77.790 45.170 43.635 1.00 71.00 422 LYS A C 1
ATOM 3386 O O . LYS A 1 422 ? -77.154 44.124 43.573 1.00 71.00 422 LYS A O 1
ATOM 3391 N N . GLU A 1 423 ? -78.581 45.598 42.652 1.00 72.38 423 GLU A N 1
ATOM 3392 C CA . GLU A 1 423 ? -78.741 44.855 41.393 1.00 72.38 423 GLU A CA 1
ATOM 3393 C C . GLU A 1 423 ? -77.450 44.836 40.561 1.00 72.38 423 GLU A C 1
ATOM 3395 O O . GLU A 1 423 ? -77.106 43.815 39.964 1.00 72.38 423 GLU A O 1
ATOM 3400 N N . GLU A 1 424 ? -76.700 45.939 40.530 1.00 76.19 424 GLU A N 1
ATOM 3401 C CA . GLU A 1 424 ? -75.386 45.984 39.882 1.00 76.19 424 GLU A CA 1
ATOM 3402 C C . GLU A 1 424 ? -74.359 45.131 40.632 1.00 76.19 424 GLU A C 1
ATOM 3404 O O . GLU A 1 424 ? -73.601 44.400 40.003 1.00 76.19 424 GLU A O 1
ATOM 3409 N N . LEU A 1 425 ? -74.380 45.124 41.965 1.00 75.31 425 LEU A N 1
ATOM 3410 C CA . LEU A 1 425 ? -73.525 44.265 42.781 1.00 75.31 425 LEU A CA 1
ATOM 3411 C C . LEU A 1 425 ? -73.871 42.783 42.587 1.00 75.31 425 LEU A C 1
ATOM 3413 O O . LEU A 1 425 ? -72.975 41.946 42.618 1.00 75.31 425 LEU A O 1
ATOM 3417 N N . GLU A 1 426 ? -75.143 42.440 42.379 1.00 81.94 426 GLU A N 1
ATOM 3418 C CA . GLU A 1 426 ? -75.571 41.067 42.099 1.00 81.94 426 GLU A CA 1
ATOM 3419 C C . GLU A 1 426 ? -75.129 40.619 40.699 1.00 81.94 426 GLU A C 1
ATOM 3421 O O . GLU A 1 426 ? -74.515 39.560 40.566 1.00 81.94 426 GLU A O 1
ATOM 3426 N N . LYS A 1 427 ? -75.286 41.471 39.677 1.00 83.00 427 LYS A N 1
ATOM 3427 C CA . LYS A 1 427 ? -74.752 41.215 38.326 1.00 83.00 427 LYS A CA 1
ATOM 3428 C C . LYS A 1 427 ? -73.229 41.098 38.319 1.00 83.00 427 LYS A C 1
ATOM 3430 O O . LYS A 1 427 ? -72.696 40.158 37.738 1.00 83.00 427 LYS A O 1
ATOM 3435 N N . VAL A 1 428 ? -72.522 41.988 39.015 1.00 84.50 428 VAL A N 1
ATOM 3436 C CA . VAL A 1 428 ? -71.057 41.935 39.141 1.00 84.50 428 VAL A CA 1
ATOM 3437 C C . VAL A 1 428 ? -70.619 40.694 39.919 1.00 84.50 428 VAL A C 1
ATOM 3439 O O . VAL A 1 428 ? -69.608 40.092 39.570 1.00 84.50 428 VAL A O 1
ATOM 3442 N N . LYS A 1 429 ? -71.375 40.245 40.928 1.00 85.00 429 LYS A N 1
ATOM 3443 C CA . LYS A 1 429 ? -71.104 38.974 41.623 1.00 85.00 429 LYS A CA 1
ATOM 3444 C C . LYS A 1 429 ? -71.307 37.766 40.715 1.00 85.00 429 LYS A C 1
ATOM 3446 O O . LYS A 1 429 ? -70.482 36.857 40.744 1.00 85.00 429 LYS A O 1
ATOM 3451 N N . GLU A 1 430 ? -72.352 37.748 39.892 1.00 86.94 430 GLU A N 1
ATOM 3452 C CA . GLU A 1 430 ? -72.550 36.683 38.906 1.00 86.94 430 GLU A CA 1
ATOM 3453 C C . GLU A 1 430 ? -71.457 36.685 37.831 1.00 86.94 430 GLU A C 1
ATOM 3455 O O . GLU A 1 430 ? -70.938 35.627 37.469 1.00 86.94 430 GLU A O 1
ATOM 3460 N N . GLU A 1 431 ? -71.063 37.859 37.337 1.00 86.44 431 GLU A N 1
ATOM 3461 C CA . GLU A 1 431 ? -69.942 38.010 36.409 1.00 86.44 431 GLU A CA 1
ATOM 3462 C C . GLU A 1 431 ? -68.620 37.590 37.051 1.00 86.44 431 GLU A C 1
ATOM 3464 O O . GLU A 1 431 ? -67.820 36.910 36.408 1.00 86.44 431 GLU A O 1
ATOM 3469 N N . PHE A 1 432 ? -68.417 37.905 38.330 1.00 85.81 432 PHE A N 1
ATOM 3470 C CA . PHE A 1 432 ? -67.251 37.490 39.097 1.00 85.81 432 PHE A CA 1
ATOM 3471 C C . PHE A 1 432 ? -67.217 35.976 39.310 1.00 85.81 432 PHE A C 1
ATOM 3473 O O . PHE A 1 432 ? -66.175 35.365 39.096 1.00 85.81 432 PHE A O 1
ATOM 3480 N N . GLU A 1 433 ? -68.334 35.333 39.658 1.00 87.44 433 GLU A N 1
ATOM 3481 C CA . GLU A 1 433 ? -68.389 33.871 39.794 1.00 87.44 433 GLU A CA 1
ATOM 3482 C C . GLU A 1 433 ? -68.206 33.171 38.439 1.00 87.44 433 GLU A C 1
ATOM 3484 O O . GLU A 1 433 ? -67.476 32.181 38.336 1.00 87.44 433 GLU A O 1
ATOM 3489 N N . ARG A 1 434 ? -68.753 33.728 37.350 1.00 85.56 434 ARG A N 1
ATOM 3490 C CA . ARG A 1 434 ? -68.472 33.245 35.986 1.00 85.56 434 ARG A CA 1
ATOM 3491 C C . ARG A 1 434 ? -67.005 33.434 35.606 1.00 85.56 434 ARG A C 1
ATOM 3493 O O . ARG A 1 434 ? -66.411 32.534 35.007 1.00 85.56 434 ARG A O 1
ATOM 3500 N N . TYR A 1 435 ? -66.406 34.570 35.953 1.00 87.31 435 TYR A N 1
ATOM 3501 C CA . TYR A 1 435 ? -64.993 34.847 35.714 1.00 87.31 435 TYR A CA 1
ATOM 3502 C C . TYR A 1 435 ? -64.100 33.912 36.530 1.00 87.31 435 TYR A C 1
ATOM 3504 O O . TYR A 1 435 ? -63.163 33.341 35.985 1.00 87.31 435 TYR A O 1
ATOM 3512 N N . LYS A 1 436 ? -64.431 33.668 37.797 1.00 87.69 436 LYS A N 1
ATOM 3513 C CA . LYS A 1 436 ? -63.738 32.745 38.699 1.00 87.69 436 LYS A CA 1
ATOM 3514 C C . LYS A 1 436 ? -63.810 31.306 38.199 1.00 87.69 436 LYS A C 1
ATOM 3516 O O . LYS A 1 436 ? -62.776 30.649 38.126 1.00 87.69 436 LYS A O 1
ATOM 3521 N N . LEU A 1 437 ? -64.978 30.835 37.760 1.00 82.69 437 LEU A N 1
ATOM 3522 C CA . LEU A 1 437 ? -65.129 29.509 37.147 1.00 82.69 437 LEU A CA 1
ATOM 3523 C C . LEU A 1 437 ? -64.341 29.389 35.836 1.00 82.69 437 LEU A C 1
ATOM 3525 O O . LEU A 1 437 ? -63.672 28.380 35.597 1.00 82.69 437 LEU A O 1
ATOM 3529 N N . ARG A 1 438 ? -64.362 30.429 34.992 1.00 81.75 438 ARG A N 1
ATOM 3530 C CA . ARG A 1 438 ? -63.574 30.469 33.752 1.00 81.75 438 ARG A CA 1
ATOM 3531 C C . ARG A 1 438 ? -62.071 30.485 34.046 1.00 81.75 438 ARG A C 1
ATOM 3533 O O . ARG A 1 438 ? -61.340 29.703 33.443 1.00 81.75 438 ARG A O 1
ATOM 3540 N N . ALA A 1 439 ? -61.615 31.307 34.986 1.00 78.62 439 ALA A N 1
ATOM 3541 C CA . ALA A 1 439 ? -60.221 31.396 35.411 1.00 78.62 439 ALA A CA 1
ATOM 3542 C C . ALA A 1 439 ? -59.740 30.079 36.031 1.00 78.62 439 ALA A C 1
ATOM 3544 O O . ALA A 1 439 ? -58.668 29.596 35.679 1.00 78.62 439 ALA A O 1
ATOM 3545 N N . GLN A 1 440 ? -60.556 29.440 36.874 1.00 79.88 440 GLN A N 1
ATOM 3546 C CA . GLN A 1 440 ? -60.246 28.142 37.473 1.00 79.88 440 GLN A CA 1
ATOM 3547 C C . GLN A 1 440 ? -60.166 27.031 36.415 1.00 79.88 440 GLN A C 1
ATOM 3549 O O . GLN A 1 440 ? -59.268 26.192 36.472 1.00 79.88 440 GLN A O 1
ATOM 3554 N N . SER A 1 441 ? -61.048 27.046 35.412 1.00 79.12 441 SER A N 1
ATOM 3555 C CA . SER A 1 441 ? -60.989 26.126 34.268 1.00 79.12 441 SER A CA 1
ATOM 3556 C C . SER A 1 441 ? -59.728 26.337 33.421 1.00 79.12 441 SER A C 1
ATOM 3558 O O . SER A 1 441 ? -59.033 25.376 33.083 1.00 79.12 441 SER A O 1
ATOM 3560 N N . VAL A 1 442 ? -59.366 27.593 33.138 1.00 76.62 442 VAL A N 1
ATOM 3561 C CA . VAL A 1 442 ? -58.135 27.929 32.407 1.00 76.62 442 VAL A CA 1
ATOM 3562 C C . VAL A 1 442 ? -56.898 27.509 33.198 1.00 76.62 442 VAL A C 1
ATOM 3564 O O . VAL A 1 442 ? -56.018 26.877 32.624 1.00 76.62 442 VAL A O 1
ATOM 3567 N N . LEU A 1 443 ? -56.844 27.767 34.507 1.00 72.25 443 LEU A N 1
ATOM 3568 C CA . LEU A 1 443 ? -55.745 27.352 35.387 1.00 72.25 443 LEU A CA 1
ATOM 3569 C C . LEU A 1 443 ? -55.607 25.831 35.462 1.00 72.25 443 LEU A C 1
ATOM 3571 O O . LEU A 1 443 ? -54.494 25.314 35.400 1.00 72.25 443 LEU A O 1
ATOM 3575 N N . LYS A 1 444 ? -56.723 25.098 35.532 1.00 73.12 444 LYS A N 1
ATOM 3576 C CA . LYS A 1 444 ? -56.702 23.632 35.560 1.00 73.12 444 LYS A CA 1
ATOM 3577 C C . LYS A 1 444 ? -56.197 23.053 34.235 1.00 73.12 444 LYS A C 1
ATOM 3579 O O . LYS A 1 444 ? -55.329 22.186 34.244 1.00 73.12 444 LYS A O 1
ATOM 3584 N N . ASN A 1 445 ? -56.653 23.600 33.107 1.00 69.94 445 ASN A N 1
ATOM 3585 C CA . ASN A 1 445 ? -56.200 23.193 31.772 1.00 69.94 445 ASN A CA 1
ATOM 3586 C C . ASN A 1 445 ? -54.748 23.613 31.483 1.00 69.94 445 ASN A C 1
ATOM 3588 O O . ASN A 1 445 ? -54.009 22.901 30.795 1.00 69.94 445 ASN A O 1
ATOM 3592 N N . LYS A 1 446 ? -54.323 24.760 32.021 1.00 74.12 446 LYS A N 1
ATOM 3593 C CA . LYS A 1 446 ? -52.950 25.264 31.937 1.00 74.12 446 LYS A CA 1
ATOM 3594 C C . LYS A 1 446 ? -52.004 24.396 32.763 1.00 74.12 446 LYS A C 1
ATOM 3596 O O . LYS A 1 446 ? -51.000 23.951 32.226 1.00 74.12 446 LYS A O 1
ATOM 3601 N N . SER A 1 447 ? -52.390 24.035 33.987 1.00 63.19 447 SER A N 1
ATOM 3602 C CA . SER A 1 447 ? -51.637 23.119 34.850 1.00 63.19 447 SER A CA 1
ATOM 3603 C C . SER A 1 447 ? -51.452 21.740 34.207 1.00 63.19 447 SER A C 1
ATOM 3605 O O . SER A 1 447 ? -50.336 21.233 34.170 1.00 63.19 447 SER A O 1
ATOM 3607 N N . THR A 1 448 ? -52.490 21.153 33.598 1.00 66.94 448 THR A N 1
ATOM 3608 C CA . THR A 1 448 ? -52.348 19.853 32.914 1.00 66.94 448 THR A CA 1
ATOM 3609 C C . THR A 1 448 ? -51.435 19.908 31.687 1.00 66.94 448 THR A C 1
ATOM 3611 O O . THR A 1 448 ? -50.679 18.966 31.455 1.00 66.94 448 THR A O 1
ATOM 3614 N N . LYS A 1 449 ? -51.460 21.006 30.915 1.00 70.44 449 LYS A N 1
ATOM 3615 C CA . LYS A 1 449 ? -50.547 21.196 29.775 1.00 70.44 449 LYS A CA 1
ATOM 3616 C C . LYS A 1 449 ? -49.118 21.500 30.222 1.00 70.44 449 LYS A C 1
ATOM 3618 O O . LYS A 1 449 ? -48.185 20.965 29.638 1.00 70.44 449 LYS A O 1
ATOM 3623 N N . ASP A 1 450 ? -48.938 22.291 31.275 1.00 69.06 450 ASP A N 1
ATOM 3624 C CA . ASP A 1 450 ? -47.614 22.605 31.815 1.00 69.06 450 ASP A CA 1
ATOM 3625 C C . ASP A 1 450 ? -46.959 21.370 32.457 1.00 69.06 450 ASP A C 1
ATOM 3627 O O . ASP A 1 450 ? -45.747 21.214 32.348 1.00 69.06 450 ASP A O 1
ATOM 3631 N N . VAL A 1 451 ? -47.738 20.436 33.024 1.00 70.19 451 VAL A N 1
ATOM 3632 C CA . VAL A 1 451 ? -47.245 19.121 33.489 1.00 70.19 451 VAL A CA 1
ATOM 3633 C C . VAL A 1 451 ? -46.822 18.212 32.322 1.00 70.19 451 VAL A C 1
ATOM 3635 O O . VAL A 1 451 ? -45.866 17.449 32.447 1.00 70.19 451 VAL A O 1
ATOM 3638 N N . GLY A 1 452 ? -47.505 18.283 31.174 1.00 75.62 452 GLY A N 1
ATOM 3639 C CA . GLY A 1 452 ? -47.089 17.583 29.951 1.00 75.62 452 GLY A CA 1
ATOM 3640 C C . GLY A 1 452 ? -45.792 18.158 29.378 1.00 75.62 452 GLY A C 1
ATOM 3641 O O . GLY A 1 452 ? -44.825 17.429 29.171 1.00 75.62 452 GLY A O 1
ATOM 3642 N N . ASN A 1 453 ? -45.739 19.484 29.242 1.00 76.62 453 ASN A N 1
ATOM 3643 C CA . ASN A 1 453 ? -44.570 20.195 28.734 1.00 76.62 453 ASN A CA 1
ATOM 3644 C C . ASN A 1 453 ? -43.348 20.043 29.654 1.00 76.62 453 ASN A C 1
ATOM 3646 O O . ASN A 1 453 ? -42.233 19.928 29.163 1.00 76.62 453 ASN A O 1
ATOM 3650 N N . THR A 1 454 ? -43.522 20.009 30.980 1.00 81.06 454 THR A N 1
ATOM 3651 C CA . THR A 1 454 ? -42.399 19.771 31.911 1.00 81.06 454 THR A CA 1
ATOM 3652 C C . THR A 1 454 ? -41.818 18.371 31.757 1.00 81.06 454 THR A C 1
ATOM 3654 O O . THR A 1 454 ? -40.601 18.240 31.703 1.00 81.06 454 THR A O 1
ATOM 3657 N N . LYS A 1 455 ? -42.652 17.338 31.581 1.00 83.56 455 LYS A N 1
ATOM 3658 C CA . LYS A 1 455 ? -42.172 15.971 31.317 1.00 83.56 455 LYS A CA 1
ATOM 3659 C C . LYS A 1 455 ? -41.420 15.858 29.990 1.00 83.56 455 LYS A C 1
ATOM 3661 O O . LYS A 1 455 ? -40.390 15.192 29.939 1.00 83.56 455 LYS A O 1
ATOM 3666 N N . GLU A 1 456 ? -41.900 16.512 28.934 1.00 84.94 456 GLU A N 1
ATOM 3667 C CA . GLU A 1 456 ? -41.195 16.562 27.645 1.00 84.94 456 GLU A CA 1
ATOM 3668 C C . GLU A 1 456 ? -39.868 17.318 27.752 1.00 84.94 456 GLU A C 1
ATOM 3670 O O . GLU A 1 456 ? -38.846 16.854 27.252 1.00 84.94 456 GLU A O 1
ATOM 3675 N N . VAL A 1 457 ? -39.848 18.445 28.466 1.00 86.88 457 VAL A N 1
ATOM 3676 C CA . VAL A 1 457 ? -38.622 19.204 28.740 1.00 86.88 457 VAL A CA 1
ATOM 3677 C C . VAL A 1 457 ? -37.627 18.375 29.554 1.00 86.88 457 VAL A C 1
ATOM 3679 O O . VAL A 1 457 ? -36.431 18.418 29.270 1.00 86.88 457 VAL A O 1
ATOM 3682 N N . ASP A 1 458 ? -38.084 17.594 30.529 1.00 88.44 458 ASP A N 1
ATOM 3683 C CA . ASP A 1 458 ? -37.216 16.725 31.326 1.00 88.44 458 ASP A CA 1
ATOM 3684 C C . ASP A 1 458 ? -36.680 15.537 30.512 1.00 88.44 458 ASP A C 1
ATOM 3686 O O . ASP A 1 458 ? -35.512 15.171 30.665 1.00 88.44 458 ASP A O 1
ATOM 3690 N N . LEU A 1 459 ? -37.472 15.000 29.577 1.00 91.94 459 LEU A N 1
ATOM 3691 C CA . LEU A 1 459 ? -37.022 13.990 28.614 1.00 91.94 459 LEU A CA 1
ATOM 3692 C C . LEU A 1 459 ? -35.987 14.561 27.630 1.00 91.94 459 LEU A C 1
ATOM 3694 O O . LEU A 1 459 ? -34.978 13.927 27.336 1.00 91.94 459 LEU A O 1
ATOM 3698 N N . LEU A 1 460 ? -36.192 15.781 27.136 1.00 91.44 460 LEU A N 1
ATOM 3699 C CA . LEU A 1 460 ? -35.218 16.449 26.271 1.00 91.44 460 LEU A CA 1
ATOM 3700 C C . LEU A 1 460 ? -33.930 16.773 27.036 1.00 91.44 460 LEU A C 1
ATOM 3702 O O . LEU A 1 460 ? -32.835 16.611 26.502 1.00 91.44 460 LEU A O 1
ATOM 3706 N N . LYS A 1 461 ? -34.026 17.170 28.310 1.00 92.19 461 LYS A N 1
ATOM 3707 C CA . LYS A 1 461 ? -32.856 17.366 29.176 1.00 92.19 461 LYS A CA 1
ATOM 3708 C C . LYS A 1 461 ? -32.095 16.063 29.415 1.00 92.19 461 LYS A C 1
ATOM 3710 O O . LYS A 1 461 ? -30.864 16.099 29.399 1.00 92.19 461 LYS A O 1
ATOM 3715 N N . SER A 1 462 ? -32.779 14.932 29.615 1.00 93.50 462 SER A N 1
ATOM 3716 C CA . SER A 1 462 ? -32.107 13.633 29.753 1.00 93.50 462 SER A CA 1
ATOM 3717 C C . SER A 1 462 ? -31.433 13.212 28.447 1.00 93.50 462 SER A C 1
ATOM 3719 O O . SER A 1 462 ? -30.261 12.855 28.471 1.00 93.50 462 SER A O 1
ATOM 3721 N N . GLN A 1 463 ? -32.086 13.397 27.297 1.00 93.62 463 GLN A N 1
ATOM 3722 C CA . GLN A 1 463 ? -31.481 13.144 25.984 1.00 93.62 463 GLN A CA 1
ATOM 3723 C C . GLN A 1 463 ? -30.263 14.039 25.713 1.00 93.62 463 GLN A C 1
ATOM 3725 O O . GLN A 1 463 ? -29.242 13.559 25.224 1.00 93.62 463 GLN A O 1
ATOM 3730 N N . ILE A 1 464 ? -30.321 15.328 26.064 1.00 92.25 464 ILE A N 1
ATOM 3731 C CA . ILE A 1 464 ? -29.173 16.243 25.954 1.00 92.25 464 ILE A CA 1
ATOM 3732 C C . ILE A 1 464 ? -28.034 15.790 26.871 1.00 92.25 464 ILE A C 1
ATOM 3734 O O . ILE A 1 464 ? -26.870 15.872 26.480 1.00 92.25 464 ILE A O 1
ATOM 3738 N N . LYS A 1 465 ? -28.343 15.315 28.081 1.00 95.38 465 LYS A N 1
ATOM 3739 C CA . LYS A 1 465 ? -27.340 14.775 29.003 1.00 95.38 465 LYS A CA 1
ATOM 3740 C C . LYS A 1 465 ? -26.687 13.515 28.429 1.00 95.38 465 LYS A C 1
ATOM 3742 O O . LYS A 1 465 ? -25.463 13.464 28.372 1.00 95.38 465 LYS A O 1
ATOM 3747 N N . ASP A 1 466 ? -27.475 12.577 27.916 1.00 94.44 466 ASP A N 1
ATOM 3748 C CA . ASP A 1 466 ? -26.974 11.347 27.300 1.00 94.44 466 ASP A CA 1
ATOM 3749 C C . ASP A 1 466 ? -26.125 11.641 26.059 1.00 94.44 466 ASP A C 1
ATOM 3751 O O . ASP A 1 466 ? -25.081 11.027 25.861 1.00 94.44 466 ASP A O 1
ATOM 3755 N N . LEU A 1 467 ? -26.524 12.614 25.232 1.00 92.69 467 LEU A N 1
ATOM 3756 C CA . LEU A 1 467 ? -25.727 13.067 24.090 1.00 92.69 467 LEU A CA 1
ATOM 3757 C C . LEU A 1 467 ? -24.428 13.746 24.533 1.00 92.69 467 LEU A C 1
ATOM 3759 O O . LEU A 1 467 ? -23.385 13.503 23.931 1.00 92.69 467 LEU A O 1
ATOM 3763 N N . LYS A 1 468 ? -24.455 14.557 25.598 1.00 93.75 468 LYS A N 1
ATOM 3764 C CA . LYS A 1 468 ? -23.241 15.155 26.175 1.00 93.75 468 LYS A CA 1
ATOM 3765 C C . LYS A 1 468 ? -22.299 14.087 26.733 1.00 93.75 468 LYS A C 1
ATOM 3767 O O . LYS A 1 468 ? -21.092 14.201 26.538 1.00 93.75 468 LYS A O 1
ATOM 3772 N N . ASP A 1 469 ? -22.818 13.055 27.388 1.00 95.38 469 ASP A N 1
ATOM 3773 C CA . ASP A 1 469 ? -22.003 11.974 27.946 1.00 95.38 469 ASP A CA 1
ATOM 3774 C C . ASP A 1 469 ? -21.487 11.024 26.846 1.00 95.38 469 ASP A C 1
ATOM 3776 O O . ASP A 1 469 ? -20.325 10.614 26.884 1.00 95.38 469 ASP A O 1
ATOM 3780 N N . LYS A 1 470 ? -22.264 10.789 25.779 1.00 95.62 470 LYS A N 1
ATOM 3781 C CA . LYS A 1 470 ? -21.784 10.145 24.541 1.00 95.62 470 LYS A CA 1
ATOM 3782 C C . LYS A 1 470 ? -20.679 10.949 23.859 1.00 95.62 470 LYS A C 1
ATOM 3784 O O . LYS A 1 470 ? -19.702 10.383 23.392 1.00 95.62 470 LYS A O 1
ATOM 3789 N N . LEU A 1 471 ? -20.796 12.273 23.826 1.00 91.12 471 LEU A N 1
ATOM 3790 C CA . LEU A 1 471 ? -19.778 13.132 23.225 1.00 91.12 471 LEU A CA 1
ATOM 3791 C C . LEU A 1 471 ? -18.489 13.160 24.061 1.00 91.12 471 LEU A C 1
ATOM 3793 O O . LEU A 1 471 ? -17.399 13.150 23.501 1.00 91.12 471 LEU A O 1
ATOM 3797 N N . LYS A 1 472 ? -18.594 13.130 25.395 1.00 95.00 472 LYS A N 1
ATOM 3798 C CA . LYS A 1 472 ? -17.428 12.987 26.284 1.00 95.00 472 LYS A CA 1
ATOM 3799 C C . LYS A 1 472 ? -16.745 11.631 26.135 1.00 95.00 472 LYS A C 1
ATOM 3801 O O . LYS A 1 472 ? -15.525 11.588 26.079 1.00 95.00 472 LYS A O 1
ATOM 3806 N N . THR A 1 473 ? -17.514 10.545 26.083 1.00 95.31 473 THR A N 1
ATOM 3807 C CA . THR A 1 473 ? -16.956 9.197 25.889 1.00 95.31 473 THR A CA 1
ATOM 3808 C C . THR A 1 473 ? -16.306 9.062 24.518 1.00 95.31 473 THR A C 1
ATOM 3810 O O . THR A 1 473 ? -15.201 8.543 24.437 1.00 95.31 473 THR A O 1
ATOM 3813 N N . LEU A 1 474 ? -16.914 9.622 23.468 1.00 94.12 474 LEU A N 1
ATOM 3814 C CA . LEU A 1 474 ? -16.311 9.655 22.138 1.00 94.12 474 LEU A CA 1
ATOM 3815 C C . LEU A 1 474 ? -15.021 10.485 22.110 1.00 94.12 474 LEU A C 1
ATOM 3817 O O . LEU A 1 474 ? -14.047 10.059 21.505 1.00 94.12 474 LEU A O 1
ATOM 3821 N N . HIS A 1 475 ? -14.974 11.643 22.777 1.00 94.00 475 HIS A N 1
ATOM 3822 C CA . HIS A 1 475 ? -13.725 12.403 22.898 1.00 94.00 475 HIS A CA 1
ATOM 3823 C C . HIS A 1 475 ? -12.647 11.625 23.654 1.00 94.00 475 HIS A C 1
ATOM 3825 O O . HIS A 1 475 ? -11.512 11.598 23.197 1.00 94.00 475 HIS A O 1
ATOM 3831 N N . LEU A 1 476 ? -13.001 10.953 24.753 1.00 95.94 476 LEU A N 1
ATOM 3832 C CA . LEU A 1 476 ? -12.049 10.134 25.501 1.00 95.94 476 LEU A CA 1
ATOM 3833 C C . LEU A 1 476 ? -11.493 8.993 24.636 1.00 95.94 476 LEU A C 1
ATOM 3835 O O . LEU A 1 476 ? -10.290 8.774 24.629 1.00 95.94 476 LEU A O 1
ATOM 3839 N N . GLN A 1 477 ? -12.346 8.334 23.846 1.00 94.44 477 GLN A N 1
ATOM 3840 C CA . GLN A 1 477 ? -11.922 7.307 22.890 1.00 94.44 477 GLN A CA 1
ATOM 3841 C C . GLN A 1 477 ? -11.014 7.874 21.795 1.00 94.44 477 GLN A C 1
ATOM 3843 O O . GLN A 1 477 ? -10.001 7.267 21.474 1.00 94.44 477 GLN A O 1
ATOM 3848 N N . MET A 1 478 ? -11.325 9.054 21.249 1.00 91.75 478 MET A N 1
ATOM 3849 C CA . MET A 1 478 ? -10.451 9.713 20.272 1.00 91.75 478 MET A CA 1
ATOM 3850 C C . MET A 1 478 ? -9.088 10.066 20.878 1.00 91.75 478 MET A C 1
ATOM 3852 O O . MET A 1 478 ? -8.068 9.893 20.214 1.00 91.75 478 MET A O 1
ATOM 3856 N N . ASP A 1 479 ? -9.051 10.537 22.126 1.00 94.06 479 ASP A N 1
ATOM 3857 C CA . ASP A 1 479 ? -7.806 10.844 22.833 1.00 94.06 479 ASP A CA 1
ATOM 3858 C C . ASP A 1 479 ? -6.977 9.574 23.094 1.00 94.06 479 ASP A C 1
ATOM 3860 O O . ASP A 1 479 ? -5.768 9.559 22.847 1.00 94.06 479 ASP A O 1
ATOM 3864 N N . GLU A 1 480 ? -7.623 8.485 23.518 1.00 95.31 480 GLU A N 1
ATOM 3865 C CA . GLU A 1 480 ? -6.994 7.171 23.693 1.00 95.31 480 GLU A CA 1
ATOM 3866 C C . GLU A 1 480 ? -6.455 6.614 22.364 1.00 95.31 480 GLU A C 1
ATOM 3868 O O . GLU A 1 480 ? -5.297 6.193 22.296 1.00 95.31 480 GLU A O 1
ATOM 3873 N N . ASP A 1 481 ? -7.237 6.682 21.284 1.00 90.38 481 ASP A N 1
ATOM 3874 C CA . ASP A 1 481 ? -6.832 6.251 19.943 1.00 90.38 481 ASP A CA 1
ATOM 3875 C C . ASP A 1 481 ? -5.663 7.089 19.400 1.00 90.38 481 ASP A C 1
ATOM 3877 O O . ASP A 1 481 ? -4.732 6.553 18.782 1.00 90.38 481 ASP A O 1
ATOM 3881 N N . MET A 1 482 ? -5.666 8.404 19.650 1.00 91.50 482 MET A N 1
ATOM 3882 C CA . MET A 1 482 ? -4.562 9.297 19.289 1.00 91.50 482 MET A CA 1
ATOM 3883 C C . MET A 1 482 ? -3.280 8.927 20.033 1.00 91.50 482 MET A C 1
ATOM 3885 O O . MET A 1 482 ? -2.220 8.813 19.406 1.00 91.50 482 MET A O 1
ATOM 3889 N N . GLU A 1 483 ? -3.355 8.691 21.343 1.00 92.56 483 GLU A N 1
ATOM 3890 C CA . GLU A 1 483 ? -2.197 8.261 22.123 1.00 92.56 483 GLU A CA 1
ATOM 3891 C C . GLU A 1 483 ? -1.709 6.876 21.677 1.00 92.56 483 GLU A C 1
ATOM 3893 O O . GLU A 1 483 ? -0.509 6.698 21.461 1.00 92.56 483 GLU A O 1
ATOM 3898 N N . MET A 1 484 ? -2.595 5.913 21.413 1.00 92.12 484 MET A N 1
ATOM 3899 C CA . MET A 1 484 ? -2.213 4.592 20.895 1.00 92.12 484 MET A CA 1
ATOM 3900 C C . MET A 1 484 ? -1.543 4.673 19.517 1.00 92.12 484 MET A C 1
ATOM 3902 O O . MET A 1 484 ? -0.513 4.031 19.280 1.00 92.12 484 MET A O 1
ATOM 3906 N N . SER A 1 485 ? -2.065 5.507 18.615 1.00 82.50 485 SER A N 1
ATOM 3907 C CA . SER A 1 485 ? -1.462 5.765 17.304 1.00 82.50 485 SER A CA 1
ATOM 3908 C C . SER A 1 485 ? -0.078 6.406 17.431 1.00 82.50 485 SER A C 1
ATOM 3910 O O . SER A 1 485 ? 0.870 6.001 16.749 1.00 82.50 485 SER A O 1
ATOM 3912 N N . LYS A 1 486 ? 0.088 7.351 18.361 1.00 93.25 486 LYS A N 1
ATOM 3913 C CA . LYS A 1 486 ? 1.369 8.002 18.655 1.00 93.25 486 LYS A CA 1
ATOM 3914 C C . LYS A 1 486 ? 2.388 7.026 19.241 1.00 93.25 486 LYS A C 1
ATOM 3916 O O . LYS A 1 486 ? 3.532 7.006 18.786 1.00 93.25 486 LYS A O 1
ATOM 3921 N N . HIS A 1 487 ? 1.984 6.159 20.171 1.00 93.06 487 HIS A N 1
ATOM 3922 C CA . HIS A 1 487 ? 2.842 5.103 20.718 1.00 93.06 487 HIS A CA 1
ATOM 3923 C C . HIS A 1 487 ? 3.261 4.099 19.639 1.00 93.06 487 HIS A C 1
ATOM 3925 O O . HIS A 1 487 ? 4.440 3.751 19.548 1.00 93.06 487 HIS A O 1
ATOM 3931 N N . ARG A 1 488 ? 2.330 3.677 18.773 1.00 94.31 488 ARG A N 1
ATOM 3932 C CA . ARG A 1 488 ? 2.613 2.777 17.644 1.00 94.31 488 ARG A CA 1
ATOM 3933 C C . ARG A 1 488 ? 3.533 3.416 16.607 1.00 94.31 488 ARG A C 1
ATOM 3935 O O . ARG A 1 488 ? 4.437 2.760 16.098 1.00 94.31 488 ARG A O 1
ATOM 3942 N N . THR A 1 489 ? 3.328 4.693 16.303 1.00 87.25 489 THR A N 1
ATOM 3943 C CA . THR A 1 489 ? 4.191 5.442 15.384 1.00 87.25 489 THR A CA 1
ATOM 3944 C C . THR A 1 489 ? 5.585 5.605 15.983 1.00 87.25 489 THR A C 1
ATOM 3946 O O . THR A 1 489 ? 6.572 5.349 15.301 1.00 87.25 489 THR A O 1
ATOM 3949 N N . GLY A 1 490 ? 5.682 5.922 17.277 1.00 95.31 490 GLY A N 1
ATOM 3950 C CA . GLY A 1 490 ? 6.953 6.020 17.991 1.00 95.31 490 GLY A CA 1
ATOM 3951 C C . GLY A 1 490 ? 7.706 4.689 18.076 1.00 95.31 490 GLY A C 1
ATOM 3952 O O . GLY A 1 490 ? 8.925 4.666 17.910 1.00 95.31 490 GLY A O 1
ATOM 3953 N N . SER A 1 491 ? 7.014 3.565 18.291 1.00 94.25 491 SER A N 1
ATOM 3954 C CA . SER A 1 491 ? 7.648 2.240 18.285 1.00 94.25 491 SER A CA 1
ATOM 3955 C C . SER A 1 491 ? 8.111 1.843 16.883 1.00 94.25 491 SER A C 1
ATOM 3957 O O . SER A 1 491 ? 9.260 1.431 16.724 1.00 94.25 491 SER A O 1
ATOM 3959 N N . MET A 1 492 ? 7.283 2.064 15.857 1.00 87.69 492 MET A N 1
ATOM 3960 C CA . MET A 1 492 ? 7.654 1.826 14.461 1.00 87.69 492 MET A CA 1
ATOM 3961 C C . MET A 1 492 ? 8.860 2.682 14.058 1.00 87.69 492 MET A C 1
ATOM 3963 O O . MET A 1 492 ? 9.826 2.166 13.501 1.00 87.69 492 MET A O 1
ATOM 3967 N N . GLN A 1 493 ? 8.867 3.968 14.415 1.00 93.12 493 GLN A N 1
ATOM 3968 C CA . GLN A 1 493 ? 9.986 4.868 14.146 1.00 93.12 493 GLN A CA 1
ATOM 3969 C C . GLN A 1 493 ? 11.277 4.376 14.812 1.00 93.12 493 GLN A C 1
ATOM 3971 O O . GLN A 1 493 ? 12.315 4.334 14.157 1.00 93.12 493 GLN A O 1
ATOM 3976 N N . LYS A 1 494 ? 11.220 3.911 16.069 1.00 94.25 494 LYS A N 1
ATOM 3977 C CA . LYS A 1 494 ? 12.378 3.293 16.743 1.00 94.25 494 LYS A CA 1
ATOM 3978 C C . LYS A 1 494 ? 12.876 2.040 16.017 1.00 94.25 494 LYS A C 1
ATOM 3980 O O . LYS A 1 494 ? 14.085 1.862 15.894 1.00 94.25 494 LYS A O 1
ATOM 3985 N N . THR A 1 495 ? 11.978 1.187 15.515 1.00 93.94 495 THR A N 1
ATOM 3986 C CA . THR A 1 495 ? 12.380 -0.007 14.745 1.00 93.94 495 THR A CA 1
ATOM 3987 C C . THR A 1 495 ? 12.991 0.337 13.389 1.00 93.94 495 THR A C 1
ATOM 3989 O O . THR A 1 495 ? 13.946 -0.308 12.972 1.00 93.94 495 THR A O 1
ATOM 3992 N N . VAL A 1 496 ? 12.493 1.380 12.718 1.00 92.56 496 VAL A N 1
ATOM 3993 C CA . VAL A 1 496 ? 13.061 1.854 11.450 1.00 92.56 496 VAL A CA 1
ATOM 3994 C C . VAL A 1 496 ? 14.455 2.425 11.676 1.00 92.56 496 VAL A C 1
ATOM 3996 O O . VAL A 1 496 ? 15.367 2.078 10.934 1.00 92.56 496 VAL A O 1
ATOM 3999 N N . VAL A 1 497 ? 14.646 3.240 12.718 1.00 96.56 497 VAL A N 1
ATOM 4000 C CA . VAL A 1 497 ? 15.964 3.803 13.050 1.00 96.56 497 VAL A CA 1
ATOM 4001 C C . VAL A 1 497 ? 16.960 2.698 13.399 1.00 96.56 497 VAL A C 1
ATOM 4003 O O . VAL A 1 497 ? 18.061 2.695 12.859 1.00 96.56 497 VAL A O 1
ATOM 4006 N N . SER A 1 498 ? 16.580 1.712 14.219 1.00 95.38 498 SER A N 1
ATOM 4007 C CA . SER A 1 498 ? 17.494 0.614 14.565 1.00 95.38 498 SER A CA 1
ATOM 4008 C C . SER A 1 498 ? 17.845 -0.265 13.360 1.00 95.38 498 SER A C 1
ATOM 4010 O O . SER A 1 498 ? 18.977 -0.731 13.243 1.00 95.38 498 SER A O 1
ATOM 4012 N N . LEU A 1 499 ? 16.909 -0.466 12.429 1.00 93.94 499 LEU A N 1
ATOM 4013 C CA . LEU A 1 499 ? 17.158 -1.193 11.185 1.00 93.94 499 LEU A CA 1
ATOM 4014 C C . LEU A 1 499 ? 18.038 -0.383 10.216 1.00 93.94 499 LEU A C 1
ATOM 4016 O O . LEU A 1 499 ? 18.941 -0.944 9.601 1.00 93.94 499 LEU A O 1
ATOM 4020 N N . GLN A 1 500 ? 17.848 0.936 10.135 1.00 93.62 500 GLN A N 1
ATOM 4021 C CA . GLN A 1 500 ? 18.727 1.837 9.382 1.00 93.62 500 GLN A CA 1
ATOM 4022 C C . GLN A 1 500 ? 20.151 1.863 9.949 1.00 93.62 500 GLN A C 1
ATOM 4024 O O . GLN A 1 500 ? 21.109 1.825 9.179 1.00 93.62 500 GLN A O 1
ATOM 4029 N N . GLU A 1 501 ? 20.309 1.896 11.275 1.00 94.56 501 GLU A N 1
ATOM 4030 C CA . GLU A 1 501 ? 21.619 1.817 11.930 1.00 94.56 501 GLU A CA 1
ATOM 4031 C C . GLU A 1 501 ? 22.312 0.482 11.647 1.00 94.56 501 GLU A C 1
ATOM 4033 O O . GLU A 1 501 ? 23.491 0.486 11.295 1.00 94.56 501 GLU A O 1
ATOM 4038 N N . LYS A 1 502 ? 21.579 -0.639 11.696 1.00 95.19 502 LYS A N 1
ATOM 4039 C CA . LYS A 1 502 ? 22.104 -1.955 11.298 1.00 95.19 502 LYS A CA 1
ATOM 4040 C C . LYS A 1 502 ? 22.551 -1.974 9.841 1.00 95.19 502 LYS A C 1
ATOM 4042 O O . LYS A 1 502 ? 23.693 -2.311 9.572 1.00 95.19 502 LYS A O 1
ATOM 4047 N N . HIS A 1 503 ? 21.717 -1.512 8.910 1.00 92.25 503 HIS A N 1
ATOM 4048 C CA . HIS A 1 503 ? 22.096 -1.449 7.494 1.00 92.25 503 HIS A CA 1
ATOM 4049 C C . HIS A 1 503 ? 23.311 -0.546 7.254 1.00 92.25 503 HIS A C 1
ATOM 4051 O O . HIS A 1 503 ? 24.156 -0.849 6.415 1.00 92.25 503 HIS A O 1
ATOM 4057 N N . LYS A 1 504 ? 23.425 0.563 7.994 1.00 96.06 504 LYS A N 1
ATOM 4058 C CA . LYS A 1 504 ? 24.597 1.441 7.936 1.00 96.06 504 LYS A CA 1
ATOM 4059 C C . LYS A 1 504 ? 25.848 0.739 8.467 1.00 96.06 504 LYS A C 1
ATOM 4061 O O . LYS A 1 504 ? 26.919 0.912 7.889 1.00 96.06 504 LYS A O 1
ATOM 4066 N N . GLN A 1 505 ? 25.719 -0.040 9.539 1.00 96.00 505 GLN A N 1
ATOM 4067 C CA . GLN A 1 505 ? 26.805 -0.852 10.079 1.00 96.00 505 GLN A CA 1
ATOM 4068 C C . GLN A 1 505 ? 27.221 -1.946 9.088 1.00 96.00 505 GLN A C 1
ATOM 4070 O O . GLN A 1 505 ? 28.405 -2.041 8.778 1.00 96.00 505 GLN A O 1
ATOM 4075 N N . ASP A 1 506 ? 26.272 -2.685 8.517 1.00 93.88 506 ASP A N 1
ATOM 4076 C CA . ASP A 1 506 ? 26.533 -3.741 7.534 1.00 93.88 506 ASP A CA 1
ATOM 4077 C C . ASP A 1 506 ? 27.219 -3.168 6.285 1.00 93.88 506 ASP A C 1
ATOM 4079 O O . ASP A 1 506 ? 28.257 -3.668 5.848 1.00 93.88 506 ASP A O 1
ATOM 4083 N N . ALA A 1 507 ? 26.728 -2.038 5.767 1.00 93.38 507 ALA A N 1
ATOM 4084 C CA . ALA A 1 507 ? 27.363 -1.330 4.657 1.00 93.38 507 ALA A CA 1
ATOM 4085 C C . ALA A 1 507 ? 28.795 -0.878 4.994 1.00 93.38 507 ALA A C 1
ATOM 4087 O O . ALA A 1 507 ? 29.682 -0.967 4.145 1.00 93.38 507 ALA A O 1
ATOM 4088 N N . ALA A 1 508 ? 29.044 -0.422 6.227 1.00 94.75 508 ALA A N 1
ATOM 4089 C CA . ALA A 1 508 ? 30.383 -0.050 6.676 1.00 94.75 508 ALA A CA 1
ATOM 4090 C C . ALA A 1 508 ? 31.316 -1.267 6.789 1.00 94.75 508 ALA A C 1
ATOM 4092 O O . ALA A 1 508 ? 32.475 -1.173 6.384 1.00 94.75 508 ALA A O 1
ATOM 4093 N N . THR A 1 509 ? 30.821 -2.407 7.284 1.00 95.94 509 THR A N 1
ATOM 4094 C CA . THR A 1 509 ? 31.604 -3.653 7.347 1.00 95.94 509 THR A CA 1
ATOM 4095 C C . THR A 1 509 ? 31.957 -4.163 5.955 1.00 95.94 509 THR A C 1
ATOM 4097 O O . THR A 1 509 ? 33.130 -4.392 5.676 1.00 95.94 509 THR A O 1
ATOM 4100 N N . LEU A 1 510 ? 30.993 -4.196 5.033 1.00 94.00 510 LEU A N 1
ATOM 4101 C CA . LEU A 1 510 ? 31.215 -4.619 3.653 1.00 94.00 510 LEU A CA 1
ATOM 4102 C C . LEU A 1 510 ? 32.193 -3.682 2.923 1.00 94.00 510 LEU A C 1
ATOM 4104 O O . LEU A 1 510 ? 33.078 -4.126 2.193 1.00 94.00 510 LEU A O 1
ATOM 4108 N N . ALA A 1 511 ? 32.082 -2.368 3.146 1.00 94.19 511 ALA A N 1
ATOM 4109 C CA . ALA A 1 511 ? 33.030 -1.396 2.604 1.00 94.19 511 ALA A CA 1
ATOM 4110 C C . ALA A 1 511 ? 34.452 -1.599 3.160 1.00 94.19 511 ALA A C 1
ATOM 4112 O O . ALA A 1 511 ? 35.427 -1.467 2.414 1.00 94.19 511 ALA A O 1
ATOM 4113 N N . ALA A 1 512 ? 34.586 -1.937 4.447 1.00 94.50 512 ALA A N 1
ATOM 4114 C CA . ALA A 1 512 ? 35.873 -2.254 5.058 1.00 94.50 512 ALA A CA 1
ATOM 4115 C C . ALA A 1 512 ? 36.473 -3.547 4.483 1.00 94.50 512 ALA A C 1
ATOM 4117 O O . ALA A 1 512 ? 37.656 -3.557 4.144 1.00 94.50 512 ALA A O 1
ATOM 4118 N N . GLU A 1 513 ? 35.661 -4.587 4.286 1.00 96.62 513 GLU A N 1
ATOM 4119 C CA . GLU A 1 513 ? 36.074 -5.843 3.652 1.00 96.62 513 GLU A CA 1
ATOM 4120 C C . GLU A 1 513 ? 36.558 -5.624 2.216 1.00 96.62 513 GLU A C 1
ATOM 4122 O O . GLU A 1 513 ? 37.638 -6.087 1.849 1.00 96.62 513 GLU A O 1
ATOM 4127 N N . TYR A 1 514 ? 35.823 -4.860 1.399 1.00 92.69 514 TYR A N 1
ATOM 4128 C CA . TYR A 1 514 ? 36.272 -4.542 0.040 1.00 92.69 514 TYR A CA 1
ATOM 4129 C C . TYR A 1 514 ? 37.564 -3.731 0.036 1.00 92.69 514 TYR A C 1
ATOM 4131 O O . TYR A 1 514 ? 38.455 -4.000 -0.770 1.00 92.69 514 TYR A O 1
ATOM 4139 N N . LYS A 1 515 ? 37.707 -2.773 0.956 1.00 96.75 515 LYS A N 1
ATOM 4140 C CA . LYS A 1 515 ? 38.945 -2.003 1.097 1.00 96.75 515 LYS A CA 1
ATOM 4141 C C . LYS A 1 515 ? 40.122 -2.892 1.505 1.00 96.75 515 LYS A C 1
ATOM 4143 O O . LYS A 1 515 ? 41.218 -2.708 0.979 1.00 96.75 515 LYS A O 1
ATOM 4148 N N . GLN A 1 516 ? 39.901 -3.858 2.396 1.00 96.31 516 GLN A N 1
ATOM 4149 C CA . GLN A 1 516 ? 40.909 -4.849 2.764 1.00 96.31 516 GLN A CA 1
ATOM 4150 C C . GLN A 1 516 ? 41.304 -5.699 1.551 1.00 96.31 516 GLN A C 1
ATOM 4152 O O . GLN A 1 516 ? 42.490 -5.805 1.253 1.00 96.31 516 GLN A O 1
ATOM 4157 N N . ARG A 1 517 ? 40.327 -6.223 0.802 1.00 96.38 517 ARG A N 1
ATOM 4158 C CA . ARG A 1 517 ? 40.564 -7.045 -0.396 1.00 96.38 517 ARG A CA 1
ATOM 4159 C C . ARG A 1 517 ? 41.345 -6.293 -1.474 1.00 96.38 517 ARG A C 1
ATOM 4161 O O . ARG A 1 517 ? 42.255 -6.847 -2.081 1.00 96.38 517 ARG A O 1
ATOM 4168 N N . ILE A 1 518 ? 41.025 -5.015 -1.685 1.00 94.56 518 ILE A N 1
ATOM 4169 C CA . ILE A 1 518 ? 41.790 -4.131 -2.576 1.00 94.56 518 ILE A CA 1
ATOM 4170 C C . ILE A 1 518 ? 43.223 -3.959 -2.056 1.00 94.56 518 ILE A C 1
ATOM 4172 O O . ILE A 1 518 ? 44.169 -4.085 -2.828 1.00 94.56 518 ILE A O 1
ATOM 4176 N N . GLY A 1 519 ? 43.399 -3.734 -0.750 1.00 95.31 519 GLY A N 1
ATOM 4177 C CA . GLY A 1 519 ? 44.721 -3.628 -0.130 1.00 95.31 519 GLY A CA 1
ATOM 4178 C C . GLY A 1 519 ? 45.571 -4.893 -0.290 1.00 95.31 519 GLY A C 1
ATOM 4179 O O . GLY A 1 519 ? 46.763 -4.797 -0.576 1.00 95.31 519 GLY A O 1
ATOM 4180 N N . GLU A 1 520 ? 44.967 -6.074 -0.160 1.00 96.06 520 GLU A N 1
ATOM 4181 C CA . GLU A 1 520 ? 45.622 -7.366 -0.389 1.00 96.06 520 GLU A CA 1
ATOM 4182 C C . GLU A 1 520 ? 46.057 -7.523 -1.853 1.00 96.06 520 GLU A C 1
ATOM 4184 O O . GLU A 1 520 ? 47.229 -7.812 -2.108 1.00 96.06 520 GLU A O 1
ATOM 4189 N N . MET A 1 521 ? 45.172 -7.224 -2.813 1.00 93.88 521 MET A N 1
ATOM 4190 C CA . MET A 1 521 ? 45.515 -7.233 -4.242 1.00 93.88 521 MET A CA 1
ATOM 4191 C C . MET A 1 521 ? 46.643 -6.246 -4.570 1.00 93.88 521 MET A C 1
ATOM 4193 O O . MET A 1 521 ? 47.569 -6.582 -5.307 1.00 93.88 521 MET A O 1
ATOM 4197 N N . ASP A 1 522 ? 46.630 -5.047 -3.985 1.00 93.19 522 ASP A N 1
ATOM 4198 C CA . ASP A 1 522 ? 47.705 -4.068 -4.157 1.00 93.19 522 ASP A CA 1
ATOM 4199 C C . ASP A 1 522 ? 49.044 -4.578 -3.603 1.00 93.19 522 ASP A C 1
ATOM 4201 O O . ASP A 1 522 ? 50.101 -4.331 -4.191 1.00 93.19 522 ASP A O 1
ATOM 4205 N N . ILE A 1 523 ? 49.035 -5.284 -2.468 1.00 95.44 523 ILE A N 1
ATOM 4206 C CA . ILE A 1 523 ? 50.240 -5.911 -1.906 1.00 95.44 523 ILE A CA 1
ATOM 4207 C C . ILE A 1 523 ? 50.743 -7.019 -2.836 1.00 95.44 523 ILE A C 1
ATOM 4209 O O . ILE A 1 523 ? 51.945 -7.090 -3.096 1.00 95.44 523 ILE A O 1
ATOM 4213 N N . GLU A 1 524 ? 49.862 -7.863 -3.368 1.00 94.38 524 GLU A N 1
ATOM 4214 C CA . GLU A 1 524 ? 50.234 -8.908 -4.326 1.00 94.38 524 GLU A CA 1
ATOM 4215 C C . GLU A 1 524 ? 50.818 -8.327 -5.617 1.00 94.38 524 GLU A C 1
ATOM 4217 O O . GLU A 1 524 ? 51.857 -8.803 -6.084 1.00 94.38 524 GLU A O 1
ATOM 4222 N N . LEU A 1 525 ? 50.227 -7.253 -6.147 1.00 92.56 525 LEU A N 1
ATOM 4223 C CA . LEU A 1 525 ? 50.748 -6.526 -7.305 1.00 92.56 525 LEU A CA 1
ATOM 4224 C C . LEU A 1 525 ? 52.114 -5.901 -7.016 1.00 92.56 525 LEU A C 1
ATOM 4226 O O . LEU A 1 525 ? 53.018 -6.004 -7.846 1.00 92.56 525 LEU A O 1
ATOM 4230 N N . ARG A 1 526 ? 52.314 -5.293 -5.838 1.00 93.19 526 ARG A N 1
ATOM 4231 C CA . ARG A 1 526 ? 53.636 -4.790 -5.421 1.00 93.19 526 ARG A CA 1
ATOM 4232 C C . ARG A 1 526 ? 54.658 -5.920 -5.344 1.00 93.19 526 ARG A C 1
ATOM 4234 O O . ARG A 1 526 ? 55.736 -5.778 -5.910 1.00 93.19 526 ARG A O 1
ATOM 4241 N N . LYS A 1 527 ? 54.300 -7.065 -4.756 1.00 96.44 527 LYS A N 1
ATOM 4242 C CA . LYS A 1 527 ? 55.163 -8.258 -4.704 1.00 96.44 527 LYS A CA 1
ATOM 4243 C C . LYS A 1 527 ? 55.469 -8.816 -6.095 1.00 96.44 527 LYS A C 1
ATOM 4245 O O . LYS A 1 527 ? 56.560 -9.326 -6.322 1.00 96.44 527 LYS A O 1
ATOM 4250 N N . GLN A 1 528 ? 54.525 -8.783 -7.037 1.00 93.38 528 GLN A N 1
ATOM 4251 C CA . GLN A 1 528 ? 54.782 -9.177 -8.428 1.00 93.38 528 GLN A CA 1
ATOM 4252 C C . GLN A 1 528 ? 55.739 -8.196 -9.109 1.00 93.38 528 GLN A C 1
ATOM 4254 O O . GLN A 1 528 ? 56.724 -8.636 -9.694 1.00 93.38 528 GLN A O 1
ATOM 4259 N N . ARG A 1 529 ? 55.509 -6.885 -8.965 1.00 94.38 529 ARG A N 1
ATOM 4260 C CA . ARG A 1 529 ? 56.404 -5.841 -9.487 1.00 94.38 529 ARG A CA 1
ATOM 4261 C C . ARG A 1 529 ? 57.817 -5.991 -8.927 1.00 94.38 529 ARG A C 1
ATOM 4263 O O . ARG A 1 529 ? 58.769 -6.026 -9.696 1.00 94.38 529 ARG A O 1
ATOM 4270 N N . GLU A 1 530 ? 57.960 -6.172 -7.620 1.00 94.31 530 GLU A N 1
ATOM 4271 C CA . GLU A 1 530 ? 59.254 -6.379 -6.963 1.00 94.31 530 GLU A CA 1
ATOM 4272 C C . GLU A 1 530 ? 59.957 -7.655 -7.446 1.00 94.31 530 GLU A C 1
ATOM 4274 O O . GLU A 1 530 ? 61.150 -7.620 -7.750 1.00 94.31 530 GLU A O 1
ATOM 4279 N N . ARG A 1 531 ? 59.218 -8.763 -7.615 1.00 94.00 531 ARG A N 1
ATOM 4280 C CA . ARG A 1 531 ? 59.751 -9.993 -8.226 1.00 94.00 531 ARG A CA 1
ATOM 4281 C C . ARG A 1 531 ? 60.224 -9.758 -9.659 1.00 94.00 531 ARG A C 1
ATOM 4283 O O . ARG A 1 531 ? 61.324 -10.180 -9.995 1.00 94.00 531 ARG A O 1
ATOM 4290 N N . THR A 1 532 ? 59.443 -9.064 -10.489 1.00 93.62 532 THR A N 1
ATOM 4291 C CA . THR A 1 532 ? 59.844 -8.753 -11.873 1.00 93.62 532 THR A CA 1
ATOM 4292 C C . THR A 1 532 ? 61.064 -7.839 -11.928 1.00 93.62 532 THR A C 1
ATOM 4294 O O . THR A 1 532 ? 61.973 -8.100 -12.706 1.00 93.62 532 THR A O 1
ATOM 4297 N N . VAL A 1 533 ? 61.142 -6.825 -11.061 1.00 94.62 533 VAL A N 1
ATOM 4298 C CA . VAL A 1 533 ? 62.310 -5.937 -10.957 1.00 94.62 533 VAL A CA 1
ATOM 4299 C C . VAL A 1 533 ? 63.538 -6.710 -10.478 1.00 94.62 533 VAL A C 1
ATOM 4301 O O . VAL A 1 533 ? 64.621 -6.521 -11.020 1.00 94.62 533 VAL A O 1
ATOM 4304 N N . SER A 1 534 ? 63.382 -7.619 -9.513 1.00 94.38 534 SER A N 1
ATOM 4305 C CA . SER A 1 534 ? 64.480 -8.462 -9.025 1.00 94.38 534 SER A CA 1
ATOM 4306 C C . SER A 1 534 ? 64.988 -9.419 -10.104 1.00 94.38 534 SER A C 1
ATOM 4308 O O . SER A 1 534 ? 66.197 -9.533 -10.281 1.00 94.38 534 SER A O 1
ATOM 4310 N N . LEU A 1 535 ? 64.083 -10.047 -10.866 1.00 94.75 535 LEU A N 1
ATOM 4311 C CA . LEU A 1 535 ? 64.433 -10.896 -12.010 1.00 94.75 535 LEU A CA 1
ATOM 4312 C C . LEU A 1 535 ? 65.137 -10.100 -13.112 1.00 94.75 535 LEU A C 1
ATOM 4314 O O . LEU A 1 535 ? 66.129 -10.571 -13.658 1.00 94.75 535 LEU A O 1
ATOM 4318 N N . LEU A 1 536 ? 64.665 -8.888 -13.420 1.00 92.69 536 LEU A N 1
ATOM 4319 C CA . LEU A 1 536 ? 65.344 -7.994 -14.360 1.00 92.69 536 LEU A CA 1
ATOM 4320 C C . LEU A 1 536 ? 66.742 -7.626 -13.855 1.00 92.69 536 LEU A C 1
ATOM 4322 O O . LEU A 1 536 ? 67.698 -7.749 -14.606 1.00 92.69 536 LEU A O 1
ATOM 4326 N N . ALA A 1 537 ? 66.895 -7.286 -12.573 1.00 93.62 537 ALA A N 1
ATOM 4327 C CA . ALA A 1 537 ? 68.198 -6.985 -11.985 1.00 93.62 537 ALA A CA 1
ATOM 4328 C C . ALA A 1 537 ? 69.143 -8.202 -11.970 1.00 93.62 537 ALA A C 1
ATOM 4330 O O . ALA A 1 537 ? 70.358 -8.048 -12.086 1.00 93.62 537 ALA A O 1
ATOM 4331 N N . GLU A 1 538 ? 68.628 -9.419 -11.796 1.00 92.94 538 GLU A N 1
ATOM 4332 C CA . GLU A 1 538 ? 69.409 -10.653 -11.932 1.00 92.94 538 GLU A CA 1
ATOM 4333 C C . GLU A 1 538 ? 69.832 -10.884 -13.386 1.00 92.94 538 GLU A C 1
ATOM 4335 O O . GLU A 1 538 ? 71.006 -11.147 -13.641 1.00 92.94 538 GLU A O 1
ATOM 4340 N N . LYS A 1 539 ? 68.920 -10.685 -14.346 1.00 92.44 539 LYS A N 1
ATOM 4341 C CA . LYS A 1 539 ? 69.220 -10.770 -15.781 1.00 92.44 539 LYS A CA 1
ATOM 4342 C C . LYS A 1 539 ? 70.211 -9.704 -16.230 1.00 92.44 539 LYS A C 1
ATOM 4344 O O . LYS A 1 539 ? 71.114 -10.019 -16.992 1.00 92.44 539 LYS A O 1
ATOM 4349 N N . ASP A 1 540 ? 70.129 -8.488 -15.708 1.00 91.06 540 ASP A N 1
ATOM 4350 C CA . ASP A 1 540 ? 71.106 -7.431 -15.967 1.00 91.06 540 ASP A CA 1
ATOM 4351 C C . ASP A 1 540 ? 72.479 -7.770 -15.376 1.00 91.06 540 ASP A C 1
ATOM 4353 O O . ASP A 1 540 ? 73.502 -7.494 -16.005 1.00 91.06 540 ASP A O 1
ATOM 4357 N N . ARG A 1 541 ? 72.536 -8.423 -14.203 1.00 90.81 541 ARG A N 1
ATOM 4358 C CA . ARG A 1 541 ? 73.794 -8.959 -13.656 1.00 90.81 541 ARG A CA 1
ATOM 4359 C C . ARG A 1 541 ? 74.345 -10.093 -14.510 1.00 90.81 541 ARG A C 1
ATOM 4361 O O . ARG A 1 541 ? 75.546 -10.104 -14.750 1.00 90.81 541 ARG A O 1
ATOM 4368 N N . GLU A 1 542 ? 73.506 -11.010 -14.986 1.00 90.00 542 GLU A N 1
ATOM 4369 C CA . GLU A 1 542 ? 73.902 -12.090 -15.898 1.00 90.00 542 GLU A CA 1
ATOM 4370 C C . GLU A 1 542 ? 74.413 -11.519 -17.226 1.00 90.00 542 GLU A C 1
ATOM 4372 O O . GLU A 1 542 ? 75.489 -11.892 -17.676 1.00 90.00 542 GLU A O 1
ATOM 4377 N N . ILE A 1 543 ? 73.722 -10.534 -17.809 1.00 83.88 543 ILE A N 1
ATOM 4378 C CA . ILE A 1 543 ? 74.187 -9.789 -18.987 1.00 83.88 543 ILE A CA 1
ATOM 4379 C C . ILE A 1 543 ? 75.506 -9.078 -18.677 1.00 83.88 543 ILE A C 1
ATOM 4381 O O . ILE A 1 543 ? 76.404 -9.081 -19.512 1.00 83.88 543 ILE A O 1
ATOM 4385 N N . GLY A 1 544 ? 75.660 -8.486 -17.492 1.00 84.81 544 GLY A N 1
ATOM 4386 C CA . GLY A 1 544 ? 76.907 -7.875 -17.037 1.00 84.81 544 GLY A CA 1
ATOM 4387 C C . GLY A 1 544 ? 78.052 -8.883 -16.919 1.00 84.81 544 GLY A C 1
ATOM 4388 O O . GLY A 1 544 ? 79.155 -8.598 -17.374 1.00 84.81 544 GLY A O 1
ATOM 4389 N N . GLN A 1 545 ? 77.792 -10.078 -16.385 1.00 84.19 545 GLN A N 1
ATOM 4390 C CA . GLN A 1 545 ? 78.755 -11.177 -16.283 1.00 84.19 545 GLN A CA 1
ATOM 4391 C C . GLN A 1 545 ? 79.080 -11.782 -17.645 1.00 84.19 545 GLN A C 1
ATOM 4393 O O . GLN A 1 545 ? 80.240 -12.067 -17.908 1.00 84.19 545 GLN A O 1
ATOM 4398 N N . LEU A 1 546 ? 78.099 -11.936 -18.535 1.00 79.50 546 LEU A N 1
ATOM 4399 C CA . LEU A 1 546 ? 78.313 -12.366 -19.913 1.00 79.50 546 LEU A CA 1
ATOM 4400 C C . LEU A 1 546 ? 79.079 -11.309 -20.693 1.00 79.50 546 LEU A C 1
ATOM 4402 O O . LEU A 1 546 ? 79.958 -11.671 -21.454 1.00 79.50 546 LEU A O 1
ATOM 4406 N N . LYS A 1 547 ? 78.823 -10.015 -20.480 1.00 78.31 547 LYS A N 1
ATOM 4407 C CA . LYS A 1 547 ? 79.628 -8.929 -21.050 1.00 78.31 547 LYS A CA 1
ATOM 4408 C C . LYS A 1 547 ? 81.038 -8.926 -20.472 1.00 78.31 547 LYS A C 1
ATOM 4410 O O . LYS A 1 547 ? 81.969 -8.816 -21.247 1.00 78.31 547 LYS A O 1
ATOM 4415 N N . ALA A 1 548 ? 81.229 -9.106 -19.167 1.00 72.44 548 ALA A N 1
ATOM 4416 C CA . ALA A 1 548 ? 82.551 -9.158 -18.536 1.00 72.44 548 ALA A CA 1
ATOM 4417 C C . ALA A 1 548 ? 83.336 -10.432 -18.903 1.00 72.44 548 ALA A C 1
ATOM 4419 O O . ALA A 1 548 ? 84.542 -10.377 -19.126 1.00 72.44 548 ALA A O 1
ATOM 4420 N N . GLY A 1 549 ? 82.655 -11.572 -19.013 1.00 65.88 549 GLY A N 1
ATOM 4421 C CA . GLY A 1 549 ? 83.190 -12.861 -19.447 1.00 65.88 549 GLY A CA 1
ATOM 4422 C C . GLY A 1 549 ? 83.426 -12.917 -20.955 1.00 65.88 549 GLY A C 1
ATOM 4423 O O . GLY A 1 549 ? 84.418 -13.497 -21.390 1.00 65.88 549 GLY A O 1
ATOM 4424 N N . ASN A 1 550 ? 82.591 -12.243 -21.756 1.00 61.00 550 ASN A N 1
ATOM 4425 C CA . ASN A 1 550 ? 82.897 -11.957 -23.152 1.00 61.00 550 ASN A CA 1
ATOM 4426 C C . ASN A 1 550 ? 84.070 -11.000 -23.238 1.00 61.00 550 ASN A C 1
ATOM 4428 O O . ASN A 1 550 ? 84.931 -11.288 -24.036 1.00 61.00 550 ASN A O 1
ATOM 4432 N N . VAL A 1 551 ? 84.177 -9.949 -22.422 1.00 58.56 551 VAL A N 1
ATOM 4433 C CA . VAL A 1 551 ? 85.369 -9.084 -22.372 1.00 58.56 551 VAL A CA 1
ATOM 4434 C C . VAL A 1 551 ? 86.608 -9.904 -22.007 1.00 58.56 551 VAL A C 1
ATOM 4436 O O . VAL A 1 551 ? 87.605 -9.741 -22.679 1.00 58.56 551 VAL A O 1
ATOM 4439 N N . HIS A 1 552 ? 86.543 -10.891 -21.105 1.00 52.78 552 HIS A N 1
ATOM 4440 C CA . HIS A 1 552 ? 87.670 -11.808 -20.846 1.00 52.78 552 HIS A CA 1
ATOM 4441 C C . HIS A 1 552 ? 87.944 -12.806 -21.998 1.00 52.78 552 HIS A C 1
ATOM 4443 O O . HIS A 1 552 ? 89.093 -13.175 -22.235 1.00 52.78 552 HIS A O 1
ATOM 4449 N N . ARG A 1 553 ? 86.923 -13.245 -22.753 1.00 53.59 553 ARG A N 1
ATOM 4450 C CA . ARG A 1 553 ? 87.087 -14.075 -23.971 1.00 53.59 553 ARG A CA 1
ATOM 4451 C C . ARG A 1 553 ? 87.605 -13.275 -25.173 1.00 53.59 553 ARG A C 1
ATOM 4453 O O . ARG A 1 553 ? 88.368 -13.805 -25.976 1.00 53.59 553 ARG A O 1
ATOM 4460 N N . ILE A 1 554 ? 87.193 -12.018 -25.272 1.00 53.44 554 ILE A N 1
ATOM 4461 C CA . ILE A 1 554 ? 87.540 -11.018 -26.283 1.00 53.44 554 ILE A CA 1
ATOM 4462 C C . ILE A 1 554 ? 88.965 -10.523 -25.979 1.00 53.44 554 ILE A C 1
ATOM 4464 O O . ILE A 1 554 ? 89.839 -10.656 -26.818 1.00 53.44 554 ILE A O 1
ATOM 4468 N N . GLU A 1 555 ? 89.312 -10.155 -24.748 1.00 48.00 555 GLU A N 1
ATOM 4469 C CA . GLU A 1 555 ? 90.686 -9.795 -24.349 1.00 48.00 555 GLU A CA 1
ATOM 4470 C C . GLU A 1 555 ? 91.690 -10.958 -24.503 1.00 48.00 555 GLU A C 1
ATOM 4472 O O . GLU A 1 555 ? 92.860 -10.715 -24.790 1.00 48.00 555 GLU A O 1
ATOM 4477 N N . GLY A 1 556 ? 91.240 -12.220 -24.443 1.00 51.16 556 GLY A N 1
ATOM 4478 C CA . GLY A 1 556 ? 92.047 -13.402 -24.787 1.00 51.16 556 GLY A CA 1
ATOM 4479 C C . GLY A 1 556 ? 92.234 -13.664 -26.292 1.00 51.16 556 GLY A C 1
ATOM 4480 O O . GLY A 1 556 ? 93.111 -14.436 -26.674 1.00 51.16 556 GLY A O 1
ATOM 4481 N N . THR A 1 557 ? 91.451 -13.020 -27.162 1.00 48.44 557 THR A N 1
ATOM 4482 C CA . THR A 1 557 ? 91.579 -13.101 -28.635 1.00 48.44 557 THR A CA 1
ATOM 4483 C C . THR A 1 557 ? 92.110 -11.811 -29.273 1.00 48.44 557 THR A C 1
ATOM 4485 O O . THR A 1 557 ? 92.476 -11.807 -30.449 1.00 48.44 557 THR A O 1
ATOM 4488 N N . TYR A 1 558 ? 92.242 -10.726 -28.504 1.00 44.97 558 TYR A N 1
ATOM 4489 C CA . TYR A 1 558 ? 92.613 -9.398 -29.010 1.00 44.97 558 TYR A CA 1
ATOM 4490 C C . TYR A 1 558 ? 94.122 -9.144 -29.136 1.00 44.97 558 TYR A C 1
ATOM 4492 O O . TYR A 1 558 ? 94.520 -8.099 -29.644 1.00 44.97 558 TYR A O 1
ATOM 4500 N N . TYR A 1 559 ? 94.977 -10.116 -28.797 1.00 47.84 559 TYR A N 1
ATOM 4501 C CA . TYR A 1 559 ? 96.404 -10.059 -29.147 1.00 47.84 559 TYR A CA 1
ATOM 4502 C C . TYR A 1 559 ? 96.728 -10.583 -30.557 1.00 47.84 559 TYR A C 1
ATOM 4504 O O . TYR A 1 559 ? 97.875 -10.472 -30.983 1.00 47.84 559 TYR A O 1
ATOM 4512 N N . SER A 1 560 ? 95.760 -11.121 -31.316 1.00 49.41 560 SER A N 1
ATOM 4513 C CA . SER A 1 560 ? 96.066 -11.780 -32.598 1.00 49.41 560 SER A CA 1
ATOM 4514 C C . SER A 1 560 ? 95.716 -11.005 -33.874 1.00 49.41 560 SER A C 1
ATOM 4516 O O . SER A 1 560 ? 96.133 -11.455 -34.940 1.00 49.41 560 SER A O 1
ATOM 4518 N N . GLN A 1 561 ? 94.979 -9.888 -33.853 1.00 41.56 561 GLN A N 1
ATOM 4519 C CA . GLN A 1 561 ? 94.568 -9.229 -35.109 1.00 41.56 561 GLN A CA 1
ATOM 4520 C C . GLN A 1 561 ? 94.604 -7.696 -35.031 1.00 41.56 561 GLN A C 1
ATOM 4522 O O . GLN A 1 561 ? 93.608 -6.999 -35.188 1.00 41.56 561 GLN A O 1
ATOM 4527 N N . LEU A 1 562 ? 95.816 -7.162 -34.872 1.00 47.72 562 LEU A N 1
ATOM 4528 C CA . LEU A 1 562 ? 96.180 -5.852 -35.414 1.00 47.72 562 LEU A CA 1
ATOM 4529 C C . LEU A 1 562 ? 96.084 -5.900 -36.950 1.00 47.72 562 LEU A C 1
ATOM 4531 O O . LEU A 1 562 ? 97.090 -6.173 -37.605 1.00 47.72 562 LEU A O 1
ATOM 4535 N N . ARG A 1 563 ? 94.909 -5.630 -37.541 1.00 37.84 563 ARG A N 1
ATOM 4536 C CA . ARG A 1 563 ? 94.832 -5.045 -38.894 1.00 37.84 563 ARG A CA 1
ATOM 4537 C C . ARG A 1 563 ? 93.455 -4.452 -39.236 1.00 37.84 563 ARG A C 1
ATOM 4539 O O . ARG A 1 563 ? 92.570 -5.153 -39.695 1.00 37.84 563 ARG A O 1
ATOM 4546 N N . ASN A 1 564 ? 93.400 -3.127 -39.129 1.00 37.97 564 ASN A N 1
ATOM 4547 C CA . ASN A 1 564 ? 92.605 -2.162 -39.903 1.00 37.97 564 ASN A CA 1
ATOM 4548 C C . ASN A 1 564 ? 91.054 -2.089 -39.762 1.00 37.97 564 ASN A C 1
ATOM 4550 O O . ASN A 1 564 ? 90.377 -3.110 -39.782 1.00 37.97 564 ASN A O 1
ATOM 4554 N N . PRO A 1 565 ? 90.490 -0.856 -39.702 1.00 43.53 565 PRO A N 1
ATOM 4555 C CA . PRO A 1 565 ? 89.048 -0.544 -39.698 1.00 43.53 565 PRO A CA 1
ATOM 4556 C C . PRO A 1 565 ? 88.559 -0.070 -41.100 1.00 43.53 565 PRO A C 1
ATOM 4558 O O . PRO A 1 565 ? 89.361 -0.078 -42.035 1.00 43.53 565 PRO A O 1
ATOM 4561 N N . PRO A 1 566 ? 87.361 0.537 -41.250 1.00 51.75 566 PRO A N 1
ATOM 4562 C CA . PRO A 1 566 ? 85.997 0.019 -41.046 1.00 51.75 566 PRO A CA 1
ATOM 4563 C C . PRO A 1 566 ? 85.123 0.208 -42.320 1.00 51.75 566 PRO A C 1
ATOM 4565 O O . PRO A 1 566 ? 85.432 1.076 -43.126 1.00 51.75 566 PRO A O 1
ATOM 4568 N N . ASP A 1 567 ? 83.989 -0.494 -42.476 1.00 31.31 567 ASP A N 1
ATOM 4569 C CA . ASP A 1 567 ? 82.791 0.166 -43.035 1.00 31.31 567 ASP A CA 1
ATOM 4570 C C . ASP A 1 567 ? 81.461 -0.578 -42.793 1.00 31.31 567 ASP A C 1
ATOM 4572 O O . ASP A 1 567 ? 81.364 -1.796 -42.901 1.00 31.31 567 ASP A O 1
ATOM 4576 N N . SER A 1 568 ? 80.469 0.240 -42.446 1.00 37.53 568 SER A N 1
ATOM 4577 C CA . SER A 1 568 ? 79.007 0.162 -42.570 1.00 37.53 568 SER A CA 1
ATOM 4578 C C . SER A 1 568 ? 78.277 -1.153 -42.898 1.00 37.53 568 SER A C 1
ATOM 4580 O O . SER A 1 568 ? 78.385 -1.693 -43.993 1.00 37.53 568 SER A O 1
ATOM 4582 N N . GLY A 1 569 ? 77.277 -1.456 -42.055 1.00 30.64 569 GLY A N 1
ATOM 4583 C CA . GLY A 1 569 ? 75.908 -1.668 -42.549 1.00 30.64 569 GLY A CA 1
ATOM 4584 C C . GLY A 1 569 ? 75.252 -3.035 -42.311 1.00 30.64 569 GLY A C 1
ATOM 4585 O O . GLY A 1 569 ? 75.700 -4.048 -42.824 1.00 30.64 569 GLY A O 1
ATOM 4586 N N . ALA A 1 570 ? 74.081 -2.973 -41.666 1.00 34.78 570 ALA A N 1
ATOM 4587 C CA . ALA A 1 570 ? 72.905 -3.839 -41.841 1.00 34.78 570 ALA A CA 1
ATOM 4588 C C . ALA A 1 570 ? 72.816 -5.219 -41.134 1.00 34.78 570 ALA A C 1
ATOM 4590 O O . ALA A 1 570 ? 73.513 -6.172 -41.448 1.00 34.78 570 ALA A O 1
ATOM 4591 N N . SER A 1 571 ? 71.803 -5.277 -40.256 1.00 34.31 571 SER A N 1
ATOM 4592 C CA . SER A 1 571 ? 70.741 -6.294 -40.131 1.00 34.31 571 SER A CA 1
ATOM 4593 C C . SER A 1 571 ? 71.046 -7.761 -39.780 1.00 34.31 571 SER A C 1
ATOM 4595 O O . SER A 1 571 ? 71.630 -8.501 -40.553 1.00 34.31 571 SER A O 1
ATOM 4597 N N . ALA A 1 572 ? 70.462 -8.153 -38.636 1.00 41.62 572 ALA A N 1
ATOM 4598 C CA . ALA A 1 572 ? 69.641 -9.347 -38.379 1.00 41.62 572 ALA A CA 1
ATOM 4599 C C . ALA A 1 572 ? 70.116 -10.733 -38.867 1.00 41.62 572 ALA A C 1
ATOM 4601 O O . ALA A 1 572 ? 70.130 -11.000 -40.058 1.00 41.62 572 ALA A O 1
ATOM 4602 N N . GLU A 1 573 ? 70.338 -11.656 -37.921 1.00 33.41 573 GLU A N 1
ATOM 4603 C CA . GLU A 1 573 ? 69.525 -12.874 -37.697 1.00 33.41 573 GLU A CA 1
ATOM 4604 C C . GLU A 1 573 ? 70.177 -13.782 -36.629 1.00 33.41 573 GLU A C 1
ATOM 4606 O O . GLU A 1 573 ? 71.397 -13.849 -36.486 1.00 33.41 573 GLU A O 1
ATOM 4611 N N . LEU A 1 574 ? 69.338 -14.448 -35.829 1.00 42.72 574 LEU A N 1
ATOM 4612 C CA . LEU A 1 574 ? 69.717 -15.467 -34.839 1.00 42.72 574 LEU A CA 1
ATOM 4613 C C . LEU A 1 574 ? 70.143 -16.775 -35.526 1.00 42.72 574 LEU A C 1
ATOM 4615 O O . LEU A 1 574 ? 69.552 -17.133 -36.544 1.00 42.72 574 LEU A O 1
ATOM 4619 N N . PRO A 1 575 ? 71.042 -17.565 -34.907 1.00 39.50 575 PRO A N 1
ATOM 4620 C CA . PRO A 1 575 ? 70.951 -19.025 -35.049 1.00 39.50 575 PRO A CA 1
ATOM 4621 C C . PRO A 1 575 ? 70.861 -19.806 -33.727 1.00 39.50 575 PRO A C 1
ATOM 4623 O O . PRO A 1 575 ? 71.405 -19.431 -32.690 1.00 39.50 575 PRO A O 1
ATOM 4626 N N . MET A 1 576 ? 70.148 -20.924 -33.846 1.00 40.41 576 MET A N 1
ATOM 4627 C CA . MET A 1 576 ? 69.742 -21.920 -32.857 1.00 40.41 576 MET A CA 1
ATOM 4628 C C . MET A 1 576 ? 70.809 -23.019 -32.662 1.00 40.41 576 MET A C 1
ATOM 4630 O O . MET A 1 576 ? 71.525 -23.350 -33.603 1.00 40.41 576 MET A O 1
ATOM 4634 N N . ASP A 1 577 ? 70.755 -23.641 -31.480 1.00 38.41 577 ASP A N 1
ATOM 4635 C CA . ASP A 1 577 ? 71.185 -25.007 -31.121 1.00 38.41 577 ASP A CA 1
ATOM 4636 C C . ASP A 1 577 ? 72.676 -25.313 -30.884 1.00 38.41 577 ASP A C 1
ATOM 4638 O O . ASP A 1 577 ? 73.539 -24.788 -31.580 1.00 38.41 577 ASP A O 1
ATOM 4642 N N . VAL A 1 578 ? 72.925 -26.201 -29.896 1.00 36.16 578 VAL A N 1
ATOM 4643 C CA . VAL A 1 578 ? 73.999 -27.224 -29.783 1.00 36.16 578 VAL A CA 1
ATOM 4644 C C . VAL A 1 578 ? 74.283 -27.619 -28.306 1.00 36.16 578 VAL A C 1
ATOM 4646 O O . VAL A 1 578 ? 74.902 -26.876 -27.548 1.00 36.16 578 VAL A O 1
ATOM 4649 N N . LEU A 1 579 ? 73.913 -28.878 -27.993 1.00 42.53 579 LEU A N 1
ATOM 4650 C CA . LEU A 1 579 ? 74.498 -29.869 -27.047 1.00 42.53 579 LEU A CA 1
ATOM 4651 C C . LEU A 1 579 ? 74.259 -29.695 -25.523 1.00 42.53 579 LEU A C 1
ATOM 4653 O O . LEU A 1 579 ? 74.446 -28.613 -24.992 1.00 42.53 579 LEU A O 1
ATOM 4657 N N . GLN A 1 580 ? 73.916 -30.660 -24.649 1.00 42.34 580 GLN A N 1
ATOM 4658 C CA . GLN A 1 580 ? 73.806 -32.137 -24.539 1.00 42.34 580 GLN A CA 1
ATOM 4659 C C . GLN A 1 580 ? 74.498 -32.585 -23.218 1.00 42.34 580 GLN A C 1
ATOM 4661 O O . GLN A 1 580 ? 75.675 -32.327 -22.996 1.00 42.34 580 GLN A O 1
ATOM 4666 N N . SER A 1 581 ? 73.715 -33.246 -22.349 1.00 43.56 581 SER A N 1
ATOM 4667 C CA . SER A 1 581 ? 74.061 -34.191 -21.257 1.00 43.56 581 SER A CA 1
ATOM 4668 C C . SER A 1 581 ? 75.108 -33.847 -20.170 1.00 43.56 581 SER A C 1
ATOM 4670 O O . SER A 1 581 ? 76.308 -33.905 -20.423 1.00 43.56 581 SER A O 1
ATOM 4672 N N . LYS A 1 582 ? 74.656 -33.739 -18.902 1.00 39.88 582 LYS A N 1
ATOM 4673 C CA . LYS A 1 582 ? 75.366 -34.245 -17.699 1.00 39.88 582 LYS A CA 1
ATOM 4674 C C . LYS A 1 582 ? 74.387 -34.836 -16.659 1.00 39.88 582 LYS A C 1
ATOM 4676 O O . LYS A 1 582 ? 73.244 -34.387 -16.551 1.00 39.88 582 LYS A O 1
ATOM 4681 N N . SER A 1 583 ? 74.883 -35.876 -15.981 1.00 46.62 583 SER A N 1
ATOM 4682 C CA . SER A 1 583 ? 74.235 -36.980 -15.242 1.00 46.62 583 SER A CA 1
ATOM 4683 C C . SER A 1 583 ? 73.247 -36.600 -14.120 1.00 46.62 583 SER A C 1
ATOM 4685 O O . SER A 1 583 ? 73.408 -35.604 -13.419 1.00 46.62 583 SER A O 1
ATOM 4687 N N . GLU A 1 584 ? 72.220 -37.437 -13.931 1.00 55.50 584 GLU A N 1
ATOM 4688 C CA . GLU A 1 584 ? 71.177 -37.350 -12.891 1.00 55.50 584 GLU A CA 1
ATOM 4689 C C . GLU A 1 584 ? 71.681 -37.677 -11.474 1.00 55.50 584 GLU A C 1
ATOM 4691 O O . GLU A 1 584 ? 71.034 -37.327 -10.483 1.00 55.50 584 GLU A O 1
ATOM 4696 N N . GLU A 1 585 ? 72.859 -38.284 -11.365 1.00 57.62 585 GLU A N 1
ATOM 4697 C CA . GLU A 1 585 ? 73.432 -38.766 -10.105 1.00 57.62 585 GLU A CA 1
ATOM 4698 C C . GLU A 1 585 ? 73.950 -37.615 -9.225 1.00 57.62 585 GLU A C 1
ATOM 4700 O O . GLU A 1 585 ? 73.730 -37.617 -8.012 1.00 57.62 585 GLU A O 1
ATOM 4705 N N . GLU A 1 586 ? 74.505 -36.551 -9.820 1.00 55.44 586 GLU A N 1
ATOM 4706 C CA . GLU A 1 586 ? 74.902 -35.339 -9.080 1.00 55.44 586 GLU A CA 1
ATOM 4707 C C . GLU A 1 586 ? 73.679 -34.595 -8.509 1.00 55.44 586 GLU A C 1
ATOM 4709 O O . GLU A 1 586 ? 73.736 -34.052 -7.405 1.00 55.44 586 GLU A O 1
ATOM 4714 N N . ARG A 1 587 ? 72.519 -34.655 -9.185 1.00 58.59 587 ARG A N 1
ATOM 4715 C CA . ARG A 1 587 ? 71.263 -34.064 -8.678 1.00 58.59 587 ARG A CA 1
ATOM 4716 C C . ARG A 1 587 ? 70.660 -34.846 -7.511 1.00 58.59 587 ARG A C 1
ATOM 4718 O O . ARG A 1 587 ? 69.869 -34.287 -6.750 1.00 58.59 587 ARG A O 1
ATOM 4725 N N . ALA A 1 588 ? 70.954 -36.138 -7.380 1.00 59.72 588 ALA A N 1
ATOM 4726 C CA . ALA A 1 588 ? 70.451 -36.954 -6.275 1.00 59.72 588 ALA A CA 1
ATOM 4727 C C . ALA A 1 588 ? 71.223 -36.674 -4.975 1.00 59.72 588 ALA A C 1
ATOM 4729 O O . ALA A 1 588 ? 70.612 -36.495 -3.920 1.00 59.72 588 ALA A O 1
ATOM 4730 N N . VAL A 1 589 ? 72.548 -36.526 -5.065 1.00 62.16 589 VAL A N 1
ATOM 4731 C CA . VAL A 1 589 ? 73.423 -36.242 -3.914 1.00 62.16 589 VAL A CA 1
ATOM 4732 C C . VAL A 1 589 ? 73.167 -34.843 -3.341 1.00 62.16 589 VAL A C 1
ATOM 4734 O O . VAL A 1 589 ? 73.070 -34.687 -2.123 1.00 62.16 589 VAL A O 1
ATOM 4737 N N . SER A 1 590 ? 72.939 -33.835 -4.193 1.00 58.62 590 SER A N 1
ATOM 4738 C CA . SER A 1 590 ? 72.568 -32.484 -3.739 1.00 58.62 590 SER A CA 1
ATOM 4739 C C . SER A 1 590 ? 71.197 -32.416 -3.054 1.00 58.62 590 SER A C 1
ATOM 4741 O O . SER A 1 590 ? 70.958 -31.507 -2.263 1.00 58.62 590 SER A O 1
ATOM 4743 N N . ARG A 1 591 ? 70.290 -33.368 -3.322 1.00 60.16 591 ARG A N 1
ATOM 4744 C CA . ARG A 1 591 ? 68.988 -33.438 -2.640 1.00 60.16 591 ARG A CA 1
ATOM 4745 C C . ARG A 1 591 ? 69.111 -34.035 -1.239 1.00 60.16 591 ARG A C 1
ATOM 4747 O O . ARG A 1 591 ? 68.508 -33.498 -0.321 1.00 60.16 591 ARG A O 1
ATOM 4754 N N . LEU A 1 592 ? 69.940 -35.063 -1.055 1.00 58.19 592 LEU A N 1
ATOM 4755 C CA . LEU A 1 592 ? 70.117 -35.763 0.227 1.00 58.19 592 LEU A CA 1
ATOM 4756 C C . LEU A 1 592 ? 70.757 -34.901 1.330 1.00 58.19 592 LEU A C 1
ATOM 4758 O O . LEU A 1 592 ? 70.389 -35.025 2.495 1.00 58.19 592 LEU A O 1
ATOM 4762 N N . LEU A 1 593 ? 71.662 -33.988 0.972 1.00 57.59 593 LEU A N 1
ATOM 4763 C CA . LEU A 1 593 ? 72.331 -33.091 1.927 1.00 57.59 593 LEU A CA 1
ATOM 4764 C C . LEU A 1 593 ? 71.438 -31.932 2.425 1.00 57.59 593 LEU A C 1
ATOM 4766 O O . LEU A 1 593 ? 71.744 -31.337 3.456 1.00 57.59 593 LEU A O 1
ATOM 4770 N N . ASN A 1 594 ? 70.312 -31.651 1.755 1.00 57.78 594 ASN A N 1
ATOM 4771 C CA . ASN A 1 594 ? 69.379 -30.570 2.113 1.00 57.78 594 ASN A CA 1
ATOM 4772 C C . ASN A 1 594 ? 68.204 -31.007 3.019 1.00 57.78 594 ASN A C 1
ATOM 4774 O O . ASN A 1 594 ? 67.409 -30.155 3.421 1.00 57.78 594 ASN A O 1
ATOM 4778 N N . LEU A 1 595 ? 68.079 -32.293 3.378 1.00 55.19 595 LEU A N 1
ATOM 4779 C CA . LEU A 1 595 ? 66.940 -32.798 4.170 1.00 55.19 595 LEU A CA 1
ATOM 4780 C C . LEU A 1 595 ? 66.972 -32.378 5.656 1.00 55.19 595 LEU A C 1
ATOM 4782 O O . LEU A 1 595 ? 65.927 -32.152 6.256 1.00 55.19 595 LEU A O 1
ATOM 4786 N N . GLY A 1 596 ? 68.147 -32.156 6.257 1.00 52.06 596 GLY A N 1
ATOM 4787 C CA . GLY A 1 596 ? 68.261 -31.954 7.715 1.00 52.06 596 GLY A CA 1
ATOM 4788 C C . GLY A 1 596 ? 67.617 -30.679 8.293 1.00 52.06 596 GLY A C 1
ATOM 4789 O O . GLY A 1 596 ? 67.300 -30.647 9.476 1.00 52.06 596 GLY A O 1
ATOM 4790 N N . HIS A 1 597 ? 67.404 -29.637 7.481 1.00 48.66 597 HIS A N 1
ATOM 4791 C CA . HIS A 1 597 ? 66.699 -28.399 7.879 1.00 48.66 597 HIS A CA 1
ATOM 4792 C C . HIS A 1 597 ? 65.417 -28.158 7.060 1.00 48.66 597 HIS A C 1
ATOM 4794 O O . HIS A 1 597 ? 64.615 -27.284 7.391 1.00 48.66 597 HIS A O 1
ATOM 4800 N N . GLY A 1 598 ? 65.222 -28.941 5.995 1.00 49.12 598 GLY A N 1
ATOM 4801 C CA . GLY A 1 598 ? 64.032 -28.929 5.157 1.00 49.12 598 GLY A CA 1
ATOM 4802 C C . GLY A 1 598 ? 62.894 -29.747 5.753 1.00 49.12 598 GLY A C 1
ATOM 4803 O O . GLY A 1 598 ? 61.759 -29.320 5.628 1.00 49.12 598 GLY A O 1
ATOM 4804 N N . ASP A 1 599 ? 63.169 -30.849 6.457 1.00 51.12 599 ASP A N 1
ATOM 4805 C CA . ASP A 1 599 ? 62.126 -31.791 6.883 1.00 51.12 599 ASP A CA 1
ATOM 4806 C C . ASP A 1 599 ? 61.174 -31.210 7.940 1.00 51.12 599 ASP A C 1
ATOM 4808 O O . ASP A 1 599 ? 59.968 -31.382 7.829 1.00 51.12 599 ASP A O 1
ATOM 4812 N N . ALA A 1 600 ? 61.649 -30.430 8.917 1.00 56.47 600 ALA A N 1
ATOM 4813 C CA . ALA A 1 600 ? 60.757 -29.792 9.899 1.00 56.47 600 ALA A CA 1
ATOM 4814 C C . ALA A 1 600 ? 59.849 -28.718 9.263 1.00 56.47 600 ALA A C 1
ATOM 4816 O O . ALA A 1 600 ? 58.658 -28.641 9.571 1.00 56.47 600 ALA A O 1
ATOM 4817 N N . ASN A 1 601 ? 60.389 -27.934 8.324 1.00 60.69 601 ASN A N 1
ATOM 4818 C CA . ASN A 1 601 ? 59.615 -26.953 7.562 1.00 60.69 601 ASN A CA 1
ATOM 4819 C C . ASN A 1 601 ? 58.697 -27.631 6.538 1.00 60.69 601 ASN A C 1
ATOM 4821 O O . ASN A 1 601 ? 57.565 -27.202 6.369 1.00 60.69 601 ASN A O 1
ATOM 4825 N N . LEU A 1 602 ? 59.133 -28.712 5.893 1.00 71.19 602 LEU A N 1
ATOM 4826 C CA . LEU A 1 602 ? 58.350 -29.496 4.940 1.00 71.19 602 LEU A CA 1
ATOM 4827 C C . LEU A 1 602 ? 57.188 -30.202 5.639 1.00 71.19 602 LEU A C 1
ATOM 4829 O O . LEU A 1 602 ? 56.085 -30.209 5.103 1.00 71.19 602 LEU A O 1
ATOM 4833 N N . ILE A 1 603 ? 57.396 -30.724 6.851 1.00 70.44 603 ILE A N 1
ATOM 4834 C CA . ILE A 1 603 ? 56.328 -31.300 7.673 1.00 70.44 603 ILE A CA 1
ATOM 4835 C C . ILE A 1 603 ? 55.348 -30.206 8.112 1.00 70.44 603 ILE A C 1
ATOM 4837 O O . ILE A 1 603 ? 54.144 -30.404 7.963 1.00 70.44 603 ILE A O 1
ATOM 4841 N N . TYR A 1 604 ? 55.822 -29.033 8.545 1.00 74.44 604 TYR A N 1
ATOM 4842 C CA . TYR A 1 604 ? 54.948 -27.896 8.862 1.00 74.44 604 TYR A CA 1
ATOM 4843 C C . TYR A 1 604 ? 54.139 -27.420 7.644 1.00 74.44 604 TYR A C 1
ATOM 4845 O O . TYR A 1 604 ? 52.919 -27.310 7.733 1.00 74.44 604 TYR A O 1
ATOM 4853 N N . PHE A 1 605 ? 54.776 -27.237 6.484 1.00 80.81 605 PHE A N 1
ATOM 4854 C CA . PHE A 1 605 ? 54.092 -26.891 5.237 1.00 80.81 605 PHE A CA 1
ATOM 4855 C C . PHE A 1 605 ? 53.122 -27.989 4.798 1.00 80.81 605 PHE A C 1
ATOM 4857 O O . PHE A 1 605 ? 52.021 -27.673 4.366 1.00 80.81 605 PHE A O 1
ATOM 4864 N N . SER A 1 606 ? 53.470 -29.269 4.952 1.00 80.00 606 SER A N 1
ATOM 4865 C CA . SER A 1 606 ? 52.564 -30.383 4.643 1.00 80.00 606 SER A CA 1
ATOM 4866 C C . SER A 1 606 ? 51.353 -30.417 5.580 1.00 80.00 606 SER A C 1
ATOM 4868 O O . SER A 1 606 ? 50.237 -30.686 5.141 1.00 80.00 606 SER A O 1
ATOM 4870 N N . GLN A 1 607 ? 51.544 -30.076 6.857 1.00 82.94 607 GLN A N 1
ATOM 4871 C CA . GLN A 1 607 ? 50.478 -29.997 7.847 1.00 82.94 607 GLN A CA 1
ATOM 4872 C C . GLN A 1 607 ? 49.574 -28.785 7.597 1.00 82.94 607 GLN A C 1
ATOM 4874 O O . GLN A 1 607 ? 48.353 -28.894 7.703 1.00 82.94 607 GLN A O 1
ATOM 4879 N N . GLU A 1 608 ? 50.151 -27.635 7.253 1.00 82.50 608 GLU A N 1
ATOM 4880 C CA . GLU A 1 608 ? 49.405 -26.431 6.891 1.00 82.50 608 GLU A CA 1
ATOM 4881 C C . GLU A 1 608 ? 48.633 -26.635 5.580 1.00 82.50 608 GLU A C 1
ATOM 4883 O O . GLU A 1 608 ? 47.462 -26.265 5.494 1.00 82.50 608 GLU A O 1
ATOM 4888 N N . GLN A 1 609 ? 49.243 -27.304 4.599 1.00 85.69 609 GLN A N 1
ATOM 4889 C CA . GLN A 1 609 ? 48.595 -27.708 3.354 1.00 85.69 609 GLN A CA 1
ATOM 4890 C C . GLN A 1 609 ? 47.426 -28.655 3.632 1.00 85.69 609 GLN A C 1
ATOM 4892 O O . GLN A 1 609 ? 46.329 -28.415 3.144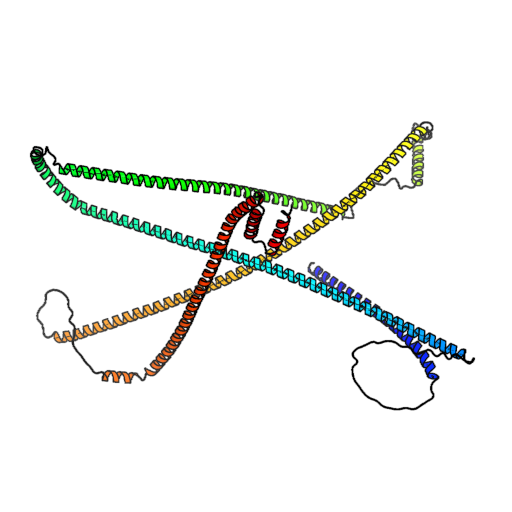 1.00 85.69 609 GLN A O 1
ATOM 4897 N N . ALA A 1 610 ? 47.603 -29.656 4.500 1.00 85.25 610 ALA A N 1
ATOM 4898 C CA . ALA A 1 610 ? 46.525 -30.563 4.884 1.00 85.25 610 ALA A CA 1
ATOM 4899 C C . ALA A 1 610 ? 45.370 -29.837 5.596 1.00 85.25 610 ALA A C 1
ATOM 4901 O O . ALA A 1 610 ? 44.207 -30.155 5.358 1.00 85.25 610 ALA A O 1
ATOM 4902 N N . ARG A 1 611 ? 45.654 -28.833 6.439 1.00 88.94 611 ARG A N 1
ATOM 4903 C CA . ARG A 1 611 ? 44.608 -28.002 7.064 1.00 88.94 611 ARG A CA 1
ATOM 4904 C C . ARG A 1 611 ? 43.848 -27.178 6.029 1.00 88.94 611 ARG A C 1
ATOM 4906 O O . ARG A 1 611 ? 42.620 -27.184 6.056 1.00 88.94 611 ARG A O 1
ATOM 4913 N N . LYS A 1 612 ? 44.563 -26.535 5.100 1.00 92.75 612 LYS A N 1
ATOM 4914 C CA . LYS A 1 612 ? 43.957 -25.793 3.986 1.00 92.75 612 LYS A CA 1
ATOM 4915 C C . LYS A 1 612 ? 43.137 -26.712 3.088 1.00 92.75 612 LYS A C 1
ATOM 4917 O O . LYS A 1 612 ? 42.036 -26.344 2.712 1.00 92.75 612 LYS A O 1
ATOM 4922 N N . ASP A 1 613 ? 43.607 -27.922 2.802 1.00 92.38 613 ASP A N 1
ATOM 4923 C CA . ASP A 1 613 ? 42.872 -28.895 1.993 1.00 92.38 613 ASP A CA 1
ATOM 4924 C C . ASP A 1 613 ? 41.609 -29.395 2.711 1.00 92.38 613 ASP A C 1
ATOM 4926 O O . ASP A 1 613 ? 40.568 -29.564 2.077 1.00 92.38 613 ASP A O 1
ATOM 4930 N N . VAL A 1 614 ? 41.649 -29.584 4.035 1.00 93.75 614 VAL A N 1
ATOM 4931 C CA . VAL A 1 614 ? 40.459 -29.917 4.839 1.00 93.75 614 VAL A CA 1
ATOM 4932 C C . VAL A 1 614 ? 39.454 -28.766 4.845 1.00 93.75 614 VAL A C 1
ATOM 4934 O O . VAL A 1 614 ? 38.264 -29.015 4.661 1.00 93.75 614 VAL A O 1
ATOM 4937 N N . GLU A 1 615 ? 39.911 -27.524 5.002 1.00 94.56 615 GLU A N 1
ATOM 4938 C CA . GLU A 1 615 ? 39.056 -26.333 4.955 1.00 94.56 615 GLU A CA 1
ATOM 4939 C C . GLU A 1 615 ? 38.477 -26.096 3.551 1.00 94.56 615 GLU A C 1
ATOM 4941 O O . GLU A 1 615 ? 37.283 -25.872 3.392 1.00 94.56 615 GLU A O 1
ATOM 4946 N N . ILE A 1 616 ? 39.277 -26.251 2.496 1.00 92.31 616 ILE A N 1
ATOM 4947 C CA . ILE A 1 616 ? 38.802 -26.189 1.109 1.00 92.31 616 ILE A CA 1
ATOM 4948 C C . ILE A 1 616 ? 37.768 -27.288 0.859 1.00 92.31 616 ILE A C 1
ATOM 4950 O O . ILE A 1 616 ? 36.753 -27.042 0.210 1.00 92.31 616 ILE A O 1
ATOM 4954 N N . ASN A 1 617 ? 37.987 -28.498 1.374 1.00 93.75 617 ASN A N 1
ATOM 4955 C CA . ASN A 1 617 ? 37.030 -29.588 1.230 1.00 93.75 617 ASN A CA 1
ATOM 4956 C C . ASN A 1 617 ? 35.753 -29.357 2.049 1.00 93.75 617 ASN A C 1
ATOM 4958 O O . ASN A 1 617 ? 34.676 -29.701 1.563 1.00 93.75 617 ASN A O 1
ATOM 4962 N N . SER A 1 618 ? 35.828 -28.760 3.243 1.00 94.38 618 SER A N 1
ATOM 4963 C CA . SER A 1 618 ? 34.634 -28.399 4.018 1.00 94.38 618 SER A CA 1
ATOM 4964 C C . SER A 1 618 ? 33.844 -27.286 3.327 1.00 94.38 618 SER A C 1
ATOM 4966 O O . SER A 1 618 ? 32.637 -27.430 3.151 1.00 94.38 618 SER A O 1
ATOM 4968 N N . LEU A 1 619 ? 34.519 -26.250 2.819 1.00 92.94 619 LEU A N 1
ATOM 4969 C CA . LEU A 1 619 ? 33.904 -25.172 2.043 1.00 92.94 619 LEU A CA 1
ATOM 4970 C C . LEU A 1 619 ? 33.300 -25.683 0.732 1.00 92.94 619 LEU A C 1
ATOM 4972 O O . LEU A 1 619 ? 32.215 -25.258 0.348 1.00 92.94 619 LEU A O 1
ATOM 4976 N N . ARG A 1 620 ? 33.950 -26.632 0.045 1.00 95.75 620 ARG A N 1
ATOM 4977 C CA . ARG A 1 620 ? 33.388 -27.286 -1.151 1.00 95.75 620 ARG A CA 1
ATOM 4978 C C . ARG A 1 620 ? 32.145 -28.108 -0.824 1.00 95.75 620 ARG A C 1
ATOM 4980 O O . ARG A 1 620 ? 31.200 -28.070 -1.606 1.00 95.75 620 ARG A O 1
ATOM 4987 N N . LYS A 1 621 ? 32.124 -28.820 0.309 1.00 96.06 621 LYS A N 1
ATOM 4988 C CA . LYS A 1 621 ? 30.933 -29.549 0.776 1.00 96.06 621 LYS A CA 1
ATOM 4989 C C . LYS A 1 621 ? 29.793 -28.592 1.109 1.00 96.06 621 LYS A C 1
ATOM 4991 O O . LYS A 1 621 ? 28.713 -28.764 0.567 1.00 96.06 621 LYS A O 1
ATOM 4996 N N . GLN A 1 622 ? 30.059 -27.541 1.884 1.00 95.81 622 GLN A N 1
ATOM 4997 C CA . GLN A 1 622 ? 29.066 -26.510 2.204 1.00 95.81 622 GLN A CA 1
ATOM 4998 C C . GLN A 1 622 ? 28.542 -25.815 0.944 1.00 95.81 622 GLN A C 1
ATOM 5000 O O . GLN A 1 622 ? 27.340 -25.627 0.792 1.00 95.81 622 GLN A O 1
ATOM 5005 N N . LYS A 1 623 ? 29.427 -25.484 -0.004 1.00 94.94 623 LYS A N 1
ATOM 5006 C CA . LYS A 1 623 ? 29.033 -24.951 -1.311 1.00 94.94 623 LYS A CA 1
ATOM 5007 C C . LYS A 1 623 ? 28.104 -25.923 -2.038 1.00 94.94 623 LYS A C 1
ATOM 5009 O O . LYS A 1 623 ? 27.073 -25.493 -2.537 1.00 94.94 623 LYS A O 1
ATOM 5014 N N . HIS A 1 624 ? 28.453 -27.207 -2.092 1.00 96.44 624 HIS A N 1
ATOM 5015 C CA . HIS A 1 624 ? 27.627 -28.213 -2.753 1.00 96.44 624 HIS A CA 1
ATOM 5016 C C . HIS A 1 624 ? 26.265 -28.390 -2.067 1.00 96.44 624 HIS A C 1
ATOM 5018 O O . HIS A 1 624 ? 25.252 -28.468 -2.751 1.00 96.44 624 HIS A O 1
ATOM 5024 N N . GLU A 1 625 ? 26.222 -28.388 -0.734 1.00 96.38 625 GLU A N 1
ATOM 5025 C CA . GLU A 1 625 ? 24.984 -28.438 0.052 1.00 96.38 625 GLU A CA 1
ATOM 5026 C C . GLU A 1 625 ? 24.086 -27.228 -0.233 1.00 96.38 625 GLU A C 1
ATOM 5028 O O . GLU A 1 625 ? 22.890 -27.392 -0.465 1.00 96.38 625 GLU A O 1
ATOM 5033 N N . ILE A 1 626 ? 24.657 -26.021 -0.297 1.00 93.94 626 ILE A N 1
ATOM 5034 C CA . ILE A 1 626 ? 23.913 -24.800 -0.636 1.00 93.94 626 ILE A CA 1
ATOM 5035 C C . ILE A 1 626 ? 23.455 -24.821 -2.101 1.00 93.94 626 ILE A C 1
ATOM 5037 O O . ILE A 1 626 ? 22.329 -24.428 -2.393 1.00 93.94 626 ILE A O 1
ATOM 5041 N N . GLU A 1 627 ? 24.286 -25.294 -3.032 1.00 95.69 627 GLU A N 1
ATOM 5042 C CA . GLU A 1 627 ? 23.910 -25.446 -4.444 1.00 95.69 627 GLU A CA 1
ATOM 5043 C C . GLU A 1 627 ? 22.784 -26.472 -4.635 1.00 95.69 627 GLU A C 1
ATOM 5045 O O . GLU A 1 627 ? 21.899 -26.252 -5.463 1.00 95.69 627 GLU A O 1
ATOM 5050 N N . LEU A 1 628 ? 22.785 -27.572 -3.874 1.00 97.06 628 LEU A N 1
ATOM 5051 C CA . LEU A 1 628 ? 21.689 -28.543 -3.857 1.00 97.06 628 LEU A CA 1
ATOM 5052 C C . LEU A 1 628 ? 20.417 -27.924 -3.273 1.00 97.06 628 LEU A C 1
ATOM 5054 O O . LEU A 1 628 ? 19.379 -27.982 -3.923 1.00 97.06 628 LEU A O 1
ATOM 5058 N N . ALA A 1 629 ? 20.508 -27.241 -2.129 1.00 95.69 629 ALA A N 1
ATOM 5059 C CA . ALA A 1 629 ? 19.370 -26.539 -1.537 1.00 95.69 629 ALA A CA 1
ATOM 5060 C C . ALA A 1 629 ? 18.789 -25.471 -2.482 1.00 95.69 629 ALA A C 1
ATOM 5062 O O . ALA A 1 629 ? 17.574 -25.304 -2.555 1.00 95.69 629 ALA A O 1
ATOM 5063 N N . LEU A 1 630 ? 19.639 -24.778 -3.249 1.00 93.50 630 LEU A N 1
ATOM 5064 C CA . LEU A 1 630 ? 19.206 -23.827 -4.272 1.00 93.50 630 LEU A CA 1
ATOM 5065 C C . LEU A 1 630 ? 18.472 -24.527 -5.421 1.00 93.50 630 LEU A C 1
ATOM 5067 O O . LEU A 1 630 ? 17.440 -24.030 -5.866 1.00 93.50 630 LEU A O 1
ATOM 5071 N N . ARG A 1 631 ? 18.975 -25.675 -5.898 1.00 95.44 631 ARG A N 1
ATOM 5072 C CA . ARG A 1 631 ? 18.298 -26.471 -6.935 1.00 95.44 631 ARG A CA 1
ATOM 5073 C C . ARG A 1 631 ? 16.956 -27.002 -6.443 1.00 95.44 631 ARG A C 1
ATOM 5075 O O . ARG A 1 631 ? 15.979 -26.886 -7.173 1.00 95.44 631 ARG A O 1
ATOM 5082 N N . ASP A 1 632 ? 16.881 -27.502 -5.216 1.00 95.56 632 ASP A N 1
ATOM 5083 C CA . ASP A 1 632 ? 15.632 -27.984 -4.618 1.00 95.56 632 ASP A CA 1
ATOM 5084 C C . ASP A 1 632 ? 14.625 -26.839 -4.424 1.00 95.56 632 ASP A C 1
ATOM 5086 O O . ASP A 1 632 ? 13.433 -26.983 -4.715 1.00 95.56 632 ASP A O 1
ATOM 5090 N N . LEU A 1 633 ? 15.097 -25.657 -4.012 1.00 94.06 633 LEU A N 1
ATOM 5091 C CA . LEU A 1 633 ? 14.266 -24.458 -3.929 1.00 94.06 633 LEU A CA 1
ATOM 5092 C C . LEU A 1 633 ? 13.779 -24.015 -5.317 1.00 94.06 633 LEU A C 1
ATOM 5094 O O . LEU A 1 633 ? 12.619 -23.655 -5.478 1.00 94.06 633 LEU A O 1
ATOM 5098 N N . GLN A 1 634 ? 14.635 -24.079 -6.336 1.00 94.75 634 GLN A N 1
ATOM 5099 C CA . GLN A 1 634 ? 14.261 -23.747 -7.708 1.00 94.75 634 GLN A CA 1
ATOM 5100 C C . GLN A 1 634 ? 13.235 -24.738 -8.273 1.00 94.75 634 GLN A C 1
ATOM 5102 O O . GLN A 1 634 ? 12.272 -24.317 -8.912 1.00 94.75 634 GLN A O 1
ATOM 5107 N N . ILE A 1 635 ? 13.403 -26.038 -8.013 1.00 95.62 635 ILE A N 1
ATOM 5108 C CA . ILE A 1 635 ? 12.443 -27.074 -8.413 1.00 95.62 635 ILE A CA 1
ATOM 5109 C C . ILE A 1 635 ? 11.111 -26.854 -7.693 1.00 95.62 635 ILE A C 1
ATOM 5111 O O . ILE A 1 635 ? 10.078 -26.827 -8.352 1.00 95.62 635 ILE A O 1
ATOM 5115 N N . SER A 1 636 ? 11.113 -26.630 -6.375 1.00 95.31 636 SER A N 1
ATOM 5116 C CA . SER A 1 636 ? 9.876 -26.381 -5.618 1.00 95.31 636 SER A CA 1
ATOM 5117 C C . SER A 1 636 ? 9.170 -25.085 -6.026 1.00 95.31 636 SER A C 1
ATOM 5119 O O . SER A 1 636 ? 7.946 -25.062 -6.121 1.00 95.31 636 SER A O 1
ATOM 5121 N N . ALA A 1 637 ? 9.911 -24.024 -6.352 1.00 90.69 637 ALA A N 1
ATOM 5122 C CA . ALA A 1 637 ? 9.334 -22.804 -6.909 1.00 90.69 637 ALA A CA 1
ATOM 5123 C C . ALA A 1 637 ? 8.726 -23.044 -8.303 1.00 90.69 637 ALA A C 1
ATOM 5125 O O . ALA A 1 637 ? 7.646 -22.530 -8.593 1.00 90.69 637 ALA A O 1
ATOM 5126 N N . SER A 1 638 ? 9.379 -23.853 -9.149 1.00 93.56 638 SER A N 1
ATOM 5127 C CA . SER A 1 638 ? 8.857 -24.234 -10.469 1.00 93.56 638 SER A CA 1
ATOM 5128 C C . SER A 1 638 ? 7.577 -25.059 -10.356 1.00 93.56 638 SER A C 1
ATOM 5130 O O . SER A 1 638 ? 6.589 -24.733 -11.007 1.00 93.56 638 SER A O 1
ATOM 5132 N N . THR A 1 639 ? 7.545 -26.080 -9.494 1.00 95.00 639 THR A N 1
ATOM 5133 C CA . THR A 1 639 ? 6.345 -26.911 -9.301 1.00 95.00 639 THR A CA 1
ATOM 5134 C C . THR A 1 639 ? 5.201 -26.113 -8.684 1.00 95.00 639 THR A C 1
ATOM 5136 O O . THR A 1 639 ? 4.041 -26.297 -9.053 1.00 95.00 639 THR A O 1
ATOM 5139 N N . GLN A 1 640 ? 5.503 -25.173 -7.783 1.00 93.94 640 GLN A N 1
ATOM 5140 C CA . GLN A 1 640 ? 4.494 -24.276 -7.235 1.00 93.94 640 GLN A CA 1
ATOM 5141 C C . GLN A 1 640 ? 3.949 -23.329 -8.316 1.00 93.94 640 GLN A C 1
ATOM 5143 O O . GLN A 1 640 ? 2.735 -23.144 -8.393 1.00 93.94 640 GLN A O 1
ATOM 5148 N N . ALA A 1 641 ? 4.800 -22.793 -9.196 1.00 92.69 641 ALA A N 1
ATOM 5149 C CA . ALA A 1 641 ? 4.374 -21.976 -10.333 1.00 92.69 641 ALA A CA 1
ATOM 5150 C C . ALA A 1 641 ? 3.505 -22.763 -11.331 1.00 92.69 641 ALA A C 1
ATOM 5152 O O . ALA A 1 641 ? 2.479 -22.243 -11.770 1.00 92.69 641 ALA A O 1
ATOM 5153 N N . GLU A 1 642 ? 3.858 -24.016 -11.633 1.00 93.81 642 GLU A N 1
ATOM 5154 C CA . GLU A 1 642 ? 3.040 -24.924 -12.451 1.00 93.81 642 GLU A CA 1
ATOM 5155 C C . GLU A 1 642 ? 1.675 -25.176 -11.798 1.00 93.81 642 GLU A C 1
ATOM 5157 O O . GLU A 1 642 ? 0.647 -24.962 -12.434 1.00 93.81 642 GLU A O 1
ATOM 5162 N N . SER A 1 643 ? 1.637 -25.489 -10.496 1.00 94.19 643 SER A N 1
ATOM 5163 C CA . SER A 1 643 ? 0.373 -25.696 -9.774 1.00 94.19 643 SER A CA 1
ATOM 5164 C C . SER A 1 643 ? -0.520 -24.448 -9.776 1.00 94.19 643 SER A C 1
ATOM 5166 O O . SER A 1 643 ? -1.738 -24.542 -9.939 1.00 94.19 643 SER A O 1
ATOM 5168 N N . LEU A 1 644 ? 0.072 -23.255 -9.651 1.00 92.81 644 LEU A N 1
ATOM 5169 C CA . LEU A 1 644 ? -0.662 -21.997 -9.745 1.00 92.81 644 LEU A CA 1
ATOM 5170 C C . LEU A 1 644 ? -1.177 -21.774 -11.170 1.00 92.81 644 LEU A C 1
ATOM 5172 O O . LEU A 1 644 ? -2.332 -21.379 -11.326 1.00 92.81 644 LEU A O 1
ATOM 5176 N N . SER A 1 645 ? -0.377 -22.078 -12.194 1.00 95.00 645 SER A N 1
ATOM 5177 C CA . SER A 1 645 ? -0.812 -22.031 -13.594 1.00 95.00 645 SER A CA 1
ATOM 5178 C C . SER A 1 645 ? -2.013 -22.946 -13.838 1.00 95.00 645 SER A C 1
ATOM 5180 O O . SER A 1 645 ? -3.011 -22.495 -14.398 1.00 95.00 645 SER A O 1
ATOM 5182 N N . ASP A 1 646 ? -1.982 -24.175 -13.322 1.00 94.88 646 ASP A N 1
ATOM 5183 C CA . ASP A 1 646 ? -3.091 -25.127 -13.434 1.00 94.88 646 ASP A CA 1
ATOM 5184 C C . ASP A 1 646 ? -4.354 -24.615 -12.728 1.00 94.88 646 ASP A C 1
ATOM 5186 O O . ASP A 1 646 ? -5.458 -24.695 -13.270 1.00 94.88 646 ASP A O 1
ATOM 5190 N N . THR A 1 647 ? -4.228 -24.034 -11.527 1.00 94.44 647 THR A N 1
ATOM 5191 C CA . THR A 1 647 ? -5.389 -23.431 -10.843 1.00 94.44 647 THR A CA 1
ATOM 5192 C C . THR A 1 647 ? -5.959 -22.245 -11.615 1.00 94.44 647 THR A C 1
ATOM 5194 O O . THR A 1 647 ? -7.180 -22.095 -11.693 1.00 94.44 647 THR A O 1
ATOM 5197 N N . ILE A 1 648 ? -5.099 -21.422 -12.220 1.00 91.44 648 ILE A N 1
ATOM 5198 C CA . ILE A 1 648 ? -5.505 -20.293 -13.057 1.00 91.44 648 ILE A CA 1
ATOM 5199 C C . ILE A 1 648 ? -6.240 -20.798 -14.297 1.00 91.44 648 ILE A C 1
ATOM 5201 O O . ILE A 1 648 ? -7.281 -20.242 -14.647 1.00 91.44 648 ILE A O 1
ATOM 5205 N N . ASP A 1 649 ? -5.749 -21.845 -14.950 1.00 93.00 649 ASP A N 1
ATOM 5206 C CA . ASP A 1 649 ? -6.379 -22.383 -16.152 1.00 93.00 649 ASP A CA 1
ATOM 5207 C C . ASP A 1 649 ? -7.704 -23.091 -15.838 1.00 93.00 649 ASP A C 1
ATOM 5209 O O . ASP A 1 649 ? -8.691 -22.856 -16.539 1.00 93.00 649 ASP A O 1
ATOM 5213 N N . ASN A 1 650 ? -7.800 -23.800 -14.709 1.00 94.12 650 ASN A N 1
ATOM 5214 C CA . ASN A 1 650 ? -9.065 -24.337 -14.194 1.00 94.12 650 ASN A CA 1
ATOM 5215 C C . ASN A 1 650 ? -10.082 -23.228 -13.865 1.00 94.12 650 ASN A C 1
ATOM 5217 O O . ASN A 1 650 ? -11.275 -23.343 -14.173 1.00 94.12 650 ASN A O 1
ATOM 5221 N N . MET A 1 651 ? -9.629 -22.123 -13.261 1.00 88.56 651 MET A N 1
ATOM 5222 C CA . MET A 1 651 ? -10.476 -20.957 -13.000 1.00 88.56 651 MET A CA 1
ATOM 5223 C C . MET A 1 651 ? -10.927 -20.292 -14.304 1.00 88.56 651 MET A C 1
ATOM 5225 O O . MET A 1 651 ? -12.112 -19.998 -14.455 1.00 88.56 651 MET A O 1
ATOM 5229 N N . LYS A 1 652 ? -10.032 -20.113 -15.283 1.00 91.25 652 LYS A N 1
ATOM 5230 C CA . LYS A 1 652 ? -10.386 -19.591 -16.614 1.00 91.25 652 LYS A CA 1
ATOM 5231 C C . LYS A 1 652 ? -11.383 -20.497 -17.325 1.00 91.25 652 LYS A C 1
ATOM 5233 O O . LYS A 1 652 ? -12.303 -19.992 -17.962 1.00 91.25 652 LYS A O 1
ATOM 5238 N N . GLU A 1 653 ? -11.231 -21.815 -17.237 1.00 91.25 653 GLU A N 1
ATOM 5239 C CA . GLU A 1 653 ? -12.182 -22.751 -17.833 1.00 91.25 653 GLU A CA 1
ATOM 5240 C C . GLU A 1 653 ? -13.550 -22.678 -17.146 1.00 91.25 653 GLU A C 1
ATOM 5242 O O . GLU A 1 653 ? -14.577 -22.653 -17.827 1.00 91.25 653 GLU A O 1
ATOM 5247 N N . SER A 1 654 ? -13.573 -22.537 -15.819 1.00 88.56 654 SER A N 1
ATOM 5248 C CA . SER A 1 654 ? -14.802 -22.312 -15.050 1.00 88.56 654 SER A CA 1
ATOM 5249 C C . SER A 1 654 ? -15.486 -20.996 -15.433 1.00 88.56 654 SER A C 1
ATOM 5251 O O . SER A 1 654 ? -16.703 -20.966 -15.614 1.00 88.56 654 SER A O 1
ATOM 5253 N N . VAL A 1 655 ? -14.715 -19.924 -15.645 1.00 86.25 655 VAL A N 1
ATOM 5254 C CA . VAL A 1 655 ? -15.223 -18.639 -16.153 1.00 86.25 655 VAL A CA 1
ATOM 5255 C C . VAL A 1 655 ? -15.773 -18.798 -17.568 1.00 86.25 655 VAL A C 1
ATOM 5257 O O . VAL A 1 655 ? -16.920 -18.441 -17.802 1.00 86.25 655 VAL A O 1
ATOM 5260 N N . ARG A 1 656 ? -15.034 -19.423 -18.495 1.00 86.75 656 ARG A N 1
ATOM 5261 C CA . ARG A 1 656 ? -15.516 -19.700 -19.863 1.00 86.75 656 ARG A CA 1
ATOM 5262 C C . ARG A 1 656 ? -16.765 -20.578 -19.871 1.00 86.75 656 ARG A C 1
ATOM 5264 O O . ARG A 1 656 ? -17.616 -20.448 -20.748 1.00 86.75 656 ARG A O 1
ATOM 5271 N N . LYS A 1 657 ? -16.877 -21.526 -18.939 1.00 87.38 657 LYS A N 1
ATOM 5272 C CA . LYS A 1 657 ? -18.085 -22.338 -18.757 1.00 87.38 657 LYS A CA 1
ATOM 5273 C C . LYS A 1 657 ? -19.251 -21.457 -18.308 1.00 87.38 657 LYS A C 1
ATOM 5275 O O . LYS A 1 657 ? -20.276 -21.482 -18.973 1.00 87.38 657 LYS A O 1
ATOM 5280 N N . SER A 1 658 ? -19.053 -20.623 -17.290 1.00 81.50 658 SER A N 1
ATOM 5281 C CA . SER A 1 658 ? -20.051 -19.654 -16.819 1.00 81.50 658 SER A CA 1
ATOM 5282 C C . SER A 1 658 ? -20.467 -18.659 -17.910 1.00 81.50 658 SER A C 1
ATOM 5284 O O . SER A 1 658 ? -21.648 -18.399 -18.094 1.00 81.50 658 SER A O 1
ATOM 5286 N N . GLU A 1 659 ? -19.530 -18.163 -18.720 1.00 79.69 659 GLU A N 1
ATOM 5287 C CA . GLU A 1 659 ? -19.822 -17.298 -19.869 1.00 79.69 659 GLU A CA 1
ATOM 5288 C C . GLU A 1 659 ? -20.644 -18.023 -20.937 1.00 79.69 659 GLU A C 1
ATOM 5290 O O . GLU A 1 659 ? -21.622 -17.472 -21.440 1.00 79.69 659 GLU A O 1
ATOM 5295 N N . ARG A 1 660 ? -20.296 -19.276 -21.262 1.00 79.44 660 ARG A N 1
ATOM 5296 C CA . ARG A 1 660 ? -21.097 -20.108 -22.173 1.00 79.44 660 ARG A CA 1
ATOM 5297 C C . ARG A 1 660 ? -22.493 -20.356 -21.618 1.00 79.44 660 ARG A C 1
ATOM 5299 O O . ARG A 1 660 ? -23.450 -20.282 -22.384 1.00 79.44 660 ARG A O 1
ATOM 5306 N N . ASP A 1 661 ? -22.613 -20.624 -20.324 1.00 76.75 661 ASP A N 1
ATOM 5307 C CA . ASP A 1 661 ? -23.895 -20.837 -19.658 1.00 76.75 661 ASP A CA 1
ATOM 5308 C C . ASP A 1 661 ? -24.719 -19.542 -19.637 1.00 76.75 661 ASP A C 1
ATOM 5310 O O . ASP A 1 661 ? -25.890 -19.580 -19.982 1.00 76.75 661 ASP A O 1
ATOM 5314 N N . LYS A 1 662 ? -24.102 -18.375 -19.424 1.00 77.50 662 LYS A N 1
ATOM 5315 C CA . LYS A 1 662 ? -24.752 -17.056 -19.501 1.00 77.50 662 LYS A CA 1
ATOM 5316 C C . LYS A 1 662 ? -25.206 -16.687 -20.920 1.00 77.50 662 LYS A C 1
ATOM 5318 O O . LYS A 1 662 ? -26.287 -16.133 -21.114 1.00 77.50 662 LYS A O 1
ATOM 5323 N N . ILE A 1 663 ? -24.412 -17.014 -21.942 1.00 68.12 663 ILE A N 1
ATOM 5324 C CA . ILE A 1 663 ? -24.814 -16.852 -23.352 1.00 68.12 663 ILE A CA 1
ATOM 5325 C C . ILE A 1 663 ? -25.973 -17.808 -23.677 1.00 68.12 663 ILE A C 1
ATOM 5327 O O . ILE A 1 663 ? -26.928 -17.430 -24.360 1.00 68.12 663 ILE A O 1
ATOM 5331 N N . ARG A 1 664 ? -25.922 -19.039 -23.149 1.00 66.75 664 ARG A N 1
ATOM 5332 C CA . ARG A 1 664 ? -27.011 -20.015 -23.254 1.00 66.75 664 ARG A CA 1
ATOM 5333 C C . ARG A 1 664 ? -28.247 -19.583 -22.482 1.00 66.75 664 ARG A C 1
ATOM 5335 O O . ARG A 1 664 ? -29.328 -19.843 -22.978 1.00 66.75 664 ARG A O 1
ATOM 5342 N N . GLU A 1 665 ? -28.138 -18.898 -21.349 1.00 70.12 665 GLU A N 1
ATOM 5343 C CA . GLU A 1 665 ? -29.277 -18.324 -20.626 1.00 70.12 665 GLU A CA 1
ATOM 5344 C C . GLU A 1 665 ? -30.020 -17.307 -21.494 1.00 70.12 665 GLU A C 1
ATOM 5346 O O . GLU A 1 665 ? -31.243 -17.358 -21.555 1.00 70.12 665 GLU A O 1
ATOM 5351 N N . GLY A 1 666 ? -29.315 -16.471 -22.264 1.00 68.81 666 GLY A N 1
ATOM 5352 C CA . GLY A 1 666 ? -29.943 -15.568 -23.238 1.00 68.81 666 GLY A CA 1
ATOM 5353 C C . GLY A 1 666 ? -30.722 -16.304 -24.340 1.00 68.81 666 GLY A C 1
ATOM 5354 O O . GLY A 1 666 ? -31.870 -15.968 -24.627 1.00 68.81 666 GLY A O 1
ATOM 5355 N N . ALA A 1 667 ? -30.136 -17.356 -24.923 1.00 65.88 667 ALA A N 1
ATOM 5356 C CA . ALA A 1 667 ? -30.796 -18.173 -25.950 1.00 65.88 667 ALA A CA 1
ATOM 5357 C C . ALA A 1 667 ? -31.928 -19.057 -25.383 1.00 65.88 667 ALA A C 1
ATOM 5359 O O . ALA A 1 667 ? -32.973 -19.223 -26.015 1.00 65.88 667 ALA A O 1
ATOM 5360 N N . ASN A 1 668 ? -31.745 -19.590 -24.174 1.00 73.88 668 ASN A N 1
ATOM 5361 C CA . ASN A 1 668 ? -32.737 -20.366 -23.438 1.00 73.88 668 ASN A CA 1
ATOM 5362 C C . ASN A 1 668 ? -33.908 -19.485 -23.002 1.00 73.88 668 ASN A C 1
ATOM 5364 O O . ASN A 1 668 ? -35.031 -19.973 -23.017 1.00 73.88 668 ASN A O 1
ATOM 5368 N N . LEU A 1 669 ? -33.690 -18.207 -22.674 1.00 79.50 669 LEU A N 1
ATOM 5369 C CA . LEU A 1 669 ? -34.753 -17.243 -22.372 1.00 79.50 669 LEU A CA 1
ATOM 5370 C C . LEU A 1 669 ? -35.607 -16.931 -23.604 1.00 79.50 669 LEU A C 1
ATOM 5372 O O . LEU A 1 669 ? -36.831 -16.934 -23.503 1.00 79.50 669 LEU A O 1
ATOM 5376 N N . GLU A 1 670 ? -35.003 -16.731 -24.777 1.00 79.00 670 GLU A N 1
ATOM 5377 C CA . GLU A 1 670 ? -35.760 -16.548 -26.026 1.00 79.00 670 GLU A CA 1
ATOM 5378 C C . GLU A 1 670 ? -36.497 -17.832 -26.444 1.00 79.00 670 GLU A C 1
ATOM 5380 O O . GLU A 1 670 ? -37.659 -17.786 -26.858 1.00 79.00 670 GLU A O 1
ATOM 5385 N N . TYR A 1 671 ? -35.874 -19.004 -26.278 1.00 83.50 671 TYR A N 1
ATOM 5386 C CA . TYR A 1 671 ? -36.550 -20.284 -26.497 1.00 83.50 671 TYR A CA 1
ATOM 5387 C C . TYR A 1 671 ? -37.706 -20.481 -25.507 1.00 83.50 671 TYR A C 1
ATOM 5389 O O . TYR A 1 671 ? -38.814 -20.813 -25.923 1.00 83.50 671 TYR A O 1
ATOM 5397 N N . LEU A 1 672 ? -37.498 -20.192 -24.221 1.00 83.88 672 LEU A N 1
ATOM 5398 C CA . LEU A 1 672 ? -38.522 -20.266 -23.182 1.00 83.88 672 LEU A CA 1
ATOM 5399 C C . LEU A 1 672 ? -39.669 -19.298 -23.463 1.00 83.88 672 LEU A C 1
ATOM 5401 O O . LEU A 1 672 ? -40.827 -19.694 -23.361 1.00 83.88 672 LEU A O 1
ATOM 5405 N N . LYS A 1 673 ? -39.378 -18.063 -23.880 1.00 83.31 673 LYS A N 1
ATOM 5406 C CA . LYS A 1 673 ? -40.377 -17.082 -24.318 1.00 83.31 673 LYS A CA 1
ATOM 5407 C C . LYS A 1 673 ? -41.194 -17.623 -25.484 1.00 83.31 673 LYS A C 1
ATOM 5409 O O . LYS A 1 673 ? -42.415 -17.570 -25.425 1.00 83.31 673 LYS A O 1
ATOM 5414 N N . ASN A 1 674 ? -40.557 -18.205 -26.499 1.00 85.31 674 ASN A N 1
ATOM 5415 C CA . ASN A 1 674 ? -41.251 -18.778 -27.654 1.00 85.31 674 ASN A CA 1
ATOM 5416 C C . ASN A 1 674 ? -42.105 -19.998 -27.285 1.00 85.31 674 ASN A C 1
ATOM 5418 O O . ASN A 1 674 ? -43.230 -20.128 -27.768 1.00 85.31 674 ASN A O 1
ATOM 5422 N N . VAL A 1 675 ? -41.606 -20.883 -26.420 1.00 86.25 675 VAL A N 1
ATOM 5423 C CA . VAL A 1 675 ? -42.355 -22.055 -25.946 1.00 86.25 675 VAL A CA 1
ATOM 5424 C C . VAL A 1 675 ? -43.517 -21.627 -25.045 1.00 86.25 675 VAL A C 1
ATOM 5426 O O . VAL A 1 675 ? -44.618 -22.142 -25.205 1.00 86.25 675 VAL A O 1
ATOM 5429 N N . THR A 1 676 ? -43.320 -20.643 -24.165 1.00 83.12 676 THR A N 1
ATOM 5430 C CA . THR A 1 676 ? -44.367 -20.097 -23.280 1.00 83.12 676 THR A CA 1
ATOM 5431 C C . THR A 1 676 ? -45.421 -19.328 -24.075 1.00 83.12 676 THR A C 1
ATOM 5433 O O . THR A 1 676 ? -46.617 -19.516 -23.872 1.00 83.12 676 THR A O 1
ATOM 5436 N N . TYR A 1 677 ? -45.001 -18.521 -25.047 1.00 84.38 677 TYR A N 1
ATOM 5437 C CA . TYR A 1 677 ? -45.889 -17.822 -25.973 1.00 84.38 677 TYR A CA 1
ATOM 5438 C C . TYR A 1 677 ? -46.750 -18.809 -26.767 1.00 84.38 677 TYR A C 1
ATOM 5440 O O . TYR A 1 677 ? -47.974 -18.684 -26.808 1.00 84.38 677 TYR A O 1
ATOM 5448 N N . LYS A 1 678 ? -46.134 -19.856 -27.332 1.00 82.00 678 LYS A N 1
ATOM 5449 C CA . LYS A 1 678 ? -46.879 -20.907 -28.028 1.00 82.00 678 LYS A CA 1
ATOM 5450 C C . LYS A 1 678 ? -47.757 -21.729 -27.080 1.00 82.00 678 LYS A C 1
ATOM 5452 O O . LYS A 1 678 ? -48.842 -22.127 -27.492 1.00 82.00 678 LYS A O 1
ATOM 5457 N N . PHE A 1 679 ? -47.351 -21.946 -25.830 1.00 84.56 679 PHE A N 1
ATOM 5458 C CA . PHE A 1 679 ? -48.167 -22.626 -24.821 1.00 84.56 679 PHE A CA 1
ATOM 5459 C C . PHE A 1 679 ? -49.457 -21.852 -24.510 1.00 84.56 679 PHE A C 1
ATOM 5461 O O . PHE A 1 679 ? -50.523 -22.457 -24.383 1.00 84.56 679 PHE A O 1
ATOM 5468 N N . LEU A 1 680 ? -49.377 -20.519 -24.435 1.00 82.00 680 LEU A N 1
ATOM 5469 C CA . LEU A 1 680 ? -50.530 -19.649 -24.190 1.00 82.00 680 LEU A CA 1
ATOM 5470 C C . LEU A 1 680 ? -51.493 -19.588 -25.385 1.00 82.00 680 LEU A C 1
ATOM 5472 O O . LEU A 1 680 ? -52.701 -19.516 -25.181 1.00 82.00 680 LEU A O 1
ATOM 5476 N N . ILE A 1 681 ? -50.971 -19.644 -26.614 1.00 82.56 681 ILE A N 1
ATOM 5477 C CA . ILE A 1 681 ? -51.767 -19.494 -27.846 1.00 82.56 681 ILE A CA 1
ATOM 5478 C C . ILE A 1 681 ? -52.334 -20.816 -28.361 1.00 82.56 681 ILE A C 1
ATOM 5480 O O . ILE A 1 681 ? -53.405 -20.833 -28.965 1.00 82.56 681 ILE A O 1
ATOM 5484 N N . SER A 1 682 ? -51.627 -21.928 -28.160 1.00 79.25 682 SER A N 1
ATOM 5485 C CA . SER A 1 682 ? -52.086 -23.227 -28.657 1.00 79.25 682 SER A CA 1
ATOM 5486 C C . SER A 1 682 ? -53.421 -23.594 -28.008 1.00 79.25 682 SER A C 1
ATOM 5488 O O . SER A 1 682 ? -53.645 -23.297 -26.841 1.00 79.25 682 SER A O 1
ATOM 5490 N N . VAL A 1 683 ? -54.319 -24.244 -28.745 1.00 73.19 683 VAL A N 1
ATOM 5491 C CA . VAL A 1 683 ? -55.606 -24.743 -28.214 1.00 73.19 683 VAL A CA 1
ATOM 5492 C C . VAL A 1 683 ? -55.557 -26.260 -27.998 1.00 73.19 683 VAL A C 1
ATOM 5494 O O . VAL A 1 683 ? -56.300 -26.795 -27.184 1.00 73.19 683 VAL A O 1
ATOM 5497 N N . ASP A 1 684 ? -54.624 -26.943 -28.664 1.00 81.12 684 ASP A N 1
ATOM 5498 C CA . ASP A 1 684 ? -54.447 -28.391 -28.588 1.00 81.12 684 ASP A CA 1
ATOM 5499 C C . ASP A 1 684 ? -53.813 -28.841 -27.246 1.00 81.12 684 ASP A C 1
ATOM 5501 O O . ASP A 1 684 ? -52.702 -28.402 -26.908 1.00 81.12 684 ASP A O 1
ATOM 5505 N N . PRO A 1 685 ? -54.474 -29.738 -26.484 1.00 76.81 685 PRO A N 1
ATOM 5506 C CA . PRO A 1 685 ? -53.956 -30.280 -25.229 1.00 76.81 685 PRO A CA 1
ATOM 5507 C C . PRO A 1 685 ? -52.619 -31.019 -25.373 1.00 76.81 685 PRO A C 1
ATOM 5509 O O . PRO A 1 685 ? -51.782 -30.942 -24.469 1.00 76.81 685 PRO A O 1
ATOM 5512 N N . GLN A 1 686 ? -52.381 -31.708 -26.498 1.00 77.88 686 GLN A N 1
ATOM 5513 C CA . GLN A 1 686 ? -51.139 -32.464 -26.704 1.00 77.88 686 GLN A CA 1
ATOM 5514 C C . GLN A 1 686 ? -49.951 -31.537 -26.977 1.00 77.88 686 GLN A C 1
ATOM 5516 O O . GLN A 1 686 ? -48.902 -31.677 -26.339 1.00 77.88 686 GLN A O 1
ATOM 5521 N N . ALA A 1 687 ? -50.123 -30.538 -27.848 1.00 78.56 687 ALA A N 1
ATOM 5522 C CA . ALA A 1 687 ? -49.115 -29.506 -28.085 1.00 78.56 687 ALA A CA 1
ATOM 5523 C C . ALA A 1 687 ? -48.766 -28.731 -26.800 1.00 78.56 687 ALA A C 1
ATOM 5525 O O . ALA A 1 687 ? -47.589 -28.497 -26.513 1.00 78.56 687 ALA A O 1
ATOM 5526 N N . LYS A 1 688 ? -49.764 -28.402 -25.965 1.00 80.12 688 LYS A N 1
ATOM 5527 C CA . LYS A 1 688 ? -49.525 -27.768 -24.658 1.00 80.12 688 LYS A CA 1
ATOM 5528 C C . LYS A 1 688 ? -48.764 -28.663 -23.689 1.00 80.12 688 LYS A C 1
ATOM 5530 O O . LYS A 1 688 ? -47.905 -28.161 -22.971 1.00 80.12 688 LYS A O 1
ATOM 5535 N N . GLN A 1 689 ? -49.033 -29.967 -23.671 1.00 80.69 689 GLN A N 1
ATOM 5536 C CA . GLN A 1 689 ? -48.287 -30.902 -22.829 1.00 80.69 689 GLN A CA 1
ATOM 5537 C C . GLN A 1 689 ? -46.813 -30.985 -23.249 1.00 80.69 689 GLN A C 1
ATOM 5539 O O . GLN A 1 689 ? -45.925 -30.976 -22.397 1.00 80.69 689 GLN A O 1
ATOM 5544 N N . GLN A 1 690 ? -46.537 -31.010 -24.555 1.00 83.00 690 GLN A N 1
ATOM 5545 C CA . GLN A 1 690 ? -45.168 -30.997 -25.080 1.00 83.00 690 GLN A CA 1
ATOM 5546 C C . GLN A 1 690 ? -44.443 -29.683 -24.758 1.00 83.00 690 GLN A C 1
ATOM 5548 O O . GLN A 1 690 ? -43.288 -29.702 -24.332 1.00 83.00 690 GLN A O 1
ATOM 5553 N N . MET A 1 691 ? -45.124 -28.542 -24.889 1.00 85.62 691 MET A N 1
ATOM 5554 C CA . MET A 1 691 ? -44.569 -27.234 -24.526 1.00 85.62 691 MET A CA 1
ATOM 5555 C C . MET A 1 691 ? -44.354 -27.091 -23.017 1.00 85.62 691 MET A C 1
ATOM 5557 O O . MET A 1 691 ? -43.329 -26.561 -22.603 1.00 85.62 691 MET A O 1
ATOM 5561 N N . MET A 1 692 ? -45.251 -27.630 -22.187 1.00 80.81 692 MET A N 1
ATOM 5562 C CA . MET A 1 692 ? -45.073 -27.691 -20.734 1.00 80.81 692 MET A CA 1
ATOM 5563 C C . MET A 1 692 ? -43.844 -28.527 -20.361 1.00 80.81 692 MET A C 1
ATOM 5565 O O . MET A 1 692 ? -43.022 -28.076 -19.568 1.00 80.81 692 MET A O 1
ATOM 5569 N N . ASN A 1 693 ? -43.659 -29.697 -20.984 1.00 82.12 693 ASN A N 1
ATOM 5570 C CA . ASN A 1 693 ? -42.462 -30.520 -20.785 1.00 82.12 693 ASN A CA 1
ATOM 5571 C C . ASN A 1 693 ? -41.179 -29.762 -21.146 1.00 82.12 693 ASN A C 1
ATOM 5573 O O . ASN A 1 693 ? -40.188 -29.845 -20.417 1.00 82.12 693 ASN A O 1
ATOM 5577 N N . ALA A 1 694 ? -41.198 -29.003 -22.244 1.00 83.62 694 ALA A N 1
ATOM 5578 C CA . ALA A 1 694 ? -40.079 -28.157 -22.642 1.00 83.62 694 ALA A CA 1
ATOM 5579 C C . ALA A 1 694 ? -39.818 -27.047 -21.603 1.00 83.62 694 ALA A C 1
ATOM 5581 O O . ALA A 1 694 ? -38.691 -26.931 -21.132 1.00 83.62 694 ALA A O 1
ATOM 5582 N N . ILE A 1 695 ? -40.847 -26.318 -21.151 1.00 82.38 695 ILE A N 1
ATOM 5583 C CA . ILE A 1 695 ? -40.754 -25.283 -20.096 1.00 82.38 695 ILE A CA 1
ATOM 5584 C C . ILE A 1 695 ? -40.176 -25.865 -18.798 1.00 82.38 695 ILE A C 1
ATOM 5586 O O . ILE A 1 695 ? -39.206 -25.340 -18.259 1.00 82.38 695 ILE A O 1
ATOM 5590 N N . THR A 1 696 ? -40.710 -26.998 -18.337 1.00 80.44 696 THR A N 1
ATOM 5591 C CA . THR A 1 696 ? -40.276 -27.699 -17.115 1.00 80.44 696 THR A CA 1
ATOM 5592 C C . THR A 1 696 ? -38.824 -28.188 -17.205 1.00 80.44 696 THR A C 1
ATOM 5594 O O . THR A 1 696 ? -38.125 -28.280 -16.195 1.00 80.44 696 THR A O 1
ATOM 5597 N N . THR A 1 697 ? -38.352 -28.512 -18.411 1.00 79.75 697 THR A N 1
ATOM 5598 C CA . THR A 1 697 ? -36.971 -28.956 -18.643 1.00 79.75 697 THR A CA 1
ATOM 5599 C C . THR A 1 697 ? -36.002 -27.777 -18.711 1.00 79.75 697 THR A C 1
ATOM 5601 O O . THR A 1 697 ? -34.929 -27.853 -18.119 1.00 79.75 697 THR A O 1
ATOM 5604 N N . ILE A 1 698 ? -36.383 -26.675 -19.365 1.00 81.06 698 ILE A N 1
ATOM 5605 C CA . ILE A 1 698 ? -35.554 -25.462 -19.467 1.00 81.06 698 ILE A CA 1
ATOM 5606 C C . ILE A 1 698 ? -35.379 -24.802 -18.093 1.00 81.06 698 ILE A C 1
ATOM 5608 O O . ILE A 1 698 ? -34.275 -24.391 -17.754 1.00 81.06 698 ILE A O 1
ATOM 5612 N N . LEU A 1 699 ? -36.444 -24.742 -17.288 1.00 77.19 699 LEU A N 1
ATOM 5613 C CA . LEU A 1 699 ? -36.420 -24.170 -15.935 1.00 77.19 699 LEU A CA 1
ATOM 5614 C C . LEU A 1 699 ? -35.874 -25.132 -14.864 1.00 77.19 699 LEU A C 1
ATOM 5616 O O . LEU A 1 699 ? -35.877 -24.784 -13.689 1.00 77.19 699 LEU A O 1
ATOM 5620 N N . GLN A 1 700 ? -35.421 -26.332 -15.254 1.00 74.56 700 GLN A N 1
ATOM 5621 C CA . GLN A 1 700 ? -34.820 -27.337 -14.365 1.00 74.56 700 GLN A CA 1
ATOM 5622 C C . GLN A 1 700 ? -35.647 -27.649 -13.104 1.00 74.56 700 GLN A C 1
ATOM 5624 O O . GLN A 1 700 ? -35.105 -27.766 -12.008 1.00 74.56 700 GLN A O 1
ATOM 5629 N N . PHE A 1 701 ? -36.963 -27.821 -13.254 1.00 75.25 701 PHE A N 1
ATOM 5630 C CA . PHE A 1 701 ? -37.832 -28.131 -12.114 1.00 75.25 701 PHE A CA 1
ATOM 5631 C C . PHE A 1 701 ? -37.402 -29.426 -11.419 1.00 75.25 701 PHE A C 1
ATOM 5633 O O . PHE A 1 701 ? -37.083 -30.430 -12.071 1.00 75.25 701 PHE A O 1
ATOM 5640 N N . SER A 1 702 ? -37.453 -29.417 -10.089 1.00 71.25 702 SER A N 1
ATOM 5641 C CA . SER A 1 702 ? -37.243 -30.600 -9.260 1.00 71.25 702 SER A CA 1
ATOM 5642 C C . SER A 1 702 ? -38.267 -31.690 -9.618 1.00 71.25 702 SER A C 1
ATOM 5644 O O . SER A 1 702 ? -39.409 -31.366 -9.957 1.00 71.25 702 SER A O 1
ATOM 5646 N N . PRO A 1 703 ? -37.931 -32.994 -9.524 1.00 73.50 703 PRO A N 1
ATOM 5647 C CA . PRO A 1 703 ? -38.870 -34.085 -9.807 1.00 73.50 703 PRO A CA 1
ATOM 5648 C C . PRO A 1 703 ? -40.213 -33.965 -9.065 1.00 73.50 703 PRO A C 1
ATOM 5650 O O . PRO A 1 703 ? -41.249 -34.357 -9.603 1.00 73.50 703 PRO A O 1
ATOM 5653 N N . GLN A 1 704 ? -40.206 -33.376 -7.863 1.00 73.38 704 GLN A N 1
ATOM 5654 C CA . GLN A 1 704 ? -41.411 -33.099 -7.074 1.00 73.38 704 GLN A CA 1
ATOM 5655 C C . GLN A 1 704 ? -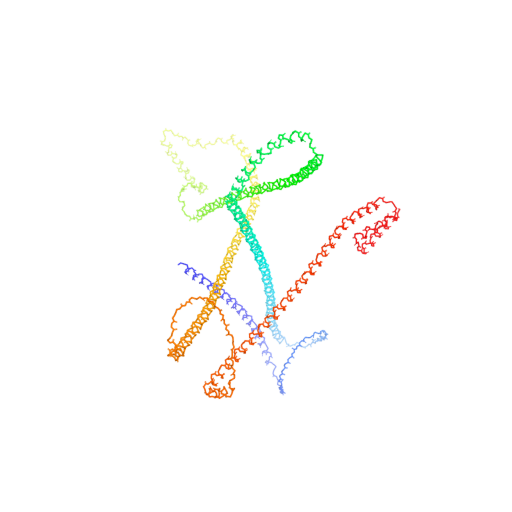42.280 -32.001 -7.710 1.00 73.38 704 GLN A C 1
ATOM 5657 O O . GLN A 1 704 ? -43.491 -32.167 -7.843 1.00 73.38 704 GLN A O 1
ATOM 5662 N N . GLU A 1 705 ? -41.670 -30.915 -8.186 1.00 74.75 705 GLU A N 1
ATOM 5663 C CA . GLU A 1 705 ? -42.357 -29.803 -8.857 1.00 74.75 705 GLU A CA 1
ATOM 5664 C C . GLU A 1 705 ? -42.953 -30.244 -10.199 1.00 74.75 705 GLU A C 1
ATOM 5666 O O . GLU A 1 705 ? -44.094 -29.898 -10.515 1.00 74.75 705 GLU A O 1
ATOM 5671 N N . LYS A 1 706 ? -42.239 -31.095 -10.955 1.00 74.62 706 LYS A N 1
ATOM 5672 C CA . LYS A 1 706 ? -42.761 -31.681 -12.205 1.00 74.62 706 LYS A CA 1
ATOM 5673 C C . LYS A 1 706 ? -44.058 -32.456 -11.963 1.00 74.62 706 LYS A C 1
ATOM 5675 O O . LYS A 1 706 ? -45.012 -32.323 -12.729 1.00 74.62 706 LYS A O 1
ATOM 5680 N N . ALA A 1 707 ? -44.118 -33.251 -10.892 1.00 73.88 707 ALA A N 1
ATOM 5681 C CA . ALA A 1 707 ? -45.299 -34.041 -10.552 1.00 73.88 707 ALA A CA 1
ATOM 5682 C C . ALA A 1 707 ? -46.505 -33.157 -10.182 1.00 73.88 707 ALA A C 1
ATOM 5684 O O . ALA A 1 707 ? -47.623 -33.423 -10.633 1.00 73.88 707 ALA A O 1
ATOM 5685 N N . VAL A 1 708 ? -46.285 -32.076 -9.425 1.00 76.56 708 VAL A N 1
ATOM 5686 C CA . VAL A 1 708 ? -47.338 -31.114 -9.054 1.00 76.56 708 VAL A CA 1
ATOM 5687 C C . VAL A 1 708 ? -47.897 -30.410 -10.292 1.00 76.56 708 VAL A C 1
ATOM 5689 O O . VAL A 1 708 ? -49.114 -30.382 -10.491 1.00 76.56 708 VAL A O 1
ATOM 5692 N N . VAL A 1 709 ? -47.025 -29.913 -11.171 1.00 73.56 709 VAL A N 1
ATOM 5693 C CA . VAL A 1 709 ? -47.424 -29.206 -12.398 1.00 73.56 709 VAL A CA 1
ATOM 5694 C C . VAL A 1 709 ? -48.165 -30.131 -13.362 1.00 73.56 709 VAL A C 1
ATOM 5696 O O . VAL A 1 709 ? -49.196 -29.743 -13.907 1.00 73.56 709 VAL A O 1
ATOM 5699 N N . HIS A 1 710 ? -47.728 -31.383 -13.524 1.00 73.31 710 HIS A N 1
ATOM 5700 C CA . HIS A 1 710 ? -48.457 -32.369 -14.329 1.00 73.31 710 HIS A CA 1
ATOM 5701 C C . HIS A 1 710 ? -49.827 -32.737 -13.754 1.00 73.31 710 HIS A C 1
ATOM 5703 O O . HIS A 1 710 ? -50.757 -33.005 -14.518 1.00 73.31 710 HIS A O 1
ATOM 5709 N N . THR A 1 711 ? -49.967 -32.742 -12.429 1.00 75.75 711 THR A N 1
ATOM 5710 C CA . THR A 1 711 ? -51.244 -33.024 -11.760 1.00 75.75 711 THR A CA 1
ATOM 5711 C C . THR A 1 711 ? -52.230 -31.872 -11.960 1.00 75.75 711 THR A C 1
ATOM 5713 O O . THR A 1 711 ? -53.377 -32.113 -12.331 1.00 75.75 711 THR A O 1
ATOM 5716 N N . GLN A 1 712 ? -51.766 -30.626 -11.823 1.00 71.19 712 GLN A N 1
ATOM 5717 C CA . GLN A 1 712 ? -52.561 -29.420 -12.096 1.00 71.19 712 GLN A CA 1
ATOM 5718 C C . GLN A 1 712 ? -52.921 -29.289 -13.583 1.00 71.19 712 GLN A C 1
ATOM 5720 O O . GLN A 1 712 ? -54.070 -29.020 -13.930 1.00 71.19 712 GLN A O 1
ATOM 5725 N N . PHE A 1 713 ? -51.977 -29.581 -14.483 1.00 69.75 713 PHE A N 1
ATOM 5726 C CA . PHE A 1 713 ? -52.206 -29.535 -15.927 1.00 69.75 713 PHE A CA 1
ATOM 5727 C C . PHE A 1 713 ? -53.265 -30.550 -16.388 1.00 69.75 713 PHE A C 1
ATOM 5729 O O . PHE A 1 713 ? -54.093 -30.227 -17.235 1.00 69.75 713 PHE A O 1
ATOM 5736 N N . LYS A 1 714 ? -53.311 -31.753 -15.796 1.00 66.69 714 LYS A N 1
ATOM 5737 C CA . LYS A 1 714 ? -54.393 -32.730 -16.040 1.00 66.69 714 LYS A CA 1
ATOM 5738 C C . LYS A 1 714 ? -55.764 -32.257 -15.532 1.00 66.69 714 LYS A C 1
ATOM 5740 O O . LYS A 1 714 ? -56.778 -32.754 -16.014 1.00 66.69 714 LYS A O 1
ATOM 5745 N N . GLY A 1 715 ? -55.800 -31.332 -14.571 1.00 60.16 715 GLY A N 1
ATOM 5746 C CA . GLY A 1 715 ? -57.027 -30.732 -14.045 1.00 60.16 715 GLY A CA 1
ATOM 5747 C C . GLY A 1 715 ? -57.642 -29.677 -14.970 1.00 60.16 715 GLY A C 1
ATOM 5748 O O . GLY A 1 715 ? -58.862 -29.592 -15.057 1.00 60.16 715 GLY A O 1
ATOM 5749 N N . TRP A 1 716 ? -56.826 -28.925 -15.714 1.00 60.91 716 TRP A N 1
ATOM 5750 C CA . TRP A 1 716 ? -57.293 -27.831 -16.582 1.00 60.91 716 TRP A CA 1
ATOM 5751 C C . TRP A 1 716 ? -58.045 -28.259 -17.852 1.00 60.91 716 TRP A C 1
ATOM 5753 O O . TRP A 1 716 ? -58.708 -27.421 -18.451 1.00 60.91 716 TRP A O 1
ATOM 5763 N N . TRP A 1 717 ? -57.981 -29.533 -18.254 1.00 57.59 717 TRP A N 1
ATOM 5764 C CA . TRP A 1 717 ? -58.570 -30.029 -19.514 1.00 57.59 717 TRP A CA 1
ATOM 5765 C C . TRP A 1 717 ? -59.628 -31.122 -19.314 1.00 57.59 717 TRP A C 1
ATOM 5767 O O . TRP A 1 717 ? -59.954 -31.851 -20.246 1.00 57.59 717 TRP A O 1
ATOM 5777 N N . LYS A 1 718 ? -60.141 -31.276 -18.086 1.00 48.06 718 LYS A N 1
ATOM 5778 C CA . LYS A 1 718 ? -61.184 -32.259 -17.747 1.00 48.06 718 LYS A CA 1
ATOM 5779 C C . LYS A 1 718 ? -62.625 -31.731 -17.873 1.00 48.06 718 LYS A C 1
ATOM 5781 O O . LYS A 1 718 ? -63.534 -32.389 -17.370 1.00 48.06 718 LYS A O 1
ATOM 5786 N N . HIS A 1 719 ? -62.840 -30.609 -18.560 1.00 41.00 719 HIS A N 1
ATOM 5787 C CA . HIS A 1 719 ? -64.171 -30.075 -18.859 1.00 41.00 719 HIS A CA 1
ATOM 5788 C C . HIS A 1 719 ? -64.337 -29.745 -20.333 1.00 41.00 719 HIS A C 1
ATOM 5790 O O . HIS A 1 719 ? -63.419 -29.101 -20.889 1.00 41.00 719 HIS A O 1
#

Secondary structure (DSSP, 8-state):
-HHHHHHHHHHHHHHHHHHHHHHHHHHHHHHHHHHHHHHHHHHHHHHHHHHHHHHHTTT-----------------------------------------HHHHHHHHHHHHHHHHHHHHHHHHHHHHHHHHHHHHHHHHHHHHHHHHHHHHHHHHHHHHHHHHHHHHHHHHHHHHHHHHHHHHHHHHHHHHHHHHHHHHHHHHHHHHHHHHHHHHHHHHHHHHHHHHHHHHHHHHHHHHHHHHHHHHHHHHHHHHHTT-SS--HHHHHHHHHHHHHHHHHHHHHHHHHHHHHHHHHHHHHHHHHHHHHHHHHHHHHHHHHHHHHHHHHHHHHHHHHHHHHHHHHHHHHHHHHHHHHHHT--S----------TT-S-HHHHHHHHHHHHHHHHHHHHHSSS---TTTTT---TTTHHHHHHHHHHHHHHHHHHHHHHHHHHHHHHHHHHHHHHHHHHHHHHHHHHHHHHHHHHHHHHHHHHHHHHHHHHHHHHHHHHHHHHHHHHHHHHHHHHHHHHHHHHHHHHHHHHHHHHHHHHHHHHHHHHHHHHHHHHHTTTTS-----------------------HHHHHHHHHTTHHHHHHHHHHHHHHHHHHHHHHHHHHHHHHHHHHHHHHHHHHHHHHHHHHHHHHHHHHHHHHHHHHHHHHHHHHHHHHHHHHHHHHH---HHHHHHHHHHHHHHTT--HHHHHHHHHHHHHTT--

Organism: Mizuhopecten yessoensis (NCBI:txid6573)